Protein AF-0000000080635258 (afdb_homodimer)

Radius of gyration: 26.76 Å; Cα contacts (8 Å, |Δi|>4): 1901; chains: 2; bounding box: 70×74×62 Å

Organism: NCBI:txid1064539

Secondary structure (DSSP, 8-state):
------S-BPPPPSEEEEGGGS---TTB---B--B---EE-TTSBEE---TT---EEE-TTT--EEEEEE---EE---SSTTSPPSEEEEE-SS-EEEEEESS-EEEEEESS-EEEE---STTPPEEEEE-PPSEEEEEEEES--EEEEEEESSS--S--SSSEEPPPB--EEEGGGSTT--SSEEEEEEEEE-SS-PPSS--EEEEEESSSSSSEEEEEE-TTSEEEEEEETTTEE---EE--TTSEEEEEEEEETTEEEEEETTEEEEE---PPPS---EEEEEEES--EEEEEEEEESS---HHHHHHHHH-/------S-BPPPPSEEEEGGGS---TTB---B--B---EE-TTSBEE---TT---EEE-TTT--EEEEEE---EE---SSTTSPPSEEEEE-SS-EEEEEESS-EEEEEES--EEEE---STTPPEEEEE-PPSEEEEEEEES--EEEEEEESSS--S--SSSEEPPPB--EEEGGGSTT--SSEEEEEEEEE-SS-PPSSS-EEEEEESSSSSSEEEEEE-TTSEEEEEEETTTEE---EE--TTSEEEEEEEEETTEEEEEETTEEEEE---PPPS---EEEEEEES--EEEEEEEEESS---HHHHHHHHH-

Foldseek 3Di:
DPPDDDPDDDDDFLDKDFFQVVDDDPLWDFKWKAAWFWAQALQLDIDIDHTRDWDFHADNPVSRTAGTKWAAKKFFQFDQQFFGAKDKGWDAQAKKKKKWAAQKWWAKDDQDGDIFGHPHDPPDMTMDMDGGHGDMIIIHIGHDTGQMGIIGDRDDDTRHSDGIMHTTARTKGFPVVRPLDDQQWKKKKWKKAAATDAAEPKWKWWWFAAPDPAAIWIWITHHVQFTWIDGHDFGDTDPGHHDDHRDMWMWMWIDHAQWIWIEILLDIDIGRTGDTGPDTGIIGDIDMHGIMHTGIMGMHSHGDDNNVRSVVNND/DPPDDDPDDDDDFLDKAFFQVVDGDPLWDFKFKAAWFWAQALQLDIDIDHTRDWDFHADNPVSRTAGTKWAAKKFFQFDQQFFGAKDKGWDAQAKKKKKWAAQKWWAKDDQDGDIFGHPRDPPDMTMDMDGGHGGMIIIHIGHDTGQMGIIGDRDDDTRHSDGIMHTTARTKGFPVVRPLDDQQWKKKKWKKAAATDAAEPKWKWWWFAAPDPAAIWIFITHHVQFTWIDGHDQGDTDPGGHDDHRDMWMWMWIDHAQWIWIEILLDIDIGRTGDTGPDTGIIGDIDMHGIMHTGIMGMHSHGDDNNVRSVVNND

pLDDT: mean 89.33, std 10.72, range [23.16, 98.81]

Structure (mmCIF, N/CA/C/O backbone):
data_AF-0000000080635258-model_v1
#
loop_
_entity.id
_entity.type
_entity.pdbx_description
1 polymer 'MBG domain-containing protein'
#
loop_
_atom_site.group_PDB
_atom_site.id
_atom_site.type_symbol
_atom_site.label_atom_id
_atom_site.label_alt_id
_atom_site.label_comp_id
_atom_site.label_asym_id
_atom_site.label_entity_id
_atom_site.label_seq_id
_atom_site.pdbx_PDB_ins_code
_atom_site.Cartn_x
_atom_site.Cartn_y
_atom_site.Cartn_z
_atom_site.occupancy
_atom_site.B_iso_or_equiv
_atom_site.auth_seq_id
_atom_site.auth_comp_id
_atom_site.auth_asym_id
_atom_site.auth_atom_id
_atom_site.pdbx_PDB_model_num
ATOM 1 N N . MET A 1 1 ? -7.184 8.109 32.5 1 23.23 1 MET A N 1
ATOM 2 C CA . MET A 1 1 ? -6.711 8.469 31.188 1 23.23 1 MET A CA 1
ATOM 3 C C . MET A 1 1 ? -7.84 8.398 30.156 1 23.23 1 MET A C 1
ATOM 5 O O . MET A 1 1 ? -8.477 7.355 30 1 23.23 1 MET A O 1
ATOM 9 N N . ARG A 1 2 ? -8.641 9.469 29.984 1 31.05 2 ARG A N 1
ATOM 10 C CA . ARG A 1 2 ? -9.953 9.516 29.359 1 31.05 2 ARG A CA 1
ATOM 11 C C . ARG A 1 2 ? -9.93 8.867 27.969 1 31.05 2 ARG A C 1
ATOM 13 O O . ARG A 1 2 ? -9.07 9.188 27.141 1 31.05 2 ARG A O 1
ATOM 20 N N . ILE A 1 3 ? -10.164 7.703 27.719 1 36.5 3 ILE A N 1
ATOM 21 C CA . ILE A 1 3 ? -10.492 6.914 26.531 1 36.5 3 ILE A CA 1
ATOM 22 C C . ILE A 1 3 ? -11.266 7.777 25.531 1 36.5 3 ILE A C 1
ATOM 24 O O . ILE A 1 3 ? -12.43 8.102 25.75 1 36.5 3 ILE A O 1
ATOM 28 N N . GLY A 1 4 ? -10.789 8.961 25.094 1 43.06 4 GLY A N 1
ATOM 29 C CA . GLY A 1 4 ? -11.5 10.055 24.469 1 43.06 4 GLY A CA 1
ATOM 30 C C . GLY A 1 4 ? -12.391 9.609 23.328 1 43.06 4 GLY A C 1
ATOM 31 O O . GLY A 1 4 ? -12.125 8.594 22.688 1 43.06 4 GLY A O 1
ATOM 32 N N . SER A 1 5 ? -13.711 9.758 23.438 1 54.03 5 SER A N 1
ATOM 33 C CA . SER A 1 5 ? -14.82 9.562 22.516 1 54.03 5 SER A CA 1
ATOM 34 C C . SER A 1 5 ? -14.438 9.953 21.094 1 54.03 5 SER A C 1
ATOM 36 O O . SER A 1 5 ? -13.758 10.961 20.891 1 54.03 5 SER A O 1
ATOM 38 N N . SER A 1 6 ? -14.305 9.016 20.266 1 63.78 6 SER A N 1
ATOM 39 C CA . SER A 1 6 ? -14.086 9.266 18.844 1 63.78 6 SER A CA 1
ATOM 40 C C . SER A 1 6 ? -14.945 10.43 18.344 1 63.78 6 SER A C 1
ATOM 42 O O . SER A 1 6 ? -16.109 10.547 18.703 1 63.78 6 SER A O 1
ATOM 44 N N . ILE A 1 7 ? -14.438 11.383 17.734 1 69.44 7 ILE A N 1
ATOM 45 C CA . ILE A 1 7 ? -15.078 12.562 17.172 1 69.44 7 ILE A CA 1
ATOM 46 C C . ILE A 1 7 ? -15.969 12.164 15.992 1 69.44 7 ILE A C 1
ATOM 48 O O . ILE A 1 7 ? -17.125 12.562 15.914 1 69.44 7 ILE A O 1
ATOM 52 N N . LEU A 1 8 ? -15.469 11.289 15.18 1 80.94 8 LEU A N 1
ATOM 53 C CA . LEU A 1 8 ? -16.125 10.797 13.977 1 80.94 8 LEU A CA 1
ATOM 54 C C . LEU A 1 8 ? -15.719 9.359 13.68 1 80.94 8 LEU A C 1
ATOM 56 O O . LEU A 1 8 ? -14.609 8.945 14.016 1 80.94 8 LEU A O 1
ATOM 60 N N . ARG A 1 9 ? -16.75 8.672 13.234 1 81.5 9 ARG A N 1
ATOM 61 C CA . ARG A 1 9 ? -16.453 7.281 12.914 1 81.5 9 ARG A CA 1
ATOM 62 C C . ARG A 1 9 ? -16.859 6.938 11.484 1 81.5 9 ARG A C 1
ATOM 64 O O . ARG A 1 9 ? -17.922 7.359 11.031 1 81.5 9 ARG A O 1
ATOM 71 N N . SER A 1 10 ? -15.969 6.27 10.844 1 83.44 10 SER A N 1
ATOM 72 C CA . SER A 1 10 ? -16.328 5.645 9.57 1 83.44 10 SER A CA 1
ATOM 73 C C . SER A 1 10 ? -17.188 4.402 9.789 1 83.44 10 SER A C 1
ATOM 75 O O . SER A 1 10 ? -17.25 3.875 10.898 1 83.44 10 SER A O 1
ATOM 77 N N . PRO A 1 11 ? -17.922 4.109 8.719 1 85.06 11 PRO A N 1
ATOM 78 C CA . PRO A 1 11 ? -18.656 2.852 8.875 1 85.06 11 PRO A CA 1
ATOM 79 C C . PRO A 1 11 ? -17.734 1.689 9.273 1 85.06 11 PRO A C 1
ATOM 81 O O . PRO A 1 11 ? -16.656 1.53 8.703 1 85.06 11 PRO A O 1
ATOM 84 N N . ARG A 1 12 ? -18.219 1.009 10.227 1 87.25 12 ARG A N 1
ATOM 85 C CA . ARG A 1 12 ? -17.438 -0.123 10.703 1 87.25 12 ARG A CA 1
ATOM 86 C C . ARG A 1 12 ? -17.875 -1.42 10.039 1 87.25 12 ARG A C 1
ATOM 88 O O . ARG A 1 12 ? -19.062 -1.729 9.992 1 87.25 12 ARG A O 1
ATOM 95 N N . PRO A 1 13 ? -16.906 -2.119 9.516 1 92.75 13 PRO A N 1
ATOM 96 C CA . PRO A 1 13 ? -17.297 -3.42 8.969 1 92.75 13 PRO A CA 1
ATOM 97 C C . PRO A 1 13 ? -17.734 -4.414 10.047 1 92.75 13 PRO A C 1
ATOM 99 O O . PRO A 1 13 ? -17.172 -4.414 11.141 1 92.75 13 PRO A O 1
ATOM 102 N N . ASP A 1 14 ? -18.719 -5.207 9.75 1 94.69 14 ASP A N 1
ATOM 103 C CA . ASP A 1 14 ? -19.172 -6.273 10.641 1 94.69 14 ASP A CA 1
ATOM 104 C C . ASP A 1 14 ? -18.234 -7.484 10.562 1 94.69 14 ASP A C 1
ATOM 106 O O . ASP A 1 14 ? -18.141 -8.266 11.516 1 94.69 14 ASP A O 1
ATOM 110 N N . THR A 1 15 ? -17.672 -7.707 9.445 1 93.75 15 THR A N 1
ATOM 111 C CA . THR A 1 15 ? -16.594 -8.672 9.227 1 93.75 15 THR A CA 1
ATOM 112 C C . THR A 1 15 ? -15.398 -8 8.562 1 93.75 15 THR A C 1
ATOM 114 O O . THR A 1 15 ? -15.539 -7.332 7.535 1 93.75 15 THR A O 1
ATOM 117 N N . ASN A 1 16 ? -14.289 -8.117 9.195 1 92.19 16 ASN A N 1
ATOM 118 C CA . ASN A 1 16 ? -13.055 -7.531 8.688 1 92.19 16 ASN A CA 1
ATOM 119 C C . ASN A 1 16 ? -11.945 -8.57 8.586 1 92.19 16 ASN A C 1
ATOM 121 O O . ASN A 1 16 ? -11.258 -8.852 9.57 1 92.19 16 ASN A O 1
ATOM 125 N N . LEU A 1 17 ? -11.789 -9.117 7.391 1 91.5 17 LEU A N 1
ATOM 126 C CA . LEU A 1 17 ? -10.688 -10.031 7.141 1 91.5 17 LEU A CA 1
ATOM 127 C C . LEU A 1 17 ? -9.461 -9.281 6.633 1 91.5 17 LEU A C 1
ATOM 129 O O . LEU A 1 17 ? -9.516 -8.633 5.586 1 91.5 17 LEU A O 1
ATOM 133 N N . GLN A 1 18 ? -8.398 -9.367 7.402 1 89.88 18 GLN A N 1
ATOM 134 C CA . GLN A 1 18 ? -7.141 -8.695 7.078 1 89.88 18 GLN A CA 1
ATOM 135 C C . GLN A 1 18 ? -6.02 -9.703 6.863 1 89.88 18 GLN A C 1
ATOM 137 O O . GLN A 1 18 ? -5.512 -10.289 7.82 1 89.88 18 GLN A O 1
ATOM 142 N N . PHE A 1 19 ? -5.574 -9.742 5.664 1 90.88 19 PHE A N 1
ATOM 143 C CA . PHE A 1 19 ? -4.605 -10.789 5.359 1 90.88 19 PHE A CA 1
ATOM 144 C C . PHE A 1 19 ? -3.189 -10.219 5.34 1 90.88 19 PHE A C 1
ATOM 146 O O . PHE A 1 19 ? -2.219 -10.969 5.215 1 90.88 19 PHE A O 1
ATOM 153 N N . LEU A 1 20 ? -3.037 -8.961 5.551 1 88.5 20 LEU A N 1
ATOM 154 C CA . LEU A 1 20 ? -1.713 -8.352 5.645 1 88.5 20 LEU A CA 1
ATOM 155 C C . LEU A 1 20 ? -1.059 -8.68 6.98 1 88.5 20 LEU A C 1
ATOM 157 O O . LEU A 1 20 ? 0.151 -8.5 7.145 1 88.5 20 LEU A O 1
ATOM 161 N N . SER A 1 21 ? -1.825 -9.18 7.898 1 81.25 21 SER A N 1
ATOM 162 C CA . SER A 1 21 ? -1.328 -9.5 9.234 1 81.25 21 SER A CA 1
ATOM 163 C C . SER A 1 21 ? -0.479 -10.766 9.219 1 81.25 21 SER A C 1
ATOM 165 O O . SER A 1 21 ? 0.28 -11.023 10.156 1 81.25 21 SER A O 1
ATOM 167 N N . GLY A 1 22 ? -0.719 -11.586 8.242 1 85.06 22 GLY A N 1
ATOM 168 C CA . GLY A 1 22 ? 0.008 -12.844 8.148 1 85.06 22 GLY A CA 1
ATOM 169 C C . GLY A 1 22 ? -0.68 -13.984 8.867 1 85.06 22 GLY A C 1
ATOM 170 O O . GLY A 1 22 ? -0.064 -15.016 9.133 1 85.06 22 GLY A O 1
ATOM 171 N N . LEU A 1 23 ? -1.938 -13.742 9.195 1 83.25 23 LEU A N 1
ATOM 172 C CA . LEU A 1 23 ? -2.701 -14.773 9.891 1 83.25 23 LEU A CA 1
ATOM 173 C C . LEU A 1 23 ? -4.023 -15.047 9.188 1 83.25 23 LEU A C 1
ATOM 175 O O . LEU A 1 23 ? -4.66 -14.117 8.672 1 83.25 23 LEU A O 1
ATOM 179 N N . LEU A 1 24 ? -4.324 -16.312 9.211 1 86.94 24 LEU A N 1
ATOM 180 C CA . LEU A 1 24 ? -5.645 -16.688 8.711 1 86.94 24 LEU A CA 1
ATOM 181 C C . LEU A 1 24 ? -6.715 -16.453 9.773 1 86.94 24 LEU A C 1
ATOM 183 O O . LEU A 1 24 ? -6.523 -16.781 10.945 1 86.94 24 LEU A O 1
ATOM 187 N N . ASP A 1 25 ? -7.797 -15.883 9.375 1 86.62 25 ASP A N 1
ATOM 188 C CA . ASP A 1 25 ? -8.922 -15.711 10.281 1 86.62 25 ASP A CA 1
ATOM 189 C C . ASP A 1 25 ? -9.414 -17.047 10.828 1 86.62 25 ASP A C 1
ATOM 191 O O . ASP A 1 25 ? -9.57 -18.016 10.07 1 86.62 25 ASP A O 1
ATOM 195 N N . PRO A 1 26 ? -9.586 -17.156 12.117 1 86.94 26 PRO A N 1
ATOM 196 C CA . PRO A 1 26 ? -9.992 -18.453 12.688 1 86.94 26 PRO A CA 1
ATOM 197 C C . PRO A 1 26 ? -11.336 -18.938 12.148 1 86.94 26 PRO A C 1
ATOM 199 O O . PRO A 1 26 ? -11.656 -20.125 12.25 1 86.94 26 PRO A O 1
ATOM 202 N N . ARG A 1 27 ? -12.102 -18.156 11.578 1 88.38 27 ARG A N 1
ATOM 203 C CA . ARG A 1 27 ? -13.391 -18.547 11.031 1 88.38 27 ARG A CA 1
ATOM 204 C C . ARG A 1 27 ? -13.234 -19.234 9.68 1 88.38 27 ARG A C 1
ATOM 206 O O . ARG A 1 27 ? -14.18 -19.812 9.156 1 88.38 27 ARG A O 1
ATOM 213 N N . VAL A 1 28 ? -12.008 -19.031 9.102 1 81.88 28 VAL A N 1
ATOM 214 C CA . VAL A 1 28 ? -11.742 -19.703 7.828 1 81.88 28 VAL A CA 1
ATOM 215 C C . VAL A 1 28 ? -11.703 -21.203 8.031 1 81.88 28 VAL A C 1
ATOM 217 O O . VAL A 1 28 ? -11 -21.703 8.922 1 81.88 28 VAL A O 1
ATOM 220 N N . SER A 1 29 ? -12.555 -21.984 7.312 1 74.06 29 SER A N 1
ATOM 221 C CA . SER A 1 29 ? -12.727 -23.406 7.527 1 74.06 29 SER A CA 1
ATOM 222 C C . SER A 1 29 ? -11.5 -24.188 7.078 1 74.06 29 SER A C 1
ATOM 224 O O . SER A 1 29 ? -11.031 -25.094 7.785 1 74.06 29 SER A O 1
ATOM 226 N N . SER A 1 30 ? -11.117 -23.984 5.816 1 73.69 30 SER A N 1
ATOM 227 C CA . SER A 1 30 ? -10 -24.781 5.328 1 73.69 30 SER A CA 1
ATOM 228 C C . SER A 1 30 ? -9.211 -24.047 4.254 1 73.69 30 SER A C 1
ATOM 230 O O . SER A 1 30 ? -9.688 -23.047 3.711 1 73.69 30 SER A O 1
ATOM 232 N N . TRP A 1 31 ? -7.996 -24.219 4.238 1 77.81 31 TRP A N 1
ATOM 233 C CA . TRP A 1 31 ? -7.133 -23.875 3.111 1 77.81 31 TRP A CA 1
ATOM 234 C C . TRP A 1 31 ? -6.422 -25.109 2.578 1 77.81 31 TRP A C 1
ATOM 236 O O . TRP A 1 31 ? -5.734 -25.812 3.324 1 77.81 31 TRP A O 1
ATOM 246 N N . THR A 1 32 ? -6.758 -25.391 1.314 1 85.88 32 THR A N 1
ATOM 247 C CA . THR A 1 32 ? -6.133 -26.609 0.808 1 85.88 32 THR A CA 1
ATOM 248 C C . THR A 1 32 ? -5.348 -26.328 -0.471 1 85.88 32 THR A C 1
ATOM 250 O O . THR A 1 32 ? -5.762 -25.5 -1.286 1 85.88 32 THR A O 1
ATOM 253 N N . ARG A 1 33 ? -4.258 -26.844 -0.519 1 88.31 33 ARG A N 1
ATOM 254 C CA . ARG A 1 33 ? -3.387 -26.891 -1.689 1 88.31 33 ARG A CA 1
ATOM 255 C C . ARG A 1 33 ? -2.475 -28.109 -1.655 1 88.31 33 ARG A C 1
ATOM 257 O O . ARG A 1 33 ? -1.817 -28.375 -0.646 1 88.31 33 ARG A O 1
ATOM 264 N N . SER A 1 34 ? -2.471 -28.859 -2.695 1 90.94 34 SER A N 1
ATOM 265 C CA . SER A 1 34 ? -1.521 -29.953 -2.766 1 90.94 34 SER A CA 1
ATOM 266 C C . SER A 1 34 ? -0.153 -29.484 -3.244 1 90.94 34 SER A C 1
ATOM 268 O O . SER A 1 34 ? -0.048 -28.453 -3.912 1 90.94 34 SER A O 1
ATOM 270 N N . GLY A 1 35 ? 0.842 -30.188 -2.807 1 91.94 35 GLY A N 1
ATOM 271 C CA . GLY A 1 35 ? 2.188 -29.938 -3.293 1 91.94 35 GLY A CA 1
ATOM 272 C C . GLY A 1 35 ? 2.898 -28.828 -2.533 1 91.94 35 GLY A C 1
ATOM 273 O O . GLY A 1 35 ? 2.428 -28.391 -1.481 1 91.94 35 GLY A O 1
ATOM 274 N N . VAL A 1 36 ? 4.109 -28.531 -3.049 1 91.38 36 VAL A N 1
ATOM 275 C CA . VAL A 1 36 ? 4.965 -27.516 -2.438 1 91.38 36 VAL A CA 1
ATOM 276 C C . VAL A 1 36 ? 5.09 -26.312 -3.371 1 91.38 36 VAL A C 1
ATOM 278 O O . VAL A 1 36 ? 5.23 -26.469 -4.586 1 91.38 36 VAL A O 1
ATOM 281 N N . CYS A 1 37 ? 4.918 -25.125 -2.783 1 91.06 37 CYS A N 1
ATOM 282 C CA . CYS A 1 37 ? 5.168 -23.891 -3.508 1 91.06 37 CYS A CA 1
ATOM 283 C C . CYS A 1 37 ? 5.852 -22.859 -2.609 1 91.06 37 CYS A C 1
ATOM 285 O O . CYS A 1 37 ? 6.137 -23.141 -1.444 1 91.06 37 CYS A O 1
ATOM 287 N N . SER A 1 38 ? 6.156 -21.719 -3.195 1 94.5 38 SER A N 1
ATOM 288 C CA . SER A 1 38 ? 7.004 -20.797 -2.434 1 94.5 38 SER A CA 1
ATOM 289 C C . SER A 1 38 ? 6.312 -19.469 -2.203 1 94.5 38 SER A C 1
ATOM 291 O O . SER A 1 38 ? 5.273 -19.188 -2.801 1 94.5 38 SER A O 1
ATOM 293 N N . TYR A 1 39 ? 6.762 -18.75 -1.27 1 94.5 39 TYR A N 1
ATOM 294 C CA . TYR A 1 39 ? 6.41 -17.359 -1.023 1 94.5 39 TYR A CA 1
ATOM 295 C C . TYR A 1 39 ? 7.52 -16.641 -0.267 1 94.5 39 TYR A C 1
ATOM 297 O O . TYR A 1 39 ? 8.414 -17.281 0.288 1 94.5 39 TYR A O 1
ATOM 305 N N . TRP A 1 40 ? 7.527 -15.352 -0.335 1 93.81 40 TRP A N 1
ATOM 306 C CA . TRP A 1 40 ? 8.453 -14.539 0.45 1 93.81 40 TRP A CA 1
ATOM 307 C C . TRP A 1 40 ? 7.855 -14.195 1.81 1 93.81 40 TRP A C 1
ATOM 309 O O . TRP A 1 40 ? 6.75 -13.656 1.89 1 93.81 40 TRP A O 1
ATOM 319 N N . ASP A 1 41 ? 8.625 -14.523 2.828 1 92.5 41 ASP A N 1
ATOM 320 C CA . ASP A 1 41 ? 8.078 -14.242 4.156 1 92.5 41 ASP A CA 1
ATOM 321 C C . ASP A 1 41 ? 8.461 -12.844 4.625 1 92.5 41 ASP A C 1
ATOM 323 O O . ASP A 1 41 ? 9.023 -12.055 3.857 1 92.5 41 ASP A O 1
ATOM 327 N N . ALA A 1 42 ? 8.117 -12.492 5.859 1 87.62 42 ALA A N 1
ATOM 328 C CA . ALA A 1 42 ? 8.25 -11.133 6.383 1 87.62 42 ALA A CA 1
ATOM 329 C C . ALA A 1 42 ? 9.719 -10.75 6.527 1 87.62 42 ALA A C 1
ATOM 331 O O . ALA A 1 42 ? 10.055 -9.562 6.633 1 87.62 42 ALA A O 1
ATOM 332 N N . ALA A 1 43 ? 10.594 -11.727 6.504 1 86.88 43 ALA A N 1
ATOM 333 C CA . ALA A 1 43 ? 12.023 -11.477 6.645 1 86.88 43 ALA A CA 1
ATOM 334 C C . ALA A 1 43 ? 12.703 -11.383 5.277 1 86.88 43 ALA A C 1
ATOM 336 O O . ALA A 1 43 ? 13.93 -11.25 5.191 1 86.88 43 ALA A O 1
ATOM 337 N N . GLY A 1 44 ? 11.891 -11.523 4.25 1 88.38 44 GLY A N 1
ATOM 338 C CA . GLY A 1 44 ? 12.477 -11.508 2.918 1 88.38 44 GLY A CA 1
ATOM 339 C C . GLY A 1 44 ? 13.164 -12.812 2.557 1 88.38 44 GLY A C 1
ATOM 340 O O . GLY A 1 44 ? 14.172 -12.812 1.844 1 88.38 44 GLY A O 1
ATOM 341 N N . ALA A 1 45 ? 12.742 -13.781 3.18 1 91.56 45 ALA A N 1
ATOM 342 C CA . ALA A 1 45 ? 13.266 -15.109 2.865 1 91.56 45 ALA A CA 1
ATOM 343 C C . ALA A 1 45 ? 12.266 -15.906 2.029 1 91.56 45 ALA A C 1
ATOM 345 O O . ALA A 1 45 ? 11.07 -15.93 2.332 1 91.56 45 ALA A O 1
ATOM 346 N N . LEU A 1 46 ? 12.805 -16.516 0.997 1 93.31 46 LEU A N 1
ATOM 347 C CA . LEU A 1 46 ? 11.969 -17.391 0.174 1 93.31 46 LEU A CA 1
ATOM 348 C C . LEU A 1 46 ? 11.711 -18.719 0.874 1 93.31 46 LEU A C 1
ATOM 350 O O . LEU A 1 46 ? 12.641 -19.484 1.111 1 93.31 46 LEU A O 1
ATOM 354 N N . GLN A 1 47 ? 10.445 -18.953 1.168 1 92.88 47 GLN A N 1
ATOM 355 C CA . GLN A 1 47 ? 10.031 -20.172 1.858 1 92.88 47 GLN A CA 1
ATOM 356 C C . GLN A 1 47 ? 9.336 -21.141 0.903 1 92.88 47 GLN A C 1
ATOM 358 O O . GLN A 1 47 ? 8.766 -20.719 -0.108 1 92.88 47 GLN A O 1
ATOM 363 N N . ALA A 1 48 ? 9.398 -22.375 1.233 1 92.56 48 ALA A N 1
ATOM 364 C CA . ALA A 1 48 ? 8.711 -23.422 0.481 1 92.56 48 ALA A CA 1
ATOM 365 C C . ALA A 1 48 ? 7.902 -24.312 1.408 1 92.56 48 ALA A C 1
ATOM 367 O O . ALA A 1 48 ? 8.289 -25.469 1.669 1 92.56 48 ALA A O 1
ATOM 368 N N . PRO A 1 49 ? 6.77 -23.859 1.818 1 91.19 49 PRO A N 1
ATOM 369 C CA . PRO A 1 49 ? 5.957 -24.672 2.732 1 91.19 49 PRO A CA 1
ATOM 370 C C . PRO A 1 49 ? 5.293 -25.859 2.043 1 91.19 49 PRO A C 1
ATOM 372 O O . PRO A 1 49 ? 5.055 -25.828 0.833 1 91.19 49 PRO A O 1
ATOM 375 N N . GLY A 1 50 ? 5.031 -26.891 2.854 1 90.44 50 GLY A N 1
ATOM 376 C CA . GLY A 1 50 ? 4.348 -28.062 2.346 1 90.44 50 GLY A CA 1
ATOM 377 C C . GLY A 1 50 ? 2.881 -27.812 2.039 1 90.44 50 GLY A C 1
ATOM 378 O O . GLY A 1 50 ? 2.424 -26.672 2.059 1 90.44 50 GLY A O 1
ATOM 379 N N . ALA A 1 51 ? 2.221 -28.891 1.746 1 90.19 51 ALA A N 1
ATOM 380 C CA . ALA A 1 51 ? 0.808 -28.844 1.381 1 90.19 51 ALA A CA 1
ATOM 381 C C . ALA A 1 51 ? -0.027 -28.219 2.496 1 90.19 51 ALA A C 1
ATOM 383 O O . ALA A 1 51 ? 0.33 -28.312 3.674 1 90.19 51 ALA A O 1
ATOM 384 N N . ASN A 1 52 ? -1.038 -27.516 2.127 1 89.56 52 ASN A N 1
ATOM 385 C CA . ASN A 1 52 ? -2.104 -27.016 2.996 1 89.56 52 ASN A CA 1
ATOM 386 C C . ASN A 1 52 ? -1.596 -25.938 3.951 1 89.56 52 ASN A C 1
ATOM 388 O O . ASN A 1 52 ? -2.088 -25.828 5.074 1 89.56 52 ASN A O 1
ATOM 392 N N . VAL A 1 53 ? -0.606 -25.234 3.557 1 88.69 53 VAL A N 1
ATOM 393 C CA . VAL A 1 53 ? -0.126 -24.094 4.32 1 88.69 53 VAL A CA 1
ATOM 394 C C . VAL A 1 53 ? -0.458 -22.797 3.578 1 88.69 53 VAL A C 1
ATOM 396 O O . VAL A 1 53 ? -0.079 -22.625 2.416 1 88.69 53 VAL A O 1
ATOM 399 N N . ALA A 1 54 ? -1.187 -21.938 4.273 1 90.38 54 ALA A N 1
ATOM 400 C CA . ALA A 1 54 ? -1.494 -20.625 3.693 1 90.38 54 ALA A CA 1
ATOM 401 C C . ALA A 1 54 ? -0.23 -19.781 3.527 1 90.38 54 ALA A C 1
ATOM 403 O O . ALA A 1 54 ? 0.642 -19.781 4.398 1 90.38 54 ALA A O 1
ATOM 404 N N . ARG A 1 55 ? -0.156 -19.094 2.484 1 91.94 55 ARG A N 1
ATOM 405 C CA . ARG A 1 55 ? 1.021 -18.281 2.191 1 91.94 55 ARG A CA 1
ATOM 406 C C . ARG A 1 55 ? 0.686 -16.797 2.242 1 91.94 55 ARG A C 1
ATOM 408 O O . ARG A 1 55 ? -0.105 -16.297 1.435 1 91.94 55 ARG A O 1
ATOM 415 N N . PHE A 1 56 ? 1.242 -16.141 3.203 1 94.75 56 PHE A N 1
ATOM 416 C CA . PHE A 1 56 ? 1.161 -14.688 3.305 1 94.75 56 PHE A CA 1
ATOM 417 C C . PHE A 1 56 ? 2.426 -14.039 2.758 1 94.75 56 PHE A C 1
ATOM 419 O O . PHE A 1 56 ? 3.438 -13.953 3.455 1 94.75 56 PHE A O 1
ATOM 426 N N . ASP A 1 57 ? 2.295 -13.523 1.592 1 95 57 ASP A N 1
ATOM 427 C CA . ASP A 1 57 ? 3.449 -13.133 0.789 1 95 57 ASP A CA 1
ATOM 428 C C . ASP A 1 57 ? 3.9 -11.719 1.13 1 95 57 ASP A C 1
ATOM 430 O O . ASP A 1 57 ? 3.119 -10.922 1.658 1 95 57 ASP A O 1
ATOM 434 N N . HIS A 1 58 ? 5.141 -11.453 0.922 1 92.62 58 HIS A N 1
ATOM 435 C CA . HIS A 1 58 ? 5.758 -10.141 1.097 1 92.62 58 HIS A CA 1
ATOM 436 C C . HIS A 1 58 ? 6.59 -9.758 -0.121 1 92.62 58 HIS A C 1
ATOM 438 O O . HIS A 1 58 ? 7.125 -10.625 -0.813 1 92.62 58 HIS A O 1
ATOM 444 N N . ALA A 1 59 ? 6.613 -8.461 -0.36 1 88.69 59 ALA A N 1
ATOM 445 C CA . ALA A 1 59 ? 7.598 -7.992 -1.333 1 88.69 59 ALA A CA 1
ATOM 446 C C . ALA A 1 59 ? 9.016 -8.242 -0.84 1 88.69 59 ALA A C 1
ATOM 448 O O . ALA A 1 59 ? 9.391 -7.805 0.254 1 88.69 59 ALA A O 1
ATOM 449 N N . PRO A 1 60 ? 9.758 -8.906 -1.556 1 87.06 60 PRO A N 1
ATOM 450 C CA . PRO A 1 60 ? 11.023 -9.391 -1.008 1 87.06 60 PRO A CA 1
ATOM 451 C C . PRO A 1 60 ? 11.977 -8.258 -0.636 1 87.06 60 PRO A C 1
ATOM 453 O O . PRO A 1 60 ? 12.75 -8.383 0.321 1 87.06 60 PRO A O 1
ATOM 456 N N . LEU A 1 61 ? 11.969 -7.16 -1.34 1 80.81 61 LEU A N 1
ATOM 457 C CA . LEU A 1 61 ? 12.945 -6.102 -1.082 1 80.81 61 LEU A CA 1
ATOM 458 C C . LEU A 1 61 ? 12.383 -5.07 -0.107 1 80.81 61 LEU A C 1
ATOM 460 O O . LEU A 1 61 ? 13.086 -4.613 0.796 1 80.81 61 LEU A O 1
ATOM 464 N N . THR A 1 62 ? 11.094 -4.738 -0.309 1 78.5 62 THR A N 1
ATOM 465 C CA . THR A 1 62 ? 10.508 -3.729 0.566 1 78.5 62 THR A CA 1
ATOM 466 C C . THR A 1 62 ? 9.898 -4.375 1.806 1 78.5 62 THR A C 1
ATOM 468 O O . THR A 1 62 ? 9.586 -3.688 2.783 1 78.5 62 THR A O 1
ATOM 471 N N . LEU A 1 63 ? 9.664 -5.672 1.741 1 84.75 63 LEU A N 1
ATOM 472 C CA . LEU A 1 63 ? 9.102 -6.488 2.814 1 84.75 63 LEU A CA 1
ATOM 473 C C . LEU A 1 63 ? 7.664 -6.078 3.113 1 84.75 63 LEU A C 1
ATOM 475 O O . LEU A 1 63 ? 7.113 -6.441 4.156 1 84.75 63 LEU A O 1
ATOM 479 N N . ASN A 1 64 ? 7.125 -5.297 2.24 1 84.88 64 ASN A N 1
ATOM 480 C CA . ASN A 1 64 ? 5.711 -4.973 2.387 1 84.88 64 ASN A CA 1
ATOM 481 C C . ASN A 1 64 ? 4.836 -6.219 2.301 1 84.88 64 ASN A C 1
ATOM 483 O O . ASN A 1 64 ? 5.039 -7.062 1.428 1 84.88 64 ASN A O 1
ATOM 487 N N . PRO A 1 65 ? 3.949 -6.312 3.26 1 90.75 65 PRO A N 1
ATOM 488 C CA . PRO A 1 65 ? 3.01 -7.426 3.113 1 90.75 65 PRO A CA 1
ATOM 489 C C . PRO A 1 65 ? 2.115 -7.285 1.883 1 90.75 65 PRO A C 1
ATOM 491 O O . PRO A 1 65 ? 1.658 -6.184 1.571 1 90.75 65 PRO A O 1
ATOM 494 N N . LEU A 1 66 ? 1.929 -8.367 1.183 1 92.81 66 LEU A N 1
ATOM 495 C CA . LEU A 1 66 ? 1.121 -8.352 -0.032 1 92.81 66 LEU A CA 1
ATOM 496 C C . LEU A 1 66 ? -0.23 -9.016 0.204 1 92.81 66 LEU A C 1
ATOM 498 O O . LEU A 1 66 ? -1.19 -8.758 -0.525 1 92.81 66 LEU A O 1
ATOM 502 N N . GLY A 1 67 ? -0.295 -9.898 1.227 1 94 67 GLY A N 1
ATOM 503 C CA . GLY A 1 67 ? -1.535 -10.586 1.562 1 94 67 GLY A CA 1
ATOM 504 C C . GLY A 1 67 ? -1.481 -12.078 1.315 1 94 67 GLY A C 1
ATOM 505 O O . GLY A 1 67 ? -0.397 -12.664 1.237 1 94 67 GLY A O 1
ATOM 506 N N . LEU A 1 68 ? -2.641 -12.695 1.314 1 92.88 68 LEU A N 1
ATOM 507 C CA . LEU A 1 68 ? -2.785 -14.125 1.083 1 92.88 68 LEU A CA 1
ATOM 508 C C . LEU A 1 68 ? -2.656 -14.453 -0.401 1 92.88 68 LEU A C 1
ATOM 510 O O . LEU A 1 68 ? -3.367 -13.883 -1.23 1 92.88 68 LEU A O 1
ATOM 514 N N . LEU A 1 69 ? -1.782 -15.359 -0.721 1 92.94 69 LEU A N 1
ATOM 515 C CA . LEU A 1 69 ? -1.485 -15.695 -2.109 1 92.94 69 LEU A CA 1
ATOM 516 C C . LEU A 1 69 ? -2.377 -16.828 -2.596 1 92.94 69 LEU A C 1
ATOM 518 O O . LEU A 1 69 ? -2.488 -17.859 -1.933 1 92.94 69 LEU A O 1
ATOM 522 N N . PHE A 1 70 ? -3.051 -16.562 -3.727 1 91.31 70 PHE A N 1
ATOM 523 C CA . PHE A 1 70 ? -3.785 -17.578 -4.473 1 91.31 70 PHE A CA 1
ATOM 524 C C . PHE A 1 70 ? -3.143 -17.828 -5.832 1 91.31 70 PHE A C 1
ATOM 526 O O . PHE A 1 70 ? -2.826 -16.875 -6.555 1 91.31 70 PHE A O 1
ATOM 533 N N . GLU A 1 71 ? -2.963 -19.094 -6.141 1 91 71 GLU A N 1
ATOM 534 C CA . GLU A 1 71 ? -2.428 -19.438 -7.453 1 91 71 GLU A CA 1
ATOM 535 C C . GLU A 1 71 ? -3.113 -20.688 -8.016 1 91 71 GLU A C 1
ATOM 537 O O . GLU A 1 71 ? -3.627 -21.516 -7.262 1 91 71 GLU A O 1
ATOM 542 N N . GLU A 1 72 ? -3.16 -20.766 -9.242 1 88.81 72 GLU A N 1
ATOM 543 C CA . GLU A 1 72 ? -3.711 -21.938 -9.93 1 88.81 72 GLU A CA 1
ATOM 544 C C . GLU A 1 72 ? -2.736 -23.109 -9.898 1 88.81 72 GLU A C 1
ATOM 546 O O . GLU A 1 72 ? -1.58 -22.953 -9.492 1 88.81 72 GLU A O 1
ATOM 551 N N . ALA A 1 73 ? -3.297 -24.281 -10.273 1 91.75 73 ALA A N 1
ATOM 552 C CA . ALA A 1 73 ? -2.439 -25.453 -10.375 1 91.75 73 ALA A CA 1
ATOM 553 C C . ALA A 1 73 ? -1.433 -25.312 -11.516 1 91.75 73 ALA A C 1
ATOM 555 O O . ALA A 1 73 ? -1.772 -24.812 -12.586 1 91.75 73 ALA A O 1
ATOM 556 N N . ARG A 1 74 ? -0.239 -25.688 -11.219 1 93.38 74 ARG A N 1
ATOM 557 C CA . ARG A 1 74 ? 0.834 -25.625 -12.203 1 93.38 74 ARG A CA 1
ATOM 558 C C . ARG A 1 74 ? 1.816 -26.766 -12.031 1 93.38 74 ARG A C 1
ATOM 560 O O . ARG A 1 74 ? 1.982 -27.297 -10.922 1 93.38 74 ARG A O 1
ATOM 567 N N . ALA A 1 75 ? 2.402 -27.156 -13.109 1 96.62 75 ALA A N 1
ATOM 568 C CA . ALA A 1 75 ? 3.514 -28.109 -13.094 1 96.62 75 ALA A CA 1
ATOM 569 C C . ALA A 1 75 ? 4.824 -27.422 -13.461 1 96.62 75 ALA A C 1
ATOM 571 O O . ALA A 1 75 ? 4.84 -26.469 -14.25 1 96.62 75 ALA A O 1
ATOM 572 N N . ASN A 1 76 ? 5.871 -27.875 -12.852 1 97.88 76 ASN A N 1
ATOM 573 C CA . ASN A 1 76 ? 7.219 -27.469 -13.234 1 97.88 76 ASN A CA 1
ATOM 574 C C . ASN A 1 76 ? 7.93 -28.547 -14.039 1 97.88 76 ASN A C 1
ATOM 576 O O . ASN A 1 76 ? 8.195 -29.641 -13.531 1 97.88 76 ASN A O 1
ATOM 580 N N . LEU A 1 77 ? 8.305 -28.234 -15.242 1 98.38 77 LEU A N 1
ATOM 581 C CA . LEU A 1 77 ? 8.852 -29.234 -16.141 1 98.38 77 LEU A CA 1
ATOM 582 C C . LEU A 1 77 ? 10.352 -29.422 -15.906 1 98.38 77 LEU A C 1
ATOM 584 O O . LEU A 1 77 ? 10.945 -30.375 -16.422 1 98.38 77 LEU A O 1
ATOM 588 N N . ILE A 1 78 ? 10.914 -28.562 -15.133 1 98.19 78 ILE A N 1
ATOM 589 C CA . ILE A 1 78 ? 12.352 -28.625 -14.922 1 98.19 78 ILE A CA 1
ATOM 590 C C . ILE A 1 78 ? 12.672 -29.641 -13.82 1 98.19 78 ILE A C 1
ATOM 592 O O . ILE A 1 78 ? 12.125 -29.547 -12.719 1 98.19 78 ILE A O 1
ATOM 596 N N . ALA A 1 79 ? 13.531 -30.516 -14.117 1 96.94 79 ALA A N 1
ATOM 597 C CA . ALA A 1 79 ? 14.047 -31.438 -13.109 1 96.94 79 ALA A CA 1
ATOM 598 C C . ALA A 1 79 ? 15.094 -30.75 -12.227 1 96.94 79 ALA A C 1
ATOM 600 O O . ALA A 1 79 ? 15.922 -29.984 -12.719 1 96.94 79 ALA A O 1
ATOM 601 N N . SER A 1 80 ? 15.094 -31.031 -10.914 1 96.5 80 SER A N 1
ATOM 602 C CA . SER A 1 80 ? 16 -30.453 -9.938 1 96.5 80 SER A CA 1
ATOM 603 C C . SER A 1 80 ? 16.031 -28.922 -10.047 1 96.5 80 SER A C 1
ATOM 605 O O . SER A 1 80 ? 17.094 -28.328 -10.203 1 96.5 80 SER A O 1
ATOM 607 N N . PRO A 1 81 ? 14.883 -28.312 -9.891 1 96.5 81 PRO A N 1
ATOM 608 C CA . PRO A 1 81 ? 14.742 -26.906 -10.242 1 96.5 81 PRO A CA 1
ATOM 609 C C . PRO A 1 81 ? 15.547 -25.984 -9.32 1 96.5 81 PRO A C 1
ATOM 611 O O . PRO A 1 81 ? 15.766 -24.812 -9.648 1 96.5 81 PRO A O 1
ATOM 614 N N . ASP A 1 82 ? 16.047 -26.484 -8.172 1 94.69 82 ASP A N 1
ATOM 615 C CA . ASP A 1 82 ? 16.875 -25.672 -7.289 1 94.69 82 ASP A CA 1
ATOM 616 C C . ASP A 1 82 ? 18.203 -25.328 -7.953 1 94.69 82 ASP A C 1
ATOM 618 O O . ASP A 1 82 ? 18.719 -24.219 -7.797 1 94.69 82 ASP A O 1
ATOM 622 N N . THR A 1 83 ? 18.75 -26.328 -8.578 1 96 83 THR A N 1
ATOM 623 C CA . THR A 1 83 ? 20 -26.203 -9.336 1 96 83 THR A CA 1
ATOM 624 C C . THR A 1 83 ? 19.906 -26.969 -10.648 1 96 83 THR A C 1
ATOM 626 O O . THR A 1 83 ? 20.531 -28.031 -10.797 1 96 83 THR A O 1
ATOM 629 N N . PRO A 1 84 ? 19.203 -26.375 -11.578 1 97.44 84 PRO A N 1
ATOM 630 C CA . PRO A 1 84 ? 18.938 -27.141 -12.797 1 97.44 84 PRO A CA 1
ATOM 631 C C . PRO A 1 84 ? 20.203 -27.359 -13.633 1 97.44 84 PRO A C 1
ATOM 633 O O . PRO A 1 84 ? 21.062 -26.5 -13.688 1 97.44 84 PRO A O 1
ATOM 636 N N . ALA A 1 85 ? 20.234 -28.516 -14.242 1 97.94 85 ALA A N 1
ATOM 637 C CA . ALA A 1 85 ? 21.219 -28.812 -15.273 1 97.94 85 ALA A CA 1
ATOM 638 C C . ALA A 1 85 ? 20.594 -28.719 -16.672 1 97.94 85 ALA A C 1
ATOM 640 O O . ALA A 1 85 ? 19.375 -28.594 -16.797 1 97.94 85 ALA A O 1
ATOM 641 N N . THR A 1 86 ? 21.547 -28.688 -17.641 1 98.5 86 THR A N 1
ATOM 642 C CA . THR A 1 86 ? 21.047 -28.766 -19.016 1 98.5 86 THR A CA 1
ATOM 643 C C . THR A 1 86 ? 20.156 -29.984 -19.203 1 98.5 86 THR A C 1
ATOM 645 O O . THR A 1 86 ? 20.5 -31.078 -18.766 1 98.5 86 THR A O 1
ATOM 648 N N . GLN A 1 87 ? 19 -29.75 -19.75 1 98.62 87 GLN A N 1
ATOM 649 C CA . GLN A 1 87 ? 18.016 -30.828 -19.875 1 98.62 87 GLN A CA 1
ATOM 650 C C . GLN A 1 87 ? 17.047 -30.547 -21.016 1 98.62 87 GLN A C 1
ATOM 652 O O . GLN A 1 87 ? 16.922 -29.422 -21.484 1 98.62 87 GLN A O 1
ATOM 657 N N . SER A 1 88 ? 16.359 -31.594 -21.422 1 98.62 88 SER A N 1
ATOM 658 C CA . SER A 1 88 ? 15.305 -31.484 -22.422 1 98.62 88 SER A CA 1
ATOM 659 C C . SER A 1 88 ? 13.953 -31.891 -21.844 1 98.62 88 SER A C 1
ATOM 661 O O . SER A 1 88 ? 13.867 -32.844 -21.062 1 98.62 88 SER A O 1
ATOM 663 N N . VAL A 1 89 ? 12.969 -31.141 -22.234 1 98.31 89 VAL A N 1
ATOM 664 C CA . VAL A 1 89 ? 11.617 -31.406 -21.734 1 98.31 89 VAL A CA 1
ATOM 665 C C . VAL A 1 89 ? 10.641 -31.453 -22.906 1 98.31 89 VAL A C 1
ATOM 667 O O . VAL A 1 89 ? 10.898 -30.859 -23.969 1 98.31 89 VAL A O 1
ATOM 670 N N . SER A 1 90 ? 9.523 -32.156 -22.719 1 98.25 90 SER A N 1
ATOM 671 C CA . SER A 1 90 ? 8.445 -32.188 -23.703 1 98.25 90 SER A CA 1
ATOM 672 C C . SER A 1 90 ? 7.457 -31.047 -23.469 1 98.25 90 SER A C 1
ATOM 674 O O . SER A 1 90 ? 6.98 -30.844 -22.359 1 98.25 90 SER A O 1
ATOM 676 N N . VAL A 1 91 ? 7.184 -30.281 -24.531 1 98.38 91 VAL A N 1
ATOM 677 C CA . VAL A 1 91 ? 6.242 -29.172 -24.422 1 98.38 91 VAL A CA 1
ATOM 678 C C . VAL A 1 91 ? 5.195 -29.266 -25.531 1 98.38 91 VAL A C 1
ATOM 680 O O . VAL A 1 91 ? 5.375 -30.016 -26.5 1 98.38 91 VAL A O 1
ATOM 683 N N . THR A 1 92 ? 4.051 -28.641 -25.344 1 98.25 92 THR A N 1
ATOM 684 C CA . THR A 1 92 ? 2.975 -28.531 -26.312 1 98.25 92 THR A CA 1
ATOM 685 C C . THR A 1 92 ? 2.916 -27.109 -26.891 1 98.25 92 THR A C 1
ATOM 687 O O . THR A 1 92 ? 3.637 -26.219 -26.438 1 98.25 92 THR A O 1
ATOM 690 N N . ALA A 1 93 ? 2.068 -26.953 -27.938 1 97.88 93 ALA A N 1
ATOM 691 C CA . ALA A 1 93 ? 1.939 -25.656 -28.594 1 97.88 93 ALA A CA 1
ATOM 692 C C . ALA A 1 93 ? 1.05 -24.703 -27.797 1 97.88 93 ALA A C 1
ATOM 694 O O . ALA A 1 93 ? -0.069 -24.391 -28.203 1 97.88 93 ALA A O 1
ATOM 695 N N . GLN A 1 94 ? 1.574 -24.219 -26.703 1 96.56 94 GLN A N 1
ATOM 696 C CA . GLN A 1 94 ? 0.931 -23.219 -25.844 1 96.56 94 GLN A CA 1
ATOM 697 C C . GLN A 1 94 ? 1.965 -22.344 -25.141 1 96.56 94 GLN A C 1
ATOM 699 O O . GLN A 1 94 ? 3.16 -22.641 -25.172 1 96.56 94 GLN A O 1
ATOM 704 N N . ALA A 1 95 ? 1.513 -21.344 -24.547 1 95.81 95 ALA A N 1
ATOM 705 C CA . ALA A 1 95 ? 2.438 -20.438 -23.875 1 95.81 95 ALA A CA 1
ATOM 706 C C . ALA A 1 95 ? 3.098 -21.125 -22.672 1 95.81 95 ALA A C 1
ATOM 708 O O . ALA A 1 95 ? 2.438 -21.844 -21.922 1 95.81 95 ALA A O 1
ATOM 709 N N . TYR A 1 96 ? 4.391 -20.953 -22.594 1 97.69 96 TYR A N 1
ATOM 710 C CA . TYR A 1 96 ? 5.18 -21.344 -21.422 1 97.69 96 TYR A CA 1
ATOM 711 C C . TYR A 1 96 ? 5.926 -20.156 -20.844 1 97.69 96 TYR A C 1
ATOM 713 O O . TYR A 1 96 ? 6.285 -19.219 -21.562 1 97.69 96 TYR A O 1
ATOM 721 N N . THR A 1 97 ? 6.082 -20.188 -19.547 1 96.88 97 THR A N 1
ATOM 722 C CA . THR A 1 97 ? 6.895 -19.172 -18.906 1 96.88 97 THR A CA 1
ATOM 723 C C . THR A 1 97 ? 8.062 -19.797 -18.156 1 96.88 97 THR A C 1
ATOM 725 O O . THR A 1 97 ? 7.867 -20.656 -17.297 1 96.88 97 THR A O 1
ATOM 728 N N . LEU A 1 98 ? 9.227 -19.344 -18.594 1 98.56 98 LEU A N 1
ATOM 729 C CA . LEU A 1 98 ? 10.461 -19.641 -17.875 1 98.56 98 LEU A CA 1
ATOM 730 C C . LEU A 1 98 ? 10.773 -18.578 -16.844 1 98.56 98 LEU A C 1
ATOM 732 O O . LEU A 1 98 ? 10.633 -17.375 -17.109 1 98.56 98 LEU A O 1
ATOM 736 N N . SER A 1 99 ? 11.133 -19.016 -15.648 1 97.31 99 SER A N 1
ATOM 737 C CA . SER A 1 99 ? 11.57 -18.062 -14.633 1 97.31 99 SER A CA 1
ATOM 738 C C . SER A 1 99 ? 12.664 -18.641 -13.75 1 97.31 99 SER A C 1
ATOM 740 O O . SER A 1 99 ? 12.68 -19.844 -13.484 1 97.31 99 SER A O 1
ATOM 742 N N . PHE A 1 100 ? 13.602 -17.828 -13.336 1 97 100 PHE A N 1
ATOM 743 C CA . PHE A 1 100 ? 14.688 -18.297 -12.484 1 97 100 PHE A CA 1
ATOM 744 C C . PHE A 1 100 ? 15.414 -17.125 -11.828 1 97 100 PHE A C 1
ATOM 746 O O . PHE A 1 100 ? 15.172 -15.969 -12.18 1 97 100 PHE A O 1
ATOM 753 N N . TYR A 1 101 ? 16.203 -17.469 -10.82 1 94.44 101 TYR A N 1
ATOM 754 C CA . TYR A 1 101 ? 17.078 -16.516 -10.148 1 94.44 101 TYR A CA 1
ATOM 755 C C . TYR A 1 101 ? 18.547 -16.766 -10.523 1 94.44 101 TYR A C 1
ATOM 757 O O . TYR A 1 101 ? 18.906 -17.875 -10.891 1 94.44 101 TYR A O 1
ATOM 765 N N . GLY A 1 102 ? 19.375 -15.664 -10.422 1 92.19 102 GLY A N 1
ATOM 766 C CA . GLY A 1 102 ? 20.797 -15.797 -10.656 1 92.19 102 GLY A CA 1
ATOM 767 C C . GLY A 1 102 ? 21.281 -15.008 -11.859 1 92.19 102 GLY A C 1
ATOM 768 O O . GLY A 1 102 ? 20.484 -14.383 -12.555 1 92.19 102 GLY A O 1
ATOM 769 N N . SER A 1 103 ? 22.594 -15.07 -12.062 1 93.25 103 SER A N 1
ATOM 770 C CA . SER A 1 103 ? 23.219 -14.289 -13.133 1 93.25 103 SER A CA 1
ATOM 771 C C . SER A 1 103 ? 23.422 -15.133 -14.383 1 93.25 103 SER A C 1
ATOM 773 O O . SER A 1 103 ? 23.797 -14.617 -15.438 1 93.25 103 SER A O 1
ATOM 775 N N . GLY A 1 104 ? 23.125 -16.422 -14.242 1 96.81 104 GLY A N 1
ATOM 776 C CA . GLY A 1 104 ? 23.375 -17.328 -15.344 1 96.81 104 GLY A CA 1
ATOM 777 C C . GLY A 1 104 ? 22.406 -17.125 -16.5 1 96.81 104 GLY A C 1
ATOM 778 O O . GLY A 1 104 ? 21.625 -16.172 -16.516 1 96.81 104 GLY A O 1
ATOM 779 N N . THR A 1 105 ? 22.578 -18.016 -17.547 1 98.19 105 THR A N 1
ATOM 780 C CA . THR A 1 105 ? 21.797 -17.922 -18.766 1 98.19 105 THR A CA 1
ATOM 781 C C . THR A 1 105 ? 21.141 -19.25 -19.094 1 98.19 105 THR A C 1
ATOM 783 O O . THR A 1 105 ? 21.781 -20.312 -18.953 1 98.19 105 THR A O 1
ATOM 786 N N . VAL A 1 106 ? 19.891 -19.234 -19.484 1 98.69 106 VAL A N 1
ATOM 787 C CA . VAL A 1 106 ? 19.219 -20.391 -20.062 1 98.69 106 VAL A CA 1
ATOM 788 C C . VAL A 1 106 ? 19.016 -20.188 -21.562 1 98.69 106 VAL A C 1
ATOM 790 O O . VAL A 1 106 ? 18.312 -19.266 -21.984 1 98.69 106 VAL A O 1
ATOM 793 N N . THR A 1 107 ? 19.641 -20.969 -22.328 1 98.81 107 THR A N 1
ATOM 794 C CA . THR A 1 107 ? 19.453 -20.922 -23.781 1 98.81 107 THR A CA 1
ATOM 795 C C . THR A 1 107 ? 18.469 -22 -24.234 1 98.81 107 THR A C 1
ATOM 797 O O . THR A 1 107 ? 18.656 -23.188 -23.953 1 98.81 107 THR A O 1
ATOM 800 N N . LEU A 1 108 ? 17.391 -21.594 -24.859 1 98.75 108 LEU A N 1
ATOM 801 C CA . LEU A 1 108 ? 16.375 -22.5 -25.391 1 98.75 108 LEU A CA 1
ATOM 802 C C . LEU A 1 108 ? 16.734 -22.938 -26.812 1 98.75 108 LEU A C 1
ATOM 804 O O . LEU A 1 108 ? 17.172 -22.125 -27.625 1 98.75 108 LEU A O 1
ATOM 808 N N . SER A 1 109 ? 16.562 -24.188 -27.125 1 98.62 109 SER A N 1
ATOM 809 C CA . SER A 1 109 ? 16.703 -24.719 -28.484 1 98.62 109 SER A CA 1
ATOM 810 C C . SER A 1 109 ? 15.711 -25.844 -28.719 1 98.62 109 SER A C 1
ATOM 812 O O . SER A 1 109 ? 15.031 -26.312 -27.797 1 98.62 109 SER A O 1
ATOM 814 N N . GLY A 1 110 ? 15.539 -26.281 -30 1 97.81 110 GLY A N 1
ATOM 815 C CA . GLY A 1 110 ? 14.516 -27.234 -30.375 1 97.81 110 GLY A CA 1
ATOM 816 C C . GLY A 1 110 ? 13.227 -26.578 -30.844 1 97.81 110 GLY A C 1
ATOM 817 O O . GLY A 1 110 ? 13.227 -25.844 -31.844 1 97.81 110 GLY A O 1
ATOM 818 N N . THR A 1 111 ? 12.156 -26.703 -30.031 1 98.06 111 THR A N 1
ATOM 819 C CA . THR A 1 111 ? 10.828 -26.266 -30.469 1 98.06 111 THR A CA 1
ATOM 820 C C . THR A 1 111 ? 10.672 -24.766 -30.281 1 98.06 111 THR A C 1
ATOM 822 O O . THR A 1 111 ? 9.711 -24.172 -30.781 1 98.06 111 THR A O 1
ATOM 825 N N . ALA A 1 112 ? 11.625 -24.125 -29.547 1 97.88 112 ALA A N 1
ATOM 826 C CA . ALA A 1 112 ? 11.719 -22.672 -29.406 1 97.88 112 ALA A CA 1
ATOM 827 C C . ALA A 1 112 ? 13.172 -22.234 -29.234 1 97.88 112 ALA A C 1
ATOM 829 O O . ALA A 1 112 ? 14 -23 -28.734 1 97.88 112 ALA A O 1
ATOM 830 N N . THR A 1 113 ? 13.461 -21.016 -29.719 1 98.12 113 THR A N 1
ATOM 831 C CA . THR A 1 113 ? 14.812 -20.484 -29.594 1 98.12 113 THR A CA 1
ATOM 832 C C . THR A 1 113 ? 14.812 -19.156 -28.859 1 98.12 113 THR A C 1
ATOM 834 O O . THR A 1 113 ? 14.039 -18.25 -29.203 1 98.12 113 THR A O 1
ATOM 837 N N . ALA A 1 114 ? 15.656 -19.109 -27.844 1 98.44 114 ALA A N 1
ATOM 838 C CA . ALA A 1 114 ? 15.867 -17.875 -27.094 1 98.44 114 ALA A CA 1
ATOM 839 C C . ALA A 1 114 ? 17.078 -17.984 -26.172 1 98.44 114 ALA A C 1
ATOM 841 O O . ALA A 1 114 ? 17.516 -19.094 -25.844 1 98.44 114 ALA A O 1
ATOM 842 N N . THR A 1 115 ? 17.672 -16.922 -25.891 1 98.56 115 THR A N 1
ATOM 843 C CA . THR A 1 115 ? 18.688 -16.797 -24.844 1 98.56 115 THR A CA 1
ATOM 844 C C . THR A 1 115 ? 18.203 -15.891 -23.734 1 98.56 115 THR A C 1
ATOM 846 O O . THR A 1 115 ? 18.031 -14.688 -23.938 1 98.56 115 THR A O 1
ATOM 849 N N . VAL A 1 116 ? 17.969 -16.469 -22.562 1 98.31 116 VAL A N 1
ATOM 850 C CA . VAL A 1 116 ? 17.391 -15.734 -21.438 1 98.31 116 VAL A CA 1
ATOM 851 C C . VAL A 1 116 ? 18.453 -15.531 -20.359 1 98.31 116 VAL A C 1
ATOM 853 O O . VAL A 1 116 ? 18.812 -16.469 -19.641 1 98.31 116 VAL A O 1
ATOM 856 N N . ALA A 1 117 ? 18.922 -14.281 -20.172 1 97.12 117 ALA A N 1
ATOM 857 C CA . ALA A 1 117 ? 19.938 -13.961 -19.188 1 97.12 117 ALA A CA 1
ATOM 858 C C . ALA A 1 117 ? 19.297 -13.625 -17.828 1 97.12 117 ALA A C 1
ATOM 860 O O . ALA A 1 117 ? 18.281 -12.938 -17.781 1 97.12 117 ALA A O 1
ATOM 861 N N . GLY A 1 118 ? 19.938 -14.148 -16.844 1 93.94 118 GLY A N 1
ATOM 862 C CA . GLY A 1 118 ? 19.484 -13.82 -15.492 1 93.94 118 GLY A CA 1
ATOM 863 C C . GLY A 1 118 ? 19.766 -12.375 -15.109 1 93.94 118 GLY A C 1
ATOM 864 O O . GLY A 1 118 ? 20.547 -11.695 -15.773 1 93.94 118 GLY A O 1
ATOM 865 N N . THR A 1 119 ? 19.125 -11.945 -14.055 1 84.75 119 THR A N 1
ATOM 866 C CA . THR A 1 119 ? 19.266 -10.562 -13.609 1 84.75 119 THR A CA 1
ATOM 867 C C . THR A 1 119 ? 20.547 -10.375 -12.812 1 84.75 119 THR A C 1
ATOM 869 O O . THR A 1 119 ? 21.125 -9.289 -12.805 1 84.75 119 THR A O 1
ATOM 872 N N . GLY A 1 120 ? 20.922 -11.422 -12.094 1 78.31 120 GLY A N 1
ATOM 873 C CA . GLY A 1 120 ? 22.094 -11.383 -11.242 1 78.31 120 GLY A CA 1
ATOM 874 C C . GLY A 1 120 ? 21.844 -10.688 -9.914 1 78.31 120 GLY A C 1
ATOM 875 O O . GLY A 1 120 ? 22.734 -10.617 -9.062 1 78.31 120 GLY A O 1
ATOM 876 N N . VAL A 1 121 ? 20.734 -10.234 -9.766 1 76.88 121 VAL A N 1
ATOM 877 C CA . VAL A 1 121 ? 20.422 -9.469 -8.562 1 76.88 121 VAL A CA 1
ATOM 878 C C . VAL A 1 121 ? 19.312 -10.164 -7.781 1 76.88 121 VAL A C 1
ATOM 880 O O . VAL A 1 121 ? 18.172 -10.242 -8.242 1 76.88 121 VAL A O 1
ATOM 883 N N . VAL A 1 122 ? 19.734 -10.719 -6.68 1 76.06 122 VAL A N 1
ATOM 884 C CA . VAL A 1 122 ? 18.703 -11.242 -5.785 1 76.06 122 VAL A CA 1
ATOM 885 C C . VAL A 1 122 ? 18 -10.086 -5.07 1 76.06 122 VAL A C 1
ATOM 887 O O . VAL A 1 122 ? 18.656 -9.133 -4.629 1 76.06 122 VAL A O 1
ATOM 890 N N . PRO A 1 123 ? 16.719 -10.047 -5.039 1 82.81 123 PRO A N 1
ATOM 891 C CA . PRO A 1 123 ? 15.742 -11.125 -5.234 1 82.81 123 PRO A CA 1
ATOM 892 C C . PRO A 1 123 ? 15 -11.023 -6.562 1 82.81 123 PRO A C 1
ATOM 894 O O . PRO A 1 123 ? 13.875 -11.516 -6.691 1 82.81 123 PRO A O 1
ATOM 897 N N . ASN A 1 124 ? 15.703 -10.406 -7.512 1 85.31 124 ASN A N 1
ATOM 898 C CA . ASN A 1 124 ? 15.016 -10.25 -8.789 1 85.31 124 ASN A CA 1
ATOM 899 C C . ASN A 1 124 ? 14.953 -11.562 -9.562 1 85.31 124 ASN A C 1
ATOM 901 O O . ASN A 1 124 ? 15.977 -12.227 -9.734 1 85.31 124 ASN A O 1
ATOM 905 N N . ARG A 1 125 ? 13.797 -11.867 -9.969 1 90.94 125 ARG A N 1
ATOM 906 C CA . ARG A 1 125 ? 13.531 -13.062 -10.766 1 90.94 125 ARG A CA 1
ATOM 907 C C . ARG A 1 125 ? 13.461 -12.727 -12.25 1 90.94 125 ARG A C 1
ATOM 909 O O . ARG A 1 125 ? 12.828 -11.742 -12.641 1 90.94 125 ARG A O 1
ATOM 916 N N . ARG A 1 126 ? 14.234 -13.484 -13.07 1 94.38 126 ARG A N 1
ATOM 917 C CA . ARG A 1 126 ? 14.078 -13.367 -14.516 1 94.38 126 ARG A CA 1
ATOM 918 C C . ARG A 1 126 ? 12.867 -14.156 -15 1 94.38 126 ARG A C 1
ATOM 920 O O . ARG A 1 126 ? 12.68 -15.312 -14.609 1 94.38 126 ARG A O 1
ATOM 927 N N . THR A 1 127 ? 12 -13.539 -15.82 1 95.44 127 THR A N 1
ATOM 928 C CA . THR A 1 127 ? 10.875 -14.234 -16.438 1 95.44 127 THR A CA 1
ATOM 929 C C . THR A 1 127 ? 10.898 -14.078 -17.953 1 95.44 127 THR A C 1
ATOM 931 O O . THR A 1 127 ? 11.281 -13.023 -18.469 1 95.44 127 THR A O 1
ATOM 934 N N . TYR A 1 128 ? 10.539 -15.133 -18.672 1 97.38 128 TYR A N 1
ATOM 935 C CA . TYR A 1 128 ? 10.461 -15.125 -20.125 1 97.38 128 TYR A CA 1
ATOM 936 C C . TYR A 1 128 ? 9.32 -16 -20.609 1 97.38 128 TYR A C 1
ATOM 938 O O . TYR A 1 128 ? 9.305 -17.219 -20.359 1 97.38 128 TYR A O 1
ATOM 946 N N . THR A 1 129 ? 8.352 -15.43 -21.312 1 96.44 129 THR A N 1
ATOM 947 C CA . THR A 1 129 ? 7.215 -16.156 -21.875 1 96.44 129 THR A CA 1
ATOM 948 C C . THR A 1 129 ? 7.391 -16.375 -23.375 1 96.44 129 THR A C 1
ATOM 950 O O . THR A 1 129 ? 7.812 -15.469 -24.094 1 96.44 129 THR A O 1
ATOM 953 N N . PHE A 1 130 ? 7.141 -17.531 -23.781 1 97.75 130 PHE A N 1
ATOM 954 C CA . PHE A 1 130 ? 7.266 -17.891 -25.188 1 97.75 130 PHE A CA 1
ATOM 955 C C . PHE A 1 130 ? 6.258 -18.969 -25.562 1 97.75 130 PHE A C 1
ATOM 957 O O . PHE A 1 130 ? 5.66 -19.594 -24.688 1 97.75 130 PHE A O 1
ATOM 964 N N . THR A 1 131 ? 6.02 -19.188 -26.844 1 97.94 131 THR A N 1
ATOM 965 C CA . THR A 1 131 ? 5.164 -20.25 -27.359 1 97.94 131 THR A CA 1
ATOM 966 C C . THR A 1 131 ? 5.945 -21.172 -28.297 1 97.94 131 THR A C 1
ATOM 968 O O . THR A 1 131 ? 6.211 -20.812 -29.438 1 97.94 131 THR A O 1
ATOM 971 N N . PRO A 1 132 ? 6.246 -22.297 -27.75 1 98.31 132 PRO A N 1
ATOM 972 C CA . PRO A 1 132 ? 6.949 -23.25 -28.609 1 98.31 132 PRO A CA 1
ATOM 973 C C . PRO A 1 132 ? 6.004 -24.031 -29.516 1 98.31 132 PRO A C 1
ATOM 975 O O . PRO A 1 132 ? 4.785 -23.984 -29.328 1 98.31 132 PRO A O 1
ATOM 978 N N . THR A 1 133 ? 6.602 -24.703 -30.562 1 98 133 THR A N 1
ATOM 979 C CA . THR A 1 133 ? 5.875 -25.797 -31.203 1 98 133 THR A CA 1
ATOM 980 C C . THR A 1 133 ? 5.898 -27.047 -30.328 1 98 133 THR A C 1
ATOM 982 O O . THR A 1 133 ? 6.68 -27.141 -29.375 1 98 133 THR A O 1
ATOM 985 N N . ALA A 1 134 ? 4.945 -27.938 -30.594 1 98.06 134 ALA A N 1
ATOM 986 C CA . ALA A 1 134 ? 4.922 -29.172 -29.828 1 98.06 134 ALA A CA 1
ATOM 987 C C . ALA A 1 134 ? 6.168 -30 -30.094 1 98.06 134 ALA A C 1
ATOM 989 O O . ALA A 1 134 ? 6.609 -30.125 -31.234 1 98.06 134 ALA A O 1
ATOM 990 N N . GLY A 1 135 ? 6.816 -30.484 -29.094 1 98.25 135 GLY A N 1
ATOM 991 C CA . GLY A 1 135 ? 8 -31.312 -29.266 1 98.25 135 GLY A CA 1
ATOM 992 C C . GLY A 1 135 ? 9 -31.156 -28.141 1 98.25 135 GLY A C 1
ATOM 993 O O . GLY A 1 135 ? 8.617 -30.938 -26.984 1 98.25 135 GLY A O 1
ATOM 994 N N . THR A 1 136 ? 10.219 -31.422 -28.406 1 98.56 136 THR A N 1
ATOM 995 C CA . THR A 1 136 ? 11.281 -31.438 -27.406 1 98.56 136 THR A CA 1
ATOM 996 C C . THR A 1 136 ? 11.93 -30.047 -27.312 1 98.56 136 THR A C 1
ATOM 998 O O . THR A 1 136 ? 12.406 -29.516 -28.297 1 98.56 136 THR A O 1
ATOM 1001 N N . LEU A 1 137 ? 11.898 -29.453 -26.109 1 98.69 137 LEU A N 1
ATOM 1002 C CA . LEU A 1 137 ? 12.57 -28.203 -25.781 1 98.69 137 LEU A CA 1
ATOM 1003 C C . LEU A 1 137 ? 13.82 -28.469 -24.953 1 98.69 137 LEU A C 1
ATOM 1005 O O . LEU A 1 137 ? 13.766 -29.172 -23.938 1 98.69 137 LEU A O 1
ATOM 1009 N N . THR A 1 138 ? 14.891 -27.953 -25.438 1 98.81 138 THR A N 1
ATOM 1010 C CA . THR A 1 138 ? 16.125 -28.094 -24.688 1 98.81 138 THR A CA 1
ATOM 1011 C C . THR A 1 138 ? 16.5 -26.797 -23.969 1 98.81 138 THR A C 1
ATOM 1013 O O . THR A 1 138 ? 16.484 -25.719 -24.578 1 98.81 138 THR A O 1
ATOM 1016 N N . LEU A 1 139 ? 16.75 -26.922 -22.688 1 98.81 139 LEU A N 1
ATOM 1017 C CA . LEU A 1 139 ? 17.25 -25.828 -21.844 1 98.81 139 LEU A CA 1
ATOM 1018 C C . LEU A 1 139 ? 18.75 -26.016 -21.578 1 98.81 139 LEU A C 1
ATOM 1020 O O . LEU A 1 139 ? 19.141 -26.891 -20.812 1 98.81 139 LEU A O 1
ATOM 1024 N N . THR A 1 140 ? 19.547 -25.188 -22.188 1 98.81 140 THR A N 1
ATOM 1025 C CA . THR A 1 140 ? 20.984 -25.203 -21.906 1 98.81 140 THR A CA 1
ATOM 1026 C C . THR A 1 140 ? 21.328 -24.172 -20.828 1 98.81 140 THR A C 1
ATOM 1028 O O . THR A 1 140 ? 21.078 -22.984 -20.984 1 98.81 140 THR A O 1
ATOM 1031 N N . ILE A 1 141 ? 21.906 -24.688 -19.734 1 98.5 141 ILE A N 1
ATOM 1032 C CA . ILE A 1 141 ? 22.172 -23.844 -18.578 1 98.5 141 ILE A CA 1
ATOM 1033 C C . ILE A 1 141 ? 23.641 -23.438 -18.562 1 98.5 141 ILE A C 1
ATOM 1035 O O . ILE A 1 141 ? 24.531 -24.266 -18.766 1 98.5 141 ILE A O 1
ATOM 1039 N N . SER A 1 142 ? 23.875 -22.141 -18.422 1 98.19 142 SER A N 1
ATOM 1040 C CA . SER A 1 142 ? 25.219 -21.594 -18.203 1 98.19 142 SER A CA 1
ATOM 1041 C C . SER A 1 142 ? 25.234 -20.641 -17.031 1 98.19 142 SER A C 1
ATOM 1043 O O . SER A 1 142 ? 24.344 -19.797 -16.891 1 98.19 142 SER A O 1
ATOM 1045 N N . GLY A 1 143 ? 26.266 -20.812 -16.125 1 96.62 143 GLY A N 1
ATOM 1046 C CA . GLY A 1 143 ? 26.391 -19.938 -14.977 1 96.62 143 GLY A CA 1
ATOM 1047 C C . GLY A 1 143 ? 25.422 -20.281 -13.859 1 96.62 143 GLY A C 1
ATOM 1048 O O . GLY A 1 143 ? 25.062 -21.453 -13.695 1 96.62 143 GLY A O 1
ATOM 1049 N N . THR A 1 144 ? 25.078 -19.297 -13.039 1 95.25 144 THR A N 1
ATOM 1050 C CA . THR A 1 144 ? 24.25 -19.516 -11.852 1 95.25 144 THR A CA 1
ATOM 1051 C C . THR A 1 144 ? 22.766 -19.359 -12.18 1 95.25 144 THR A C 1
ATOM 1053 O O . THR A 1 144 ? 22.281 -18.25 -12.359 1 95.25 144 THR A O 1
ATOM 1056 N N . VAL A 1 145 ? 22.109 -20.484 -12.312 1 96.44 145 VAL A N 1
ATOM 1057 C CA . VAL A 1 145 ? 20.672 -20.562 -12.469 1 96.44 145 VAL A CA 1
ATOM 1058 C C . VAL A 1 145 ? 20.062 -21.344 -11.305 1 96.44 145 VAL A C 1
ATOM 1060 O O . VAL A 1 145 ? 20.438 -22.484 -11.055 1 96.44 145 VAL A O 1
ATOM 1063 N N . ARG A 1 146 ? 19.172 -20.656 -10.609 1 95.62 146 ARG A N 1
ATOM 1064 C CA . ARG A 1 146 ? 18.625 -21.266 -9.398 1 95.62 146 ARG A CA 1
ATOM 1065 C C . ARG A 1 146 ? 17.109 -21.109 -9.336 1 95.62 146 ARG A C 1
ATOM 1067 O O . ARG A 1 146 ? 16.562 -20.109 -9.828 1 95.62 146 ARG A O 1
ATOM 1074 N N . TYR A 1 147 ? 16.453 -22.125 -8.711 1 95.31 147 TYR A N 1
ATOM 1075 C CA . TYR A 1 147 ? 15.023 -22.078 -8.406 1 95.31 147 TYR A CA 1
ATOM 1076 C C . TYR A 1 147 ? 14.211 -21.75 -9.656 1 95.31 147 TYR A C 1
ATOM 1078 O O . TYR A 1 147 ? 13.461 -20.766 -9.672 1 95.31 147 TYR A O 1
ATOM 1086 N N . ALA A 1 148 ? 14.312 -22.578 -10.617 1 97.38 148 ALA A N 1
ATOM 1087 C CA . ALA A 1 148 ? 13.758 -22.312 -11.945 1 97.38 148 ALA A CA 1
ATOM 1088 C C . ALA A 1 148 ? 12.406 -23 -12.109 1 97.38 148 ALA A C 1
ATOM 1090 O O . ALA A 1 148 ? 12.188 -24.094 -11.609 1 97.38 148 ALA A O 1
ATOM 1091 N N . ASN A 1 149 ? 11.523 -22.281 -12.727 1 97.62 149 ASN A N 1
ATOM 1092 C CA . ASN A 1 149 ? 10.273 -22.859 -13.211 1 97.62 149 ASN A CA 1
ATOM 1093 C C . ASN A 1 149 ? 10.18 -22.797 -14.734 1 97.62 149 ASN A C 1
ATOM 1095 O O . ASN A 1 149 ? 10.578 -21.812 -15.352 1 97.62 149 ASN A O 1
ATOM 1099 N N . LEU A 1 150 ? 9.766 -23.875 -15.305 1 98.62 150 LEU A N 1
ATOM 1100 C CA . LEU A 1 150 ? 9.148 -23.875 -16.625 1 98.62 150 LEU A CA 1
ATOM 1101 C C . LEU A 1 150 ? 7.719 -24.391 -16.562 1 98.62 150 LEU A C 1
ATOM 1103 O O . LEU A 1 150 ? 7.492 -25.578 -16.344 1 98.62 150 LEU A O 1
ATOM 1107 N N . GLU A 1 151 ? 6.805 -23.516 -16.766 1 96.94 151 GLU A N 1
ATOM 1108 C CA . GLU A 1 151 ? 5.402 -23.844 -16.531 1 96.94 151 GLU A CA 1
ATOM 1109 C C . GLU A 1 151 ? 4.539 -23.469 -17.734 1 96.94 151 GLU A C 1
ATOM 1111 O O . GLU A 1 151 ? 4.797 -22.469 -18.406 1 96.94 151 GLU A O 1
ATOM 1116 N N . ALA A 1 152 ? 3.543 -24.312 -17.984 1 96.12 152 ALA A N 1
ATOM 1117 C CA . ALA A 1 152 ? 2.541 -23.953 -18.984 1 96.12 152 ALA A CA 1
ATOM 1118 C C . ALA A 1 152 ? 1.682 -22.781 -18.5 1 96.12 152 ALA A C 1
ATOM 1120 O O . ALA A 1 152 ? 1.034 -22.875 -17.453 1 96.12 152 ALA A O 1
ATOM 1121 N N . GLY A 1 153 ? 1.786 -21.719 -19.141 1 91.38 153 GLY A N 1
ATOM 1122 C CA . GLY A 1 153 ? 1.067 -20.516 -18.797 1 91.38 153 GLY A CA 1
ATOM 1123 C C . GLY A 1 153 ? 1.779 -19.25 -19.234 1 91.38 153 GLY A C 1
ATOM 1124 O O . GLY A 1 153 ? 2.992 -19.25 -19.453 1 91.38 153 GLY A O 1
ATOM 1125 N N . ALA A 1 154 ? 1.113 -18.141 -19.266 1 90.5 154 ALA A N 1
ATOM 1126 C CA . ALA A 1 154 ? 1.63 -16.906 -19.828 1 90.5 154 ALA A CA 1
ATOM 1127 C C . ALA A 1 154 ? 2.266 -16.031 -18.75 1 90.5 154 ALA A C 1
ATOM 1129 O O . ALA A 1 154 ? 2.586 -14.859 -19 1 90.5 154 ALA A O 1
ATOM 1130 N N . TYR A 1 155 ? 2.359 -16.578 -17.562 1 90 155 TYR A N 1
ATOM 1131 C CA . TYR A 1 155 ? 3.02 -15.867 -16.469 1 90 155 TYR A CA 1
ATOM 1132 C C . TYR A 1 155 ? 3.682 -16.844 -15.508 1 90 155 TYR A C 1
ATOM 1134 O O . TYR A 1 155 ? 3.33 -18.031 -15.469 1 90 155 TYR A O 1
ATOM 1142 N N . ALA A 1 156 ? 4.605 -16.328 -14.758 1 93.12 156 ALA A N 1
ATOM 1143 C CA . ALA A 1 156 ? 5.277 -17.156 -13.758 1 93.12 156 ALA A CA 1
ATOM 1144 C C . ALA A 1 156 ? 4.488 -17.188 -12.453 1 93.12 156 ALA A C 1
ATOM 1146 O O . ALA A 1 156 ? 4.035 -16.141 -11.969 1 93.12 156 ALA A O 1
ATOM 1147 N N . THR A 1 157 ? 4.258 -18.328 -11.891 1 93.06 157 THR A N 1
ATOM 1148 C CA . THR A 1 157 ? 3.766 -18.453 -10.523 1 93.06 157 THR A CA 1
ATOM 1149 C C . THR A 1 157 ? 4.922 -18.594 -9.539 1 93.06 157 THR A C 1
ATOM 1151 O O . THR A 1 157 ? 6.09 -18.484 -9.93 1 93.06 157 THR A O 1
ATOM 1154 N N . SER A 1 158 ? 4.574 -18.797 -8.32 1 93.38 158 SER A N 1
ATOM 1155 C CA . SER A 1 158 ? 5.621 -18.984 -7.324 1 93.38 158 SER A CA 1
ATOM 1156 C C . SER A 1 158 ? 6.5 -20.172 -7.664 1 93.38 158 SER A C 1
ATOM 1158 O O . SER A 1 158 ? 6.082 -21.078 -8.406 1 93.38 158 SER A O 1
ATOM 1160 N N . TYR A 1 159 ? 7.719 -20.156 -7.18 1 95.5 159 TYR A N 1
ATOM 1161 C CA . TYR A 1 159 ? 8.641 -21.266 -7.414 1 95.5 159 TYR A CA 1
ATOM 1162 C C . TYR A 1 159 ? 8.039 -22.578 -6.938 1 95.5 159 TYR A C 1
ATOM 1164 O O . TYR A 1 159 ? 7.5 -22.656 -5.832 1 95.5 159 TYR A O 1
ATOM 1172 N N . ILE A 1 160 ? 8.141 -23.531 -7.824 1 95.88 160 ILE A N 1
ATOM 1173 C CA . ILE A 1 160 ? 7.637 -24.875 -7.559 1 95.88 160 ILE A CA 1
ATOM 1174 C C . ILE A 1 160 ? 8.805 -25.844 -7.43 1 95.88 160 ILE A C 1
ATOM 1176 O O . ILE A 1 160 ? 9.352 -26.312 -8.438 1 95.88 160 ILE A O 1
ATOM 1180 N N . PRO A 1 161 ? 9.148 -26.234 -6.191 1 94.06 161 PRO A N 1
ATOM 1181 C CA . PRO A 1 161 ? 10.305 -27.109 -6.012 1 94.06 161 PRO A CA 1
ATOM 1182 C C . PRO A 1 161 ? 10.07 -28.531 -6.527 1 94.06 161 PRO A C 1
ATOM 1184 O O . PRO A 1 161 ? 11.016 -29.219 -6.914 1 94.06 161 PRO A O 1
ATOM 1187 N N . GLY A 1 162 ? 8.836 -28.969 -6.473 1 90.25 162 GLY A N 1
ATOM 1188 C CA . GLY A 1 162 ? 8.5 -30.297 -6.949 1 90.25 162 GLY A CA 1
ATOM 1189 C C . GLY A 1 162 ? 8 -30.312 -8.383 1 90.25 162 GLY A C 1
ATOM 1190 O O . GLY A 1 162 ? 8.25 -29.375 -9.141 1 90.25 162 GLY A O 1
ATOM 1191 N N . ALA A 1 163 ? 7.352 -31.375 -8.664 1 91.94 163 ALA A N 1
ATOM 1192 C CA . ALA A 1 163 ? 6.883 -31.547 -10.039 1 91.94 163 ALA A CA 1
ATOM 1193 C C . ALA A 1 163 ? 5.645 -30.703 -10.305 1 91.94 163 ALA A C 1
ATOM 1195 O O . ALA A 1 163 ? 5.387 -30.312 -11.445 1 91.94 163 ALA A O 1
ATOM 1196 N N . SER A 1 164 ? 4.887 -30.531 -9.289 1 94 164 SER A N 1
ATOM 1197 C CA . SER A 1 164 ? 3.668 -29.766 -9.477 1 94 164 SER A CA 1
ATOM 1198 C C . SER A 1 164 ? 3.125 -29.25 -8.148 1 94 164 SER A C 1
ATOM 1200 O O . SER A 1 164 ? 3.58 -29.672 -7.082 1 94 164 SER A O 1
ATOM 1202 N N . ARG A 1 165 ? 2.289 -28.359 -8.273 1 92 165 ARG A N 1
ATOM 1203 C CA . ARG A 1 165 ? 1.469 -27.891 -7.16 1 92 165 ARG A CA 1
ATOM 1204 C C . ARG A 1 165 ? 0.006 -27.766 -7.57 1 92 165 ARG A C 1
ATOM 1206 O O . ARG A 1 165 ? -0.295 -27.453 -8.727 1 92 165 ARG A O 1
ATOM 1213 N N . GLY A 1 166 ? -0.863 -27.984 -6.625 1 91.56 166 GLY A N 1
ATOM 1214 C CA . GLY A 1 166 ? -2.287 -27.812 -6.863 1 91.56 166 GLY A CA 1
ATOM 1215 C C . GLY A 1 166 ? -2.732 -26.359 -6.746 1 91.56 166 GLY A C 1
ATOM 1216 O O . GLY A 1 166 ? -1.945 -25.5 -6.367 1 91.56 166 GLY A O 1
ATOM 1217 N N . ALA A 1 167 ? -3.967 -26.109 -7.168 1 90.31 167 ALA A N 1
ATOM 1218 C CA . ALA A 1 167 ? -4.562 -24.797 -6.988 1 90.31 167 ALA A CA 1
ATOM 1219 C C . ALA A 1 167 ? -4.867 -24.516 -5.516 1 90.31 167 ALA A C 1
ATOM 1221 O O . ALA A 1 167 ? -5.168 -25.453 -4.758 1 90.31 167 ALA A O 1
ATOM 1222 N N . ASP A 1 168 ? -4.684 -23.297 -5.125 1 88.56 168 ASP A N 1
ATOM 1223 C CA . ASP A 1 168 ? -5.164 -22.891 -3.807 1 88.56 168 ASP A CA 1
ATOM 1224 C C . ASP A 1 168 ? -6.691 -22.875 -3.76 1 88.56 168 ASP A C 1
ATOM 1226 O O . ASP A 1 168 ? -7.336 -22.172 -4.543 1 88.56 168 ASP A O 1
ATOM 1230 N N . THR A 1 169 ? -7.246 -23.703 -2.859 1 80.12 169 THR A N 1
ATOM 1231 C CA . THR A 1 169 ? -8.695 -23.828 -2.791 1 80.12 169 THR A CA 1
ATOM 1232 C C . THR A 1 169 ? -9.164 -23.891 -1.339 1 80.12 169 THR A C 1
ATOM 1234 O O . THR A 1 169 ? -8.352 -23.859 -0.416 1 80.12 169 THR A O 1
ATOM 1237 N N . GLY A 1 170 ? -10.57 -23.812 -1.313 1 66.62 170 GLY A N 1
ATOM 1238 C CA . GLY A 1 170 ? -11.219 -24.25 -0.086 1 66.62 170 GLY A CA 1
ATOM 1239 C C . GLY A 1 170 ? -11.281 -23.156 0.971 1 66.62 170 GLY A C 1
ATOM 1240 O O . GLY A 1 170 ? -11.32 -23.453 2.168 1 66.62 170 GLY A O 1
ATOM 1241 N N . ILE A 1 171 ? -11.234 -21.859 0.548 1 78.88 171 ILE A N 1
ATOM 1242 C CA . ILE A 1 171 ? -11.328 -20.891 1.625 1 78.88 171 ILE A CA 1
ATOM 1243 C C . ILE A 1 171 ? -12.75 -20.328 1.699 1 78.88 171 ILE A C 1
ATOM 1245 O O . ILE A 1 171 ? -13.172 -19.562 0.832 1 78.88 171 ILE A O 1
ATOM 1249 N N . THR A 1 172 ? -13.422 -20.844 2.67 1 87.81 172 THR A N 1
ATOM 1250 C CA . THR A 1 172 ? -14.789 -20.375 2.895 1 87.81 172 THR A CA 1
ATOM 1251 C C . THR A 1 172 ? -15 -20.016 4.363 1 87.81 172 THR A C 1
ATOM 1253 O O . THR A 1 172 ? -14.305 -20.531 5.238 1 87.81 172 THR A O 1
ATOM 1256 N N . LEU A 1 173 ? -15.867 -19.141 4.52 1 91.5 173 LEU A N 1
ATOM 1257 C CA . LEU A 1 173 ? -16.438 -18.859 5.832 1 91.5 173 LEU A CA 1
ATOM 1258 C C . LEU A 1 173 ? -17.938 -19.156 5.848 1 91.5 173 LEU A C 1
ATOM 1260 O O . LEU A 1 173 ? -18.672 -18.719 4.949 1 91.5 173 LEU A O 1
ATOM 1264 N N . ALA A 1 174 ? -18.328 -19.891 6.84 1 93 174 ALA A N 1
ATOM 1265 C CA . ALA A 1 174 ? -19.766 -20.172 6.957 1 93 174 ALA A CA 1
ATOM 1266 C C . ALA A 1 174 ? -20.547 -18.891 7.234 1 93 174 ALA A C 1
ATOM 1268 O O . ALA A 1 174 ? -20.109 -18.031 8.008 1 93 174 ALA A O 1
ATOM 1269 N N . ALA A 1 175 ? -21.672 -18.828 6.625 1 94.12 175 ALA A N 1
ATOM 1270 C CA . ALA A 1 175 ? -22.531 -17.672 6.809 1 94.12 175 ALA A CA 1
ATOM 1271 C C . ALA A 1 175 ? -22.828 -17.438 8.289 1 94.12 175 ALA A C 1
ATOM 1273 O O . ALA A 1 175 ? -22.938 -16.281 8.727 1 94.12 175 ALA A O 1
ATOM 1274 N N . SER A 1 176 ? -22.906 -18.453 9.078 1 92.56 176 SER A N 1
ATOM 1275 C CA . SER A 1 176 ? -23.25 -18.359 10.5 1 92.56 176 SER A CA 1
ATOM 1276 C C . SER A 1 176 ? -22.156 -17.641 11.273 1 92.56 176 SER A C 1
ATOM 1278 O O . SER A 1 176 ? -22.391 -17.172 12.398 1 92.56 176 SER A O 1
ATOM 1280 N N . THR A 1 177 ? -20.984 -17.547 10.703 1 93.88 177 THR A N 1
ATOM 1281 C CA . THR A 1 177 ? -19.875 -16.906 11.406 1 93.88 177 THR A CA 1
ATOM 1282 C C . THR A 1 177 ? -19.781 -15.422 11.023 1 93.88 177 THR A C 1
ATOM 1284 O O . THR A 1 177 ? -18.922 -14.703 11.531 1 93.88 177 THR A O 1
ATOM 1287 N N . LEU A 1 178 ? -20.672 -14.977 10.109 1 95.25 178 LEU A N 1
ATOM 1288 C CA . LEU A 1 178 ? -20.625 -13.609 9.594 1 95.25 178 LEU A CA 1
ATOM 1289 C C . LEU A 1 178 ? -21.75 -12.773 10.172 1 95.25 178 LEU A C 1
ATOM 1291 O O . LEU A 1 178 ? -22.906 -12.891 9.734 1 95.25 178 LEU A O 1
ATOM 1295 N N . PRO A 1 179 ? -21.422 -11.914 11.109 1 95.44 179 PRO A N 1
ATOM 1296 C CA . PRO A 1 179 ? -22.469 -11.117 11.734 1 95.44 179 PRO A CA 1
ATOM 1297 C C . PRO A 1 179 ? -23.203 -10.227 10.742 1 95.44 179 PRO A C 1
ATOM 1299 O O . PRO A 1 179 ? -22.578 -9.547 9.93 1 95.44 179 PRO A O 1
ATOM 1302 N N . GLY A 1 180 ? -24.516 -10.32 10.727 1 95.88 180 GLY A N 1
ATOM 1303 C CA . GLY A 1 180 ? -25.344 -9.391 9.977 1 95.88 180 GLY A CA 1
ATOM 1304 C C . GLY A 1 180 ? -25.484 -9.758 8.516 1 95.88 180 GLY A C 1
ATOM 1305 O O . GLY A 1 180 ? -26.141 -9.047 7.75 1 95.88 180 GLY A O 1
ATOM 1306 N N . LEU A 1 181 ? -24.859 -10.82 8.062 1 96.5 181 LEU A N 1
ATOM 1307 C CA . LEU A 1 181 ? -25 -11.219 6.66 1 96.5 181 LEU A CA 1
ATOM 1308 C C . LEU A 1 181 ? -26.469 -11.453 6.312 1 96.5 181 LEU A C 1
ATOM 1310 O O . LEU A 1 181 ? -27.172 -12.156 7.039 1 96.5 181 LEU A O 1
ATOM 1314 N N . SER A 1 182 ? -26.875 -10.805 5.238 1 95.38 182 SER A N 1
ATOM 1315 C CA . SER A 1 182 ? -28.266 -10.906 4.781 1 95.38 182 SER A CA 1
ATOM 1316 C C . SER A 1 182 ? -28.359 -10.75 3.268 1 95.38 182 SER A C 1
ATOM 1318 O O . SER A 1 182 ? -27.562 -10.039 2.66 1 95.38 182 SER A O 1
ATOM 1320 N N . VAL A 1 183 ? -29.359 -11.375 2.715 1 93.94 183 VAL A N 1
ATOM 1321 C CA . VAL A 1 183 ? -29.625 -11.211 1.29 1 93.94 183 VAL A CA 1
ATOM 1322 C C . VAL A 1 183 ? -30.344 -9.891 1.047 1 93.94 183 VAL A C 1
ATOM 1324 O O . VAL A 1 183 ? -30.359 -9.375 -0.074 1 93.94 183 VAL A O 1
ATOM 1327 N N . SER A 1 184 ? -30.969 -9.297 2.045 1 94.12 184 SER A N 1
ATOM 1328 C CA . SER A 1 184 ? -31.812 -8.125 1.894 1 94.12 184 SER A CA 1
ATOM 1329 C C . SER A 1 184 ? -30.969 -6.855 1.73 1 94.12 184 SER A C 1
ATOM 1331 O O . SER A 1 184 ? -31.406 -5.898 1.088 1 94.12 184 SER A O 1
ATOM 1333 N N . GLN A 1 185 ? -29.828 -6.895 2.406 1 95.88 185 GLN A N 1
ATOM 1334 C CA . GLN A 1 185 ? -28.938 -5.75 2.248 1 95.88 185 GLN A CA 1
ATOM 1335 C C . GLN A 1 185 ? -27.516 -6.098 2.695 1 95.88 185 GLN A C 1
ATOM 1337 O O . GLN A 1 185 ? -27.312 -7.043 3.459 1 95.88 185 GLN A O 1
ATOM 1342 N N . GLY A 1 186 ? -26.562 -5.348 2.256 1 96.62 186 GLY A N 1
ATOM 1343 C CA . GLY A 1 186 ? -25.172 -5.496 2.67 1 96.62 186 GLY A CA 1
ATOM 1344 C C . GLY A 1 186 ? -24.188 -4.824 1.728 1 96.62 186 GLY A C 1
ATOM 1345 O O . GLY A 1 186 ? -24.594 -4.199 0.745 1 96.62 186 GLY A O 1
ATOM 1346 N N . THR A 1 187 ? -22.984 -4.809 2.111 1 97.25 187 THR A N 1
ATOM 1347 C CA . THR A 1 187 ? -21.859 -4.336 1.296 1 97.25 187 THR A CA 1
ATOM 1348 C C . THR A 1 187 ? -20.672 -5.281 1.412 1 97.25 187 THR A C 1
ATOM 1350 O O . THR A 1 187 ? -20.344 -5.746 2.506 1 97.25 187 THR A O 1
ATOM 1353 N N . LEU A 1 188 ? -20.125 -5.645 0.312 1 97.06 188 LEU A N 1
ATOM 1354 C CA . LEU A 1 188 ? -18.875 -6.402 0.253 1 97.06 188 LEU A CA 1
ATOM 1355 C C . LEU A 1 188 ? -17.766 -5.578 -0.393 1 97.06 188 LEU A C 1
ATOM 1357 O O . LEU A 1 188 ? -17.969 -4.984 -1.455 1 97.06 188 LEU A O 1
ATOM 1361 N N . PHE A 1 189 ? -16.688 -5.473 0.318 1 96.75 189 PHE A N 1
ATOM 1362 C CA . PHE A 1 189 ? -15.492 -4.801 -0.177 1 96.75 189 PHE A CA 1
ATOM 1363 C C . PHE A 1 189 ? -14.328 -5.781 -0.276 1 96.75 189 PHE A C 1
ATOM 1365 O O . PHE A 1 189 ? -14.102 -6.578 0.636 1 96.75 189 PHE A O 1
ATOM 1372 N N . VAL A 1 190 ? -13.555 -5.707 -1.393 1 95.81 190 VAL A N 1
ATOM 1373 C CA . VAL A 1 190 ? -12.398 -6.57 -1.602 1 95.81 190 VAL A CA 1
ATOM 1374 C C . VAL A 1 190 ? -11.234 -5.75 -2.152 1 95.81 190 VAL A C 1
ATOM 1376 O O . VAL A 1 190 ? -11.43 -4.875 -2.996 1 95.81 190 VAL A O 1
ATOM 1379 N N . GLU A 1 191 ? -10.078 -5.996 -1.618 1 94.5 191 GLU A N 1
ATOM 1380 C CA . GLU A 1 191 ? -8.828 -5.488 -2.176 1 94.5 191 GLU A CA 1
ATOM 1381 C C . GLU A 1 191 ? -7.902 -6.629 -2.59 1 94.5 191 GLU A C 1
ATOM 1383 O O . GLU A 1 191 ? -7.551 -7.477 -1.77 1 94.5 191 GLU A O 1
ATOM 1388 N N . TRP A 1 192 ? -7.551 -6.664 -3.824 1 92.62 192 TRP A N 1
ATOM 1389 C CA . TRP A 1 192 ? -6.68 -7.727 -4.312 1 92.62 192 TRP A CA 1
ATOM 1390 C C . TRP A 1 192 ? -5.809 -7.23 -5.461 1 92.62 192 TRP A C 1
ATOM 1392 O O . TRP A 1 192 ? -6.012 -6.125 -5.969 1 92.62 192 TRP A O 1
ATOM 1402 N N . LEU A 1 193 ? -4.746 -7.875 -5.777 1 91.81 193 LEU A N 1
ATOM 1403 C CA . LEU A 1 193 ? -3.77 -7.535 -6.809 1 91.81 193 LEU A CA 1
ATOM 1404 C C . LEU A 1 193 ? -3.365 -8.773 -7.602 1 91.81 193 LEU A C 1
ATOM 1406 O O . LEU A 1 193 ? -3.041 -9.812 -7.023 1 91.81 193 LEU A O 1
ATOM 1410 N N . PHE A 1 194 ? -3.441 -8.617 -8.914 1 89.06 194 PHE A N 1
ATOM 1411 C CA . PHE A 1 194 ? -3.002 -9.656 -9.836 1 89.06 194 PHE A CA 1
ATOM 1412 C C . PHE A 1 194 ? -1.634 -9.312 -10.422 1 89.06 194 PHE A C 1
ATOM 1414 O O . PHE A 1 194 ? -1.516 -8.422 -11.266 1 89.06 194 PHE A O 1
ATOM 1421 N N . PRO A 1 195 ? -0.542 -9.906 -9.969 1 79.88 195 PRO A N 1
ATOM 1422 C CA . PRO A 1 195 ? 0.8 -9.492 -10.375 1 79.88 195 PRO A CA 1
ATOM 1423 C C . PRO A 1 195 ? 1.059 -9.711 -11.867 1 79.88 195 PRO A C 1
ATOM 1425 O O . PRO A 1 195 ? 1.813 -8.953 -12.484 1 79.88 195 PRO A O 1
ATOM 1428 N N . GLY A 1 196 ? 0.754 -10.742 -12.484 1 72.38 196 GLY A N 1
ATOM 1429 C CA . GLY A 1 196 ? 1.131 -11.094 -13.844 1 72.38 196 GLY A CA 1
ATOM 1430 C C . GLY A 1 196 ? 0.085 -10.711 -14.875 1 72.38 196 GLY A C 1
ATOM 1431 O O . GLY A 1 196 ? 0.238 -9.703 -15.578 1 72.38 196 GLY A O 1
ATOM 1432 N N . ILE A 1 197 ? -0.726 -11.492 -15.102 1 69.31 197 ILE A N 1
ATOM 1433 C CA . ILE A 1 197 ? -1.764 -11.266 -16.094 1 69.31 197 ILE A CA 1
ATOM 1434 C C . ILE A 1 197 ? -3.141 -11.422 -15.461 1 69.31 197 ILE A C 1
ATOM 1436 O O . ILE A 1 197 ? -3.285 -12.109 -14.445 1 69.31 197 ILE A O 1
ATOM 1440 N N . LEU A 1 198 ? -3.93 -10.719 -16.016 1 72.56 198 LEU A N 1
ATOM 1441 C CA . LEU A 1 198 ? -5.32 -10.922 -15.633 1 72.56 198 LEU A CA 1
ATOM 1442 C C . LEU A 1 198 ? -5.871 -12.211 -16.234 1 72.56 198 LEU A C 1
ATOM 1444 O O . LEU A 1 198 ? -5.418 -12.641 -17.297 1 72.56 198 LEU A O 1
ATOM 1448 N N . PRO A 1 199 ? -6.723 -12.914 -15.438 1 64.44 199 PRO A N 1
ATOM 1449 C CA . PRO A 1 199 ? -7.293 -14.148 -15.992 1 64.44 199 PRO A CA 1
ATOM 1450 C C . PRO A 1 199 ? -7.988 -13.922 -17.328 1 64.44 199 PRO A C 1
ATOM 1452 O O . PRO A 1 199 ? -8.594 -12.867 -17.547 1 64.44 199 PRO A O 1
ATOM 1455 N N . SER A 1 200 ? -7.578 -14.75 -18.266 1 62.03 200 SER A N 1
ATOM 1456 C CA . SER A 1 200 ? -8.25 -14.711 -19.562 1 62.03 200 SER A CA 1
ATOM 1457 C C . SER A 1 200 ? -9.273 -15.836 -19.688 1 62.03 200 SER A C 1
ATOM 1459 O O . SER A 1 200 ? -8.953 -17 -19.453 1 62.03 200 SER A O 1
ATOM 1461 N N . GLY A 1 201 ? -10.461 -15.445 -20.047 1 59.94 201 GLY A N 1
ATOM 1462 C CA . GLY A 1 201 ? -11.492 -16.438 -20.266 1 59.94 201 GLY A CA 1
ATOM 1463 C C . GLY A 1 201 ? -12.039 -17.031 -18.984 1 59.94 201 GLY A C 1
ATOM 1464 O O . GLY A 1 201 ? -13.039 -17.766 -19.016 1 59.94 201 GLY A O 1
ATOM 1465 N N . GLN A 1 202 ? -11.227 -16.828 -17.906 1 63.78 202 GLN A N 1
ATOM 1466 C CA . GLN A 1 202 ? -11.656 -17.312 -16.609 1 63.78 202 GLN A CA 1
ATOM 1467 C C . GLN A 1 202 ? -11.734 -16.172 -15.594 1 63.78 202 GLN A C 1
ATOM 1469 O O . GLN A 1 202 ? -11.328 -15.047 -15.891 1 63.78 202 GLN A O 1
ATOM 1474 N N . VAL A 1 203 ? -12.508 -16.531 -14.484 1 72.12 203 VAL A N 1
ATOM 1475 C CA . VAL A 1 203 ? -12.781 -15.43 -13.57 1 72.12 203 VAL A CA 1
ATOM 1476 C C . VAL A 1 203 ? -12.352 -15.812 -12.156 1 72.12 203 VAL A C 1
ATOM 1478 O O . VAL A 1 203 ? -12.492 -16.969 -11.75 1 72.12 203 VAL A O 1
ATOM 1481 N N . SER A 1 204 ? -11.562 -14.969 -11.625 1 78.62 204 SER A N 1
ATOM 1482 C CA . SER A 1 204 ? -11.422 -15.008 -10.172 1 78.62 204 SER A CA 1
ATOM 1483 C C . SER A 1 204 ? -12.578 -14.305 -9.484 1 78.62 204 SER A C 1
ATOM 1485 O O . SER A 1 204 ? -13.055 -13.273 -9.961 1 78.62 204 SER A O 1
ATOM 1487 N N . PHE A 1 205 ? -13.102 -14.961 -8.438 1 85.31 205 PHE A N 1
ATOM 1488 C CA . PHE A 1 205 ? -14.234 -14.289 -7.824 1 85.31 205 PHE A CA 1
ATOM 1489 C C . PHE A 1 205 ? -14.227 -14.477 -6.312 1 85.31 205 PHE A C 1
ATOM 1491 O O . PHE A 1 205 ? -13.641 -15.445 -5.809 1 85.31 205 PHE A O 1
ATOM 1498 N N . ILE A 1 206 ? -14.758 -13.539 -5.656 1 89.94 206 ILE A N 1
ATOM 1499 C CA . ILE A 1 206 ? -14.992 -13.492 -4.215 1 89.94 206 ILE A CA 1
ATOM 1500 C C . ILE A 1 206 ? -16.422 -13.023 -3.938 1 89.94 206 ILE A C 1
ATOM 1502 O O . ILE A 1 206 ? -16.906 -12.086 -4.574 1 89.94 206 ILE A O 1
ATOM 1506 N N . GLY A 1 207 ? -17.047 -13.789 -3.072 1 94.44 207 GLY A N 1
ATOM 1507 C CA . GLY A 1 207 ? -18.375 -13.312 -2.717 1 94.44 207 GLY A CA 1
ATOM 1508 C C . GLY A 1 207 ? -19.188 -14.344 -1.977 1 94.44 207 GLY A C 1
ATOM 1509 O O . GLY A 1 207 ? -18.641 -15.266 -1.371 1 94.44 207 GLY A O 1
ATOM 1510 N N . PHE A 1 208 ? -20.516 -14.07 -1.948 1 95.06 208 PHE A N 1
ATOM 1511 C CA . PHE A 1 208 ? -21.453 -14.891 -1.187 1 95.06 208 PHE A CA 1
ATOM 1512 C C . PHE A 1 208 ? -22.234 -15.812 -2.109 1 95.06 208 PHE A C 1
ATOM 1514 O O . PHE A 1 208 ? -22.641 -15.414 -3.205 1 95.06 208 PHE A O 1
ATOM 1521 N N . ASP A 1 209 ? -22.391 -17.062 -1.629 1 92.88 209 ASP A N 1
ATOM 1522 C CA . ASP A 1 209 ? -23.281 -17.969 -2.348 1 92.88 209 ASP A CA 1
ATOM 1523 C C . ASP A 1 209 ? -23.828 -19.047 -1.421 1 92.88 209 ASP A C 1
ATOM 1525 O O . ASP A 1 209 ? -23.547 -19.047 -0.219 1 92.88 209 ASP A O 1
ATOM 1529 N N . ASP A 1 210 ? -24.719 -19.875 -1.914 1 92.62 210 ASP A N 1
ATOM 1530 C CA . ASP A 1 210 ? -25.266 -20.969 -1.126 1 92.62 210 ASP A CA 1
ATOM 1531 C C . ASP A 1 210 ? -24.734 -22.312 -1.599 1 92.62 210 ASP A C 1
ATOM 1533 O O . ASP A 1 210 ? -25.359 -23.359 -1.383 1 92.62 210 ASP A O 1
ATOM 1537 N N . GLY A 1 211 ? -23.578 -22.25 -2.281 1 87.81 211 GLY A N 1
ATOM 1538 C CA . GLY A 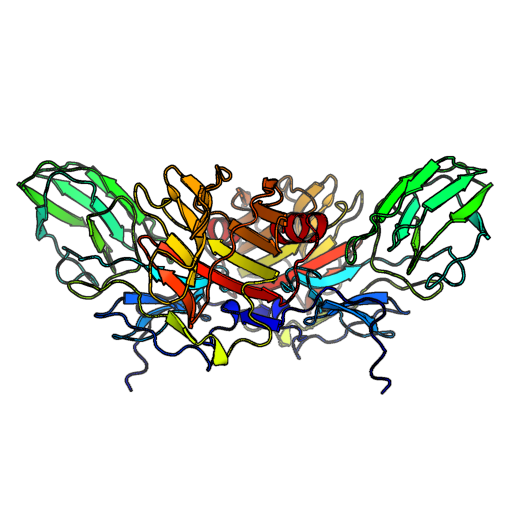1 211 ? -23 -23.469 -2.812 1 87.81 211 GLY A CA 1
ATOM 1539 C C . GLY A 1 211 ? -23.5 -23.797 -4.207 1 87.81 211 GLY A C 1
ATOM 1540 O O . GLY A 1 211 ? -22.984 -24.734 -4.844 1 87.81 211 GLY A O 1
ATOM 1541 N N . THR A 1 212 ? -24.469 -22.984 -4.648 1 87.12 212 THR A N 1
ATOM 1542 C CA . THR A 1 212 ? -25 -23.188 -5.996 1 87.12 212 THR A CA 1
ATOM 1543 C C . THR A 1 212 ? -24.688 -22 -6.887 1 87.12 212 THR A C 1
ATOM 1545 O O . THR A 1 212 ? -24.203 -20.969 -6.406 1 87.12 212 THR A O 1
ATOM 1548 N N . GLY A 1 213 ? -24.953 -22.125 -8.156 1 86.25 213 GLY A N 1
ATOM 1549 C CA . GLY A 1 213 ? -24.734 -21.047 -9.094 1 86.25 213 GLY A CA 1
ATOM 1550 C C . GLY A 1 213 ? -25.953 -20.141 -9.242 1 86.25 213 GLY A C 1
ATOM 1551 O O . GLY A 1 213 ? -25.938 -19.188 -10.023 1 86.25 213 GLY A O 1
ATOM 1552 N N . THR A 1 214 ? -26.969 -20.375 -8.453 1 88.88 214 THR A N 1
ATOM 1553 C CA . THR A 1 214 ? -28.234 -19.672 -8.695 1 88.88 214 THR A CA 1
ATOM 1554 C C . THR A 1 214 ? -28.547 -18.719 -7.547 1 88.88 214 THR A C 1
ATOM 1556 O O . THR A 1 214 ? -29.5 -17.953 -7.613 1 88.88 214 THR A O 1
ATOM 1559 N N . ASN A 1 215 ? -27.781 -18.734 -6.52 1 92.88 215 ASN A N 1
ATOM 1560 C CA . ASN A 1 215 ? -27.906 -17.812 -5.391 1 92.88 215 ASN A CA 1
ATOM 1561 C C . ASN A 1 215 ? -26.547 -17.234 -4.988 1 92.88 215 ASN A C 1
ATOM 1563 O O . ASN A 1 215 ? -25.844 -17.812 -4.145 1 92.88 215 ASN A O 1
ATOM 1567 N N . ARG A 1 216 ? -26.219 -16.109 -5.617 1 92.75 216 ARG A N 1
ATOM 1568 C CA . ARG A 1 216 ? -24.859 -15.641 -5.355 1 92.75 216 ARG A CA 1
ATOM 1569 C C . ARG A 1 216 ? -24.734 -14.148 -5.645 1 92.75 216 ARG A C 1
ATOM 1571 O O . ARG A 1 216 ? -25.516 -13.594 -6.414 1 92.75 216 ARG A O 1
ATOM 1578 N N . ILE A 1 217 ? -23.891 -13.453 -5 1 93.19 217 ILE A N 1
ATOM 1579 C CA . ILE A 1 217 ? -23.297 -12.156 -5.301 1 93.19 217 ILE A CA 1
ATOM 1580 C C . ILE A 1 217 ? -21.781 -12.266 -5.312 1 93.19 217 ILE A C 1
ATOM 1582 O O . ILE A 1 217 ? -21.156 -12.547 -4.285 1 93.19 217 ILE A O 1
ATOM 1586 N N . LEU A 1 218 ? -21.203 -12.094 -6.504 1 92.25 218 LEU A N 1
ATOM 1587 C CA . LEU A 1 218 ? -19.766 -12.305 -6.656 1 92.25 218 LEU A CA 1
ATOM 1588 C C . LEU A 1 218 ? -19.094 -11.086 -7.27 1 92.25 218 LEU A C 1
ATOM 1590 O O . LEU A 1 218 ? -19.625 -10.484 -8.211 1 92.25 218 LEU A O 1
ATOM 1594 N N . LEU A 1 219 ? -18.016 -10.688 -6.652 1 93.62 219 LEU A N 1
ATOM 1595 C CA . LEU A 1 219 ? -17.062 -9.805 -7.312 1 93.62 219 LEU A CA 1
ATOM 1596 C C . LEU A 1 219 ? -16.062 -10.602 -8.125 1 93.62 219 LEU A C 1
ATOM 1598 O O . LEU A 1 219 ? -15.508 -11.594 -7.645 1 93.62 219 LEU A O 1
ATOM 1602 N N . ARG A 1 220 ? -15.859 -10.109 -9.32 1 90.75 220 ARG A N 1
ATOM 1603 C CA . ARG A 1 220 ? -15.047 -10.898 -10.25 1 90.75 220 ARG A CA 1
ATOM 1604 C C . ARG A 1 220 ? -13.977 -10.047 -10.906 1 90.75 220 ARG A C 1
ATOM 1606 O O . ARG A 1 220 ? -14.141 -8.828 -11.039 1 90.75 220 ARG A O 1
ATOM 1613 N N . VAL A 1 221 ? -12.797 -10.695 -11.195 1 89.06 221 VAL A N 1
ATOM 1614 C CA . VAL A 1 221 ? -11.805 -10.148 -12.117 1 89.06 221 VAL A CA 1
ATOM 1615 C C . VAL A 1 221 ? -11.484 -11.18 -13.203 1 89.06 221 VAL A C 1
ATOM 1617 O O . VAL A 1 221 ? -11.219 -12.344 -12.906 1 89.06 221 VAL A O 1
ATOM 1620 N N . GLY A 1 222 ? -11.242 -10.742 -14.469 1 77 222 GLY A N 1
ATOM 1621 C CA . GLY A 1 222 ? -10.672 -11.703 -15.398 1 77 222 GLY A CA 1
ATOM 1622 C C . GLY A 1 222 ? -11.195 -11.539 -16.812 1 77 222 GLY A C 1
ATOM 1623 O O . GLY A 1 222 ? -10.406 -11.484 -17.766 1 77 222 GLY A O 1
ATOM 1624 N N . GLN A 1 223 ? -12.539 -11.531 -17.047 1 65.19 223 GLN A N 1
ATOM 1625 C CA . GLN A 1 223 ? -12.977 -11.586 -18.438 1 65.19 223 GLN A CA 1
ATOM 1626 C C . GLN A 1 223 ? -12.617 -10.297 -19.172 1 65.19 223 GLN A C 1
ATOM 1628 O O . GLN A 1 223 ? -13.203 -9.242 -18.906 1 65.19 223 GLN A O 1
ATOM 1633 N N . GLY A 1 224 ? -11.469 -10.469 -20 1 66.88 224 GLY A N 1
ATOM 1634 C CA . GLY A 1 224 ? -11.102 -9.32 -20.828 1 66.88 224 GLY A CA 1
ATOM 1635 C C . GLY A 1 224 ? -10.414 -8.227 -20.047 1 66.88 224 GLY A C 1
ATOM 1636 O O . GLY A 1 224 ? -10.445 -7.059 -20.438 1 66.88 224 GLY A O 1
ATOM 1637 N N . GLY A 1 225 ? -9.977 -8.516 -18.797 1 81.69 225 GLY A N 1
ATOM 1638 C CA . GLY A 1 225 ? -9.305 -7.473 -18.031 1 81.69 225 GLY A CA 1
ATOM 1639 C C . GLY A 1 225 ? -10.266 -6.539 -17.328 1 81.69 225 GLY A C 1
ATOM 1640 O O . GLY A 1 225 ? -9.992 -5.344 -17.188 1 81.69 225 GLY A O 1
ATOM 1641 N N . VAL A 1 226 ? -11.438 -7.082 -17.031 1 89.88 226 VAL A N 1
ATOM 1642 C CA . VAL A 1 226 ? -12.492 -6.27 -16.422 1 89.88 226 VAL A CA 1
ATOM 1643 C C . VAL A 1 226 ? -12.812 -6.793 -15.023 1 89.88 226 VAL A C 1
ATOM 1645 O O . VAL A 1 226 ? -12.844 -8 -14.805 1 89.88 226 VAL A O 1
ATOM 1648 N N . ALA A 1 227 ? -12.969 -5.887 -14.094 1 92.69 227 ALA A N 1
ATOM 1649 C CA . ALA A 1 227 ? -13.555 -6.199 -12.797 1 92.69 227 ALA A CA 1
ATOM 1650 C C . ALA A 1 227 ? -15.062 -5.949 -12.797 1 92.69 227 ALA A C 1
ATOM 1652 O O . ALA A 1 227 ? -15.516 -4.84 -13.078 1 92.69 227 ALA A O 1
ATOM 1653 N N . ASP A 1 228 ? -15.758 -7.004 -12.547 1 92.25 228 ASP A N 1
ATOM 1654 C CA . ASP A 1 228 ? -17.203 -6.887 -12.602 1 92.25 228 ASP A CA 1
ATOM 1655 C C . ASP A 1 228 ? -17.859 -7.617 -11.43 1 92.25 228 ASP A C 1
ATOM 1657 O O . ASP A 1 228 ? -17.188 -8.062 -10.508 1 92.25 228 ASP A O 1
ATOM 1661 N N . MET A 1 229 ? -19.203 -7.598 -11.422 1 91.94 229 MET A N 1
ATOM 1662 C CA . MET A 1 229 ? -19.984 -8.273 -10.391 1 91.94 229 MET A CA 1
ATOM 1663 C C . MET A 1 229 ? -21.156 -9.031 -11.008 1 91.94 229 MET A C 1
ATOM 1665 O O . MET A 1 229 ? -21.688 -8.633 -12.039 1 91.94 229 MET A O 1
ATOM 1669 N N . VAL A 1 230 ? -21.453 -10.125 -10.414 1 90.69 230 VAL A N 1
ATOM 1670 C CA . VAL A 1 230 ? -22.609 -10.906 -10.844 1 90.69 230 VAL A CA 1
ATOM 1671 C C . VAL A 1 230 ? -23.484 -11.219 -9.641 1 90.69 230 VAL A C 1
ATOM 1673 O O . VAL A 1 230 ? -22.984 -11.5 -8.547 1 90.69 230 VAL A O 1
ATOM 1676 N N . SER A 1 231 ? -24.688 -11.055 -9.836 1 90.75 231 SER A N 1
ATOM 1677 C CA . SER A 1 231 ? -25.672 -11.531 -8.867 1 90.75 231 SER A CA 1
ATOM 1678 C C . SER A 1 231 ? -26.656 -12.492 -9.508 1 90.75 231 SER A C 1
ATOM 1680 O O . SER A 1 231 ? -27.109 -12.273 -10.633 1 90.75 231 SER A O 1
ATOM 1682 N N . SER A 1 232 ? -26.875 -13.648 -8.828 1 87.81 232 SER A N 1
ATOM 1683 C CA . SER A 1 232 ? -27.875 -14.625 -9.234 1 87.81 232 SER A CA 1
ATOM 1684 C C . SER A 1 232 ? -28.844 -14.922 -8.102 1 87.81 232 SER A C 1
ATOM 1686 O O . SER A 1 232 ? -28.453 -15.008 -6.938 1 87.81 232 SER A O 1
ATOM 1688 N N . PRO A 1 233 ? -30.203 -15.156 -8.219 1 73.62 233 PRO A N 1
ATOM 1689 C CA . PRO A 1 233 ? -30.875 -14.961 -9.508 1 73.62 233 PRO A CA 1
ATOM 1690 C C . PRO A 1 233 ? -31.016 -13.484 -9.875 1 73.62 233 PRO A C 1
ATOM 1692 O O . PRO A 1 233 ? -30.688 -12.609 -9.07 1 73.62 233 PRO A O 1
ATOM 1695 N N . GLY A 1 234 ? -31.438 -13.023 -11.109 1 63.38 234 GLY A N 1
ATOM 1696 C CA . GLY A 1 234 ? -31.891 -11.688 -11.461 1 63.38 234 GLY A CA 1
ATOM 1697 C C . GLY A 1 234 ? -31.047 -11.039 -12.547 1 63.38 234 GLY A C 1
ATOM 1698 O O . GLY A 1 234 ? -31.438 -10.031 -13.133 1 63.38 234 GLY A O 1
ATOM 1699 N N . GLY A 1 235 ? -30 -11.742 -12.789 1 63.81 235 GLY A N 1
ATOM 1700 C CA . GLY A 1 235 ? -29.391 -11.406 -14.062 1 63.81 235 GLY A CA 1
ATOM 1701 C C . GLY A 1 235 ? -28.438 -10.234 -13.984 1 63.81 235 GLY A C 1
ATOM 1702 O O . GLY A 1 235 ? -28.266 -9.484 -14.945 1 63.81 235 GLY A O 1
ATOM 1703 N N . ILE A 1 236 ? -27.984 -9.773 -12.719 1 69.19 236 ILE A N 1
ATOM 1704 C CA . ILE A 1 236 ? -27.016 -8.688 -12.797 1 69.19 236 ILE A CA 1
ATOM 1705 C C . ILE A 1 236 ? -25.656 -9.227 -13.211 1 69.19 236 ILE A C 1
ATOM 1707 O O . ILE A 1 236 ? -25.094 -10.102 -12.539 1 69.19 236 ILE A O 1
ATOM 1711 N N . ASP A 1 237 ? -25.203 -8.898 -14.398 1 73.44 237 ASP A N 1
ATOM 1712 C CA . ASP A 1 237 ? -23.828 -9 -14.875 1 73.44 237 ASP A CA 1
ATOM 1713 C C . ASP A 1 237 ? -23.328 -7.66 -15.406 1 73.44 237 ASP A C 1
ATOM 1715 O O . ASP A 1 237 ? -23.672 -7.262 -16.516 1 73.44 237 ASP A O 1
ATOM 1719 N N . THR A 1 238 ? -22.625 -7.055 -14.461 1 77.31 238 THR A N 1
ATOM 1720 C CA . THR A 1 238 ? -22.25 -5.688 -14.805 1 77.31 238 THR A CA 1
ATOM 1721 C C . THR A 1 238 ? -21.203 -5.684 -15.922 1 77.31 238 THR A C 1
ATOM 1723 O O . THR A 1 238 ? -20.5 -6.676 -16.141 1 77.31 238 THR A O 1
ATOM 1726 N N . SER A 1 239 ? -21.234 -4.59 -16.625 1 84.5 239 SER A N 1
ATOM 1727 C CA . SER A 1 239 ? -20.172 -4.398 -17.594 1 84.5 239 SER A CA 1
ATOM 1728 C C . SER A 1 239 ? -18.797 -4.32 -16.922 1 84.5 239 SER A C 1
ATOM 1730 O O . SER A 1 239 ? -17.797 -4.789 -17.469 1 84.5 239 SER A O 1
ATOM 1732 N N . GLY A 1 240 ? -18.844 -3.771 -15.68 1 91.31 240 GLY A N 1
ATOM 1733 C CA . GLY A 1 240 ? -17.609 -3.627 -14.93 1 91.31 240 GLY A CA 1
ATOM 1734 C C . GLY A 1 240 ? -16.703 -2.539 -15.477 1 91.31 240 GLY A C 1
ATOM 1735 O O . GLY A 1 240 ? -17.156 -1.677 -16.234 1 91.31 240 GLY A O 1
ATOM 1736 N N . PHE A 1 241 ? -15.531 -2.471 -15.023 1 94.44 241 PHE A N 1
ATOM 1737 C CA . PHE A 1 241 ? -14.531 -1.481 -15.414 1 94.44 241 PHE A CA 1
ATOM 1738 C C . PHE A 1 241 ? -13.195 -2.15 -15.719 1 94.44 241 PHE A C 1
ATOM 1740 O O . PHE A 1 241 ? -12.836 -3.145 -15.086 1 94.44 241 PHE A O 1
ATOM 1747 N N . ALA A 1 242 ? -12.508 -1.608 -16.688 1 92.44 242 ALA A N 1
ATOM 1748 C CA . ALA A 1 242 ? -11.18 -2.115 -17.016 1 92.44 242 ALA A CA 1
ATOM 1749 C C . ALA A 1 242 ? -10.211 -1.939 -15.852 1 92.44 242 ALA A C 1
ATOM 1751 O O . ALA A 1 242 ? -10.219 -0.906 -15.18 1 92.44 242 ALA A O 1
ATOM 1752 N N . VAL A 1 243 ? -9.469 -2.961 -15.578 1 92.62 243 VAL A N 1
ATOM 1753 C CA . VAL A 1 243 ? -8.43 -2.926 -14.555 1 92.62 243 VAL A CA 1
ATOM 1754 C C . VAL A 1 243 ? -7.102 -3.381 -15.148 1 92.62 243 VAL A C 1
ATOM 1756 O O . VAL A 1 243 ? -7.062 -3.934 -16.25 1 92.62 243 VAL A O 1
ATOM 1759 N N . THR A 1 244 ? -6.016 -3.057 -14.492 1 89.62 244 THR A N 1
ATOM 1760 C CA . THR A 1 244 ? -4.668 -3.355 -14.977 1 89.62 244 THR A CA 1
ATOM 1761 C C . THR A 1 244 ? -3.953 -4.305 -14.016 1 89.62 244 THR A C 1
ATOM 1763 O O . THR A 1 244 ? -3.986 -4.109 -12.797 1 89.62 244 THR A O 1
ATOM 1766 N N . ALA A 1 245 ? -3.33 -5.332 -14.586 1 87.06 245 ALA A N 1
ATOM 1767 C CA . ALA A 1 245 ? -2.506 -6.23 -13.781 1 87.06 245 ALA A CA 1
ATOM 1768 C C . ALA A 1 245 ? -1.347 -5.477 -13.133 1 87.06 245 ALA A C 1
ATOM 1770 O O . ALA A 1 245 ? -0.842 -4.5 -13.695 1 87.06 245 ALA A O 1
ATOM 1771 N N . GLY A 1 246 ? -1.01 -5.941 -11.961 1 87.12 246 GLY A N 1
ATOM 1772 C CA . GLY A 1 246 ? 0.125 -5.348 -11.273 1 87.12 246 GLY A CA 1
ATOM 1773 C C . GLY A 1 246 ? -0.255 -4.164 -10.406 1 87.12 246 GLY A C 1
ATOM 1774 O O . GLY A 1 246 ? 0.592 -3.6 -9.711 1 87.12 246 GLY A O 1
ATOM 1775 N N . THR A 1 247 ? -1.491 -3.781 -10.484 1 88.12 247 THR A N 1
ATOM 1776 C CA . THR A 1 247 ? -1.971 -2.697 -9.633 1 88.12 247 THR A CA 1
ATOM 1777 C C . THR A 1 247 ? -3.021 -3.203 -8.648 1 88.12 247 THR A C 1
ATOM 1779 O O . THR A 1 247 ? -3.637 -4.246 -8.875 1 88.12 247 THR A O 1
ATOM 1782 N N . ILE A 1 248 ? -3.141 -2.459 -7.609 1 90.88 248 ILE A N 1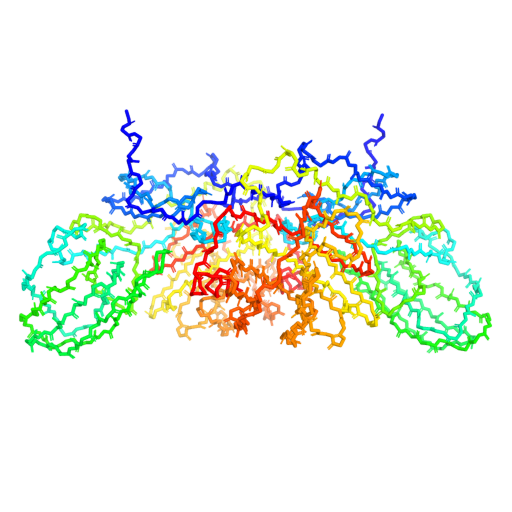
ATOM 1783 C CA . ILE A 1 248 ? -4.168 -2.801 -6.633 1 90.88 248 ILE A CA 1
ATOM 1784 C C . ILE A 1 248 ? -5.551 -2.541 -7.227 1 90.88 248 ILE A C 1
ATOM 1786 O O . ILE A 1 248 ? -5.797 -1.481 -7.809 1 90.88 248 ILE A O 1
ATOM 1790 N N . ILE A 1 249 ? -6.406 -3.541 -7.086 1 93 249 ILE A N 1
ATOM 1791 C CA . ILE A 1 249 ? -7.805 -3.443 -7.488 1 93 249 ILE A CA 1
ATOM 1792 C C . ILE A 1 249 ? -8.703 -3.473 -6.254 1 93 249 ILE A C 1
ATOM 1794 O O . ILE A 1 249 ? -8.648 -4.414 -5.461 1 93 249 ILE A O 1
ATOM 1798 N N . ARG A 1 250 ? -9.461 -2.387 -6.117 1 95.56 250 ARG A N 1
ATOM 1799 C CA . ARG A 1 250 ? -10.453 -2.314 -5.047 1 95.56 250 ARG A CA 1
ATOM 1800 C C . ARG A 1 250 ? -11.867 -2.35 -5.609 1 95.56 250 ARG A C 1
ATOM 1802 O O . ARG A 1 250 ? -12.211 -1.551 -6.484 1 95.56 250 ARG A O 1
ATOM 1809 N N . GLN A 1 251 ? -12.625 -3.326 -5.086 1 96.19 251 GLN A N 1
ATOM 1810 C CA . GLN A 1 251 ? -13.992 -3.494 -5.547 1 96.19 251 GLN A CA 1
ATOM 1811 C C . GLN A 1 251 ? -14.969 -3.518 -4.371 1 96.19 251 GLN A C 1
ATOM 1813 O O . GLN A 1 251 ? -14.648 -4.023 -3.297 1 96.19 251 GLN A O 1
ATOM 1818 N N . ALA A 1 252 ? -16.125 -2.977 -4.652 1 96.81 252 ALA A N 1
ATOM 1819 C CA . ALA A 1 252 ? -17.188 -3.061 -3.662 1 96.81 252 ALA A CA 1
ATOM 1820 C C . ALA A 1 252 ? -18.547 -3.229 -4.336 1 96.81 252 ALA A C 1
ATOM 1822 O O . ALA A 1 252 ? -18.781 -2.68 -5.414 1 96.81 252 ALA A O 1
ATOM 1823 N N . VAL A 1 253 ? -19.406 -4 -3.76 1 96.5 253 VAL A N 1
ATOM 1824 C CA . VAL A 1 253 ? -20.812 -4.082 -4.141 1 96.5 253 VAL A CA 1
ATOM 1825 C C . VAL A 1 253 ? -21.703 -3.801 -2.924 1 96.5 253 VAL A C 1
ATOM 1827 O O . VAL A 1 253 ? -21.438 -4.297 -1.827 1 96.5 253 VAL A O 1
ATOM 1830 N N . ALA A 1 254 ? -22.594 -2.934 -3.076 1 96.69 254 ALA A N 1
ATOM 1831 C CA . ALA A 1 254 ? -23.625 -2.641 -2.094 1 96.69 254 ALA A CA 1
ATOM 1832 C C . ALA A 1 254 ? -25.016 -2.988 -2.637 1 96.69 254 ALA A C 1
ATOM 1834 O O . ALA A 1 254 ? -25.328 -2.67 -3.785 1 96.69 254 ALA A O 1
ATOM 1835 N N . TRP A 1 255 ? -25.812 -3.684 -1.786 1 95.75 255 TRP A N 1
ATOM 1836 C CA . TRP A 1 255 ? -27.094 -4.133 -2.316 1 95.75 255 TRP A CA 1
ATOM 1837 C C . TRP A 1 255 ? -28.203 -3.902 -1.306 1 95.75 255 TRP A C 1
ATOM 1839 O O . TRP A 1 255 ? -27.969 -3.924 -0.095 1 95.75 255 TRP A O 1
ATOM 1849 N N . SER A 1 256 ? -29.281 -3.607 -1.718 1 94.25 256 SER A N 1
ATOM 1850 C CA . SER A 1 256 ? -30.609 -3.656 -1.113 1 94.25 256 SER A CA 1
ATOM 1851 C C . SER A 1 256 ? -31.688 -3.854 -2.17 1 94.25 256 SER A C 1
ATOM 1853 O O . SER A 1 256 ? -31.406 -3.805 -3.369 1 94.25 256 SER A O 1
ATOM 1855 N N . SER A 1 257 ? -32.875 -4.242 -1.704 1 88.12 257 SER A N 1
ATOM 1856 C CA . SER A 1 257 ? -33.938 -4.445 -2.688 1 88.12 257 SER A CA 1
ATOM 1857 C C . SER A 1 257 ? -34.062 -3.246 -3.621 1 88.12 257 SER A C 1
ATOM 1859 O O . SER A 1 257 ? -34.25 -2.115 -3.164 1 88.12 257 SER A O 1
ATOM 1861 N N . GLY A 1 258 ? -33.812 -3.48 -4.879 1 86.12 258 GLY A N 1
ATOM 1862 C CA . GLY A 1 258 ? -34 -2.486 -5.922 1 86.12 258 GLY A CA 1
ATOM 1863 C C . GLY A 1 258 ? -32.844 -1.512 -6.031 1 86.12 258 GLY A C 1
ATOM 1864 O O . GLY A 1 258 ? -32.906 -0.551 -6.805 1 86.12 258 GLY A O 1
ATOM 1865 N N . SER A 1 259 ? -31.844 -1.668 -5.27 1 90.62 259 SER A N 1
ATOM 1866 C CA . SER A 1 259 ? -30.734 -0.729 -5.277 1 90.62 259 SER A CA 1
ATOM 1867 C C . SER A 1 259 ? -29.391 -1.46 -5.199 1 90.62 259 SER A C 1
ATOM 1869 O O . SER A 1 259 ? -28.984 -1.896 -4.121 1 90.62 259 SER A O 1
ATOM 1871 N N . TRP A 1 260 ? -28.766 -1.463 -6.379 1 91.62 260 TRP A N 1
ATOM 1872 C CA . TRP A 1 260 ? -27.453 -2.107 -6.461 1 91.62 260 TRP A CA 1
ATOM 1873 C C . TRP A 1 260 ? -26.375 -1.116 -6.902 1 91.62 260 TRP A C 1
ATOM 1875 O O . TRP A 1 260 ? -26.609 -0.294 -7.793 1 91.62 260 TRP A O 1
ATOM 1885 N N . GLY A 1 261 ? -25.297 -1.118 -6.16 1 95.56 261 GLY A N 1
ATOM 1886 C CA . GLY A 1 261 ? -24.125 -0.365 -6.57 1 95.56 261 GLY A CA 1
ATOM 1887 C C . GLY A 1 261 ? -22.859 -1.21 -6.633 1 95.56 261 GLY A C 1
ATOM 1888 O O . GLY A 1 261 ? -22.641 -2.055 -5.762 1 95.56 261 GLY A O 1
ATOM 1889 N N . HIS A 1 262 ? -22.094 -1.114 -7.695 1 96 262 HIS A N 1
ATOM 1890 C CA . HIS A 1 262 ? -20.797 -1.749 -7.875 1 96 262 HIS A CA 1
ATOM 1891 C C . HIS A 1 262 ? -19.719 -0.716 -8.172 1 96 262 HIS A C 1
ATOM 1893 O O . HIS A 1 262 ? -19.844 0.058 -9.125 1 96 262 HIS A O 1
ATOM 1899 N N . ALA A 1 263 ? -18.75 -0.68 -7.324 1 97 263 ALA A N 1
ATOM 1900 C CA . ALA A 1 263 ? -17.656 0.279 -7.496 1 97 263 ALA A CA 1
ATOM 1901 C C . ALA A 1 263 ? -16.328 -0.435 -7.699 1 97 263 ALA A C 1
ATOM 1903 O O . ALA A 1 263 ? -16.047 -1.448 -7.051 1 97 263 ALA A O 1
ATOM 1904 N N . VAL A 1 264 ? -15.523 0.108 -8.68 1 96.81 264 VAL A N 1
ATOM 1905 C CA . VAL A 1 264 ? -14.172 -0.379 -8.945 1 96.81 264 VAL A CA 1
ATOM 1906 C C . VAL A 1 264 ? -13.211 0.802 -9.055 1 96.81 264 VAL A C 1
ATOM 1908 O O . VAL A 1 264 ? -13.344 1.635 -9.953 1 96.81 264 VAL A O 1
ATOM 1911 N N . ASN A 1 265 ? -12.266 0.827 -8.188 1 94.62 265 ASN A N 1
ATOM 1912 C CA . ASN A 1 265 ? -11.242 1.861 -8.211 1 94.62 265 ASN A CA 1
ATOM 1913 C C . ASN A 1 265 ? -11.844 3.25 -8.383 1 94.62 265 ASN A C 1
ATOM 1915 O O . ASN A 1 265 ? -11.391 4.027 -9.227 1 94.62 265 ASN A O 1
ATOM 1919 N N . GLY A 1 266 ? -12.891 3.471 -7.68 1 93.19 266 GLY A N 1
ATOM 1920 C CA . GLY A 1 266 ? -13.492 4.793 -7.629 1 93.19 266 GLY A CA 1
ATOM 1921 C C . GLY A 1 266 ? -14.547 5.008 -8.703 1 93.19 266 GLY A C 1
ATOM 1922 O O . GLY A 1 266 ? -15.203 6.055 -8.734 1 93.19 266 GLY A O 1
ATOM 1923 N N . GLN A 1 267 ? -14.68 4.121 -9.594 1 95.56 267 GLN A N 1
ATOM 1924 C CA . GLN A 1 267 ? -15.734 4.188 -10.602 1 95.56 267 GLN A CA 1
ATOM 1925 C C . GLN A 1 267 ? -16.969 3.404 -10.164 1 95.56 267 GLN A C 1
ATOM 1927 O O . GLN A 1 267 ? -16.844 2.355 -9.531 1 95.56 267 GLN A O 1
ATOM 1932 N N . LEU A 1 268 ? -18.172 3.953 -10.57 1 96 268 LEU A N 1
ATOM 1933 C CA . LEU A 1 268 ? -19.406 3.389 -10.039 1 96 268 LEU A CA 1
ATOM 1934 C C . LEU A 1 268 ? -20.375 3.031 -11.164 1 96 268 LEU A C 1
ATOM 1936 O O . LEU A 1 268 ? -20.531 3.797 -12.117 1 96 268 LEU A O 1
ATOM 1940 N N . GLU A 1 269 ? -20.969 1.909 -11.094 1 94.94 269 GLU A N 1
ATOM 1941 C CA . GLU A 1 269 ? -22.141 1.517 -11.875 1 94.94 269 GLU A CA 1
ATOM 1942 C C . GLU A 1 269 ? -23.281 1.066 -10.969 1 94.94 269 GLU A C 1
ATOM 1944 O O . GLU A 1 269 ? -23.062 0.394 -9.961 1 94.94 269 GLU A O 1
ATOM 1949 N N . THR A 1 270 ? -24.484 1.475 -11.281 1 93 270 THR A N 1
ATOM 1950 C CA . THR A 1 270 ? -25.641 1.172 -10.445 1 93 270 THR A CA 1
ATOM 1951 C C . THR A 1 270 ? -26.688 0.406 -11.242 1 93 270 THR A C 1
ATOM 1953 O O . THR A 1 270 ? -26.656 0.396 -12.477 1 93 270 THR A O 1
ATOM 1956 N N . SER A 1 271 ? -27.516 -0.32 -10.586 1 87.31 271 SER A N 1
ATOM 1957 C CA . SER A 1 271 ? -28.641 -1.048 -11.164 1 87.31 271 SER A CA 1
ATOM 1958 C C . SER A 1 271 ? -29.828 -1.05 -10.219 1 87.31 271 SER A C 1
ATOM 1960 O O . SER A 1 271 ? -29.672 -0.987 -9 1 87.31 271 SER A O 1
ATOM 1962 N N . SER A 1 272 ? -31.094 -1.171 -10.797 1 84.75 272 SER A N 1
ATOM 1963 C CA . SER A 1 272 ? -32.344 -1.158 -10.023 1 84.75 272 SER A CA 1
ATOM 1964 C C . SER A 1 272 ? -33 -2.525 -10.047 1 84.75 272 SER A C 1
ATOM 1966 O O . SER A 1 272 ? -34.219 -2.637 -9.75 1 84.75 272 SER A O 1
ATOM 1968 N N . VAL A 1 273 ? -32.281 -3.516 -10.242 1 77.44 273 VAL A N 1
ATOM 1969 C CA . VAL A 1 273 ? -32.844 -4.855 -10.328 1 77.44 273 VAL A CA 1
ATOM 1970 C C . VAL A 1 273 ? -33.375 -5.293 -8.961 1 77.44 273 VAL A C 1
ATOM 1972 O O . VAL A 1 273 ? -32.719 -5.051 -7.941 1 77.44 273 VAL A O 1
ATOM 1975 N N . THR A 1 274 ? -34.469 -6.02 -8.883 1 76.06 274 THR A N 1
ATOM 1976 C CA . THR A 1 274 ? -35.156 -6.266 -7.629 1 76.06 274 THR A CA 1
ATOM 1977 C C . THR A 1 274 ? -34.938 -7.699 -7.152 1 76.06 274 THR A C 1
ATOM 1979 O O . THR A 1 274 ? -35.188 -8.016 -5.988 1 76.06 274 THR A O 1
ATOM 1982 N N . THR A 1 275 ? -34.469 -8.594 -7.98 1 85.88 275 THR A N 1
ATOM 1983 C CA . THR A 1 275 ? -34.406 -9.984 -7.555 1 85.88 275 THR A CA 1
ATOM 1984 C C . THR A 1 275 ? -33.156 -10.227 -6.703 1 85.88 275 THR A C 1
ATOM 1986 O O . THR A 1 275 ? -32.031 -10.047 -7.176 1 85.88 275 THR A O 1
ATOM 1989 N N . MET A 1 276 ? -33.469 -10.609 -5.523 1 90.25 276 MET A N 1
ATOM 1990 C CA . MET A 1 276 ? -32.406 -10.914 -4.586 1 90.25 276 MET A CA 1
ATOM 1991 C C . MET A 1 276 ? -32.125 -12.414 -4.516 1 90.25 276 MET A C 1
ATOM 1993 O O . MET A 1 276 ? -33.031 -13.219 -4.785 1 90.25 276 MET A O 1
ATOM 1997 N N . PRO A 1 277 ? -30.891 -12.805 -4.215 1 92.19 277 PRO A N 1
ATOM 1998 C CA . PRO A 1 277 ? -30.688 -14.227 -3.904 1 92.19 277 PRO A CA 1
ATOM 1999 C C . PRO A 1 277 ? -31.594 -14.711 -2.768 1 92.19 277 PRO A C 1
ATOM 2001 O O . PRO A 1 277 ? -31.969 -13.922 -1.896 1 92.19 277 PRO A O 1
ATOM 2004 N N . ALA A 1 278 ? -31.891 -15.984 -2.773 1 93.06 278 ALA A N 1
ATOM 2005 C CA . ALA A 1 278 ? -32.75 -16.547 -1.743 1 93.06 278 ALA A CA 1
ATOM 2006 C C . ALA A 1 278 ? -32 -16.734 -0.429 1 93.06 278 ALA A C 1
ATOM 2008 O O . ALA A 1 278 ? -32.594 -16.578 0.65 1 93.06 278 ALA A O 1
ATOM 2009 N N . SER A 1 279 ? -30.719 -17.078 -0.569 1 93.44 279 SER A N 1
ATOM 2010 C CA . SER A 1 279 ? -29.938 -17.312 0.636 1 93.44 279 SER A CA 1
ATOM 2011 C C . SER A 1 279 ? -28.438 -17.297 0.333 1 93.44 279 SER A C 1
ATOM 2013 O O . SER A 1 279 ? -28.031 -17.438 -0.821 1 93.44 279 SER A O 1
ATOM 2015 N N . PHE A 1 280 ? -27.672 -17.094 1.431 1 94.5 280 PHE A N 1
ATOM 2016 C CA . PHE A 1 280 ? -26.234 -17.328 1.449 1 94.5 280 PHE A CA 1
ATOM 2017 C C . PHE A 1 280 ? -25.859 -18.375 2.488 1 94.5 280 PHE A C 1
ATOM 2019 O O . PHE A 1 280 ? -26.375 -18.344 3.609 1 94.5 280 PHE A O 1
ATOM 2026 N N . THR A 1 281 ? -24.969 -19.281 2.162 1 94.75 281 THR A N 1
ATOM 2027 C CA . THR A 1 281 ? -24.5 -20.219 3.168 1 94.75 281 THR A CA 1
ATOM 2028 C C . THR A 1 281 ? -23.016 -20 3.447 1 94.75 281 THR A C 1
ATOM 2030 O O . THR A 1 281 ? -22.484 -20.516 4.441 1 94.75 281 THR A O 1
ATOM 2033 N N . ARG A 1 282 ? -22.344 -19.188 2.607 1 92.81 282 ARG A N 1
ATOM 2034 C CA . ARG A 1 282 ? -20.906 -19.016 2.807 1 92.81 282 ARG A CA 1
ATOM 2035 C C . ARG A 1 282 ? -20.406 -17.75 2.131 1 92.81 282 ARG A C 1
ATOM 2037 O O . ARG A 1 282 ? -21.062 -17.203 1.246 1 92.81 282 ARG A O 1
ATOM 2044 N N . LEU A 1 283 ? -19.344 -17.234 2.613 1 93.88 283 LEU A N 1
ATOM 2045 C CA . LEU A 1 283 ? -18.422 -16.359 1.905 1 93.88 283 LEU A CA 1
ATOM 2046 C C . LEU A 1 283 ? -17.297 -17.156 1.25 1 93.88 283 LEU A C 1
ATOM 2048 O O . LEU A 1 283 ? -16.578 -17.875 1.928 1 93.88 283 LEU A O 1
ATOM 2052 N N . LEU A 1 284 ? -17.203 -17.062 0.016 1 90.75 284 LEU A N 1
ATOM 2053 C CA . LEU A 1 284 ? -16.141 -17.719 -0.749 1 90.75 284 LEU A CA 1
ATOM 2054 C C . LEU A 1 284 ? -15 -16.766 -1.039 1 90.75 284 LEU A C 1
ATOM 2056 O O . LEU A 1 284 ? -15.219 -15.664 -1.554 1 90.75 284 LEU A O 1
ATOM 2060 N N . LEU A 1 285 ? -13.742 -17.219 -0.532 1 87.25 285 LEU A N 1
ATOM 2061 C CA . LEU A 1 285 ? -12.555 -16.438 -0.822 1 87.25 285 LEU A CA 1
ATOM 2062 C C . LEU A 1 285 ? -11.758 -17.047 -1.963 1 87.25 285 LEU A C 1
ATOM 2064 O O . LEU A 1 285 ? -11.188 -18.141 -1.813 1 87.25 285 LEU A O 1
ATOM 2068 N N . GLY A 1 286 ? -11.641 -16.625 -3.098 1 74.69 286 GLY A N 1
ATOM 2069 C CA . GLY A 1 286 ? -10.672 -17.016 -4.109 1 74.69 286 GLY A CA 1
ATOM 2070 C C . GLY A 1 286 ? -11.086 -18.25 -4.887 1 74.69 286 GLY A C 1
ATOM 2071 O O . GLY A 1 286 ? -10.508 -19.328 -4.715 1 74.69 286 GLY A O 1
ATOM 2072 N N . ALA A 1 287 ? -12.273 -18.234 -5.473 1 63.34 287 ALA A N 1
ATOM 2073 C CA . ALA A 1 287 ? -12.586 -19.312 -6.414 1 63.34 287 ALA A CA 1
ATOM 2074 C C . ALA A 1 287 ? -12.25 -18.891 -7.844 1 63.34 287 ALA A C 1
ATOM 2076 O O . ALA A 1 287 ? -12.117 -17.703 -8.141 1 63.34 287 ALA A O 1
ATOM 2077 N N . GLY A 1 288 ? -11.781 -19.844 -8.531 1 61.19 288 GLY A N 1
ATOM 2078 C CA . GLY A 1 288 ? -11.508 -19.594 -9.938 1 61.19 288 GLY A CA 1
ATOM 2079 C C . GLY A 1 288 ? -10.039 -19.734 -10.297 1 61.19 288 GLY A C 1
ATOM 2080 O O . GLY A 1 288 ? -9.273 -20.359 -9.562 1 61.19 288 GLY A O 1
ATOM 2081 N N . LEU A 1 289 ? -9.766 -19.141 -11.398 1 65.62 289 LEU A N 1
ATOM 2082 C CA . LEU A 1 289 ? -8.445 -19.266 -12.016 1 65.62 289 LEU A CA 1
ATOM 2083 C C . LEU A 1 289 ? -7.668 -17.953 -11.891 1 65.62 289 LEU A C 1
ATOM 2085 O O . LEU A 1 289 ? -8.258 -16.875 -11.781 1 65.62 289 LEU A O 1
ATOM 2089 N N . GLY A 1 290 ? -6.406 -18.078 -11.547 1 77.31 290 GLY A N 1
ATOM 2090 C CA . GLY A 1 290 ? -5.5 -16.938 -11.578 1 77.31 290 GLY A CA 1
ATOM 2091 C C . GLY A 1 290 ? -4.551 -16.891 -10.398 1 77.31 290 GLY A C 1
ATOM 2092 O O . GLY A 1 290 ? -4.539 -17.812 -9.57 1 77.31 290 GLY A O 1
ATOM 2093 N N . SER A 1 291 ? -3.697 -15.992 -10.469 1 87.81 291 SER A N 1
ATOM 2094 C CA . SER A 1 291 ? -2.725 -15.727 -9.414 1 87.81 291 SER A CA 1
ATOM 2095 C C . SER A 1 291 ? -2.889 -14.312 -8.859 1 87.81 291 SER A C 1
ATOM 2097 O O . SER A 1 291 ? -2.807 -13.336 -9.602 1 87.81 291 SER A O 1
ATOM 2099 N N . TYR A 1 292 ? -3.291 -14.258 -7.59 1 91.25 292 TYR A N 1
ATOM 2100 C CA . TYR A 1 292 ? -3.482 -12.93 -7.016 1 91.25 292 TYR A CA 1
ATOM 2101 C C . TYR A 1 292 ? -3.191 -12.938 -5.52 1 91.25 292 TYR A C 1
ATOM 2103 O O . TYR A 1 292 ? -3.176 -13.992 -4.887 1 91.25 292 TYR A O 1
ATOM 2111 N N . TRP A 1 293 ? -2.852 -11.789 -5.027 1 93.75 293 TRP A N 1
ATOM 2112 C CA . TRP A 1 293 ? -2.812 -11.531 -3.594 1 93.75 293 TRP A CA 1
ATOM 2113 C C . TRP A 1 293 ? -4.129 -10.93 -3.111 1 93.75 293 TRP A C 1
ATOM 2115 O O . TRP A 1 293 ? -4.66 -10.008 -3.736 1 93.75 293 TRP A O 1
ATOM 2125 N N . LEU A 1 294 ? -4.645 -11.5 -2.096 1 92.69 294 LEU A N 1
ATOM 2126 C CA . LEU A 1 294 ? -5.812 -10.961 -1.409 1 92.69 294 LEU A CA 1
ATOM 2127 C C . LEU A 1 294 ? -5.402 -10.25 -0.122 1 92.69 294 LEU A C 1
ATOM 2129 O O . LEU A 1 294 ? -4.863 -10.875 0.792 1 92.69 294 LEU A O 1
ATOM 2133 N N . SER A 1 295 ? -5.711 -8.961 -0.041 1 92.94 295 SER A N 1
ATOM 2134 C CA . SER A 1 295 ? -5.238 -8.211 1.121 1 92.94 295 SER A CA 1
ATOM 2135 C C . SER A 1 295 ? -6.352 -8.023 2.146 1 92.94 295 SER A C 1
ATOM 2137 O O . SER A 1 295 ? -6.113 -8.125 3.354 1 92.94 295 SER A O 1
ATOM 2139 N N . LYS A 1 296 ? -7.562 -7.75 1.607 1 92.81 296 LYS A N 1
ATOM 2140 C CA . LYS A 1 296 ? -8.664 -7.449 2.521 1 92.81 296 LYS A CA 1
ATOM 2141 C C . LYS A 1 296 ? -10 -7.91 1.948 1 92.81 296 LYS A C 1
ATOM 2143 O O . LYS A 1 296 ? -10.227 -7.828 0.74 1 92.81 296 LYS A O 1
ATOM 2148 N N . VAL A 1 297 ? -10.82 -8.312 2.82 1 93.5 297 VAL A N 1
ATOM 2149 C CA . VAL A 1 297 ? -12.234 -8.555 2.553 1 93.5 297 VAL A CA 1
ATOM 2150 C C . VAL A 1 297 ? -13.078 -8.016 3.711 1 93.5 297 VAL A C 1
ATOM 2152 O O . VAL A 1 297 ? -12.852 -8.383 4.867 1 93.5 297 VAL A O 1
ATOM 2155 N N . ARG A 1 298 ? -13.992 -7.152 3.355 1 94.88 298 ARG A N 1
ATOM 2156 C CA . ARG A 1 298 ? -14.844 -6.582 4.395 1 94.88 298 ARG A CA 1
ATOM 2157 C C . ARG A 1 298 ? -16.312 -6.723 4.035 1 94.88 298 ARG A C 1
ATOM 2159 O O . ARG A 1 298 ? -16.703 -6.543 2.875 1 94.88 298 ARG A O 1
ATOM 2166 N N . HIS A 1 299 ? -17.047 -7.051 5.039 1 96.62 299 HIS A N 1
ATOM 2167 C CA . HIS A 1 299 ? -18.5 -7.129 4.922 1 96.62 299 HIS A CA 1
ATOM 2168 C C . HIS A 1 299 ? -19.188 -6.176 5.895 1 96.62 299 HIS A C 1
ATOM 2170 O O . HIS A 1 299 ? -18.797 -6.094 7.062 1 96.62 299 HIS A O 1
ATOM 2176 N N . TYR A 1 300 ? -20.078 -5.387 5.355 1 96.25 300 TYR A N 1
ATOM 2177 C CA . TYR A 1 300 ? -20.969 -4.535 6.125 1 96.25 300 TYR A CA 1
ATOM 2178 C C . TYR A 1 300 ? -22.406 -5.047 6.051 1 96.25 300 TYR A C 1
ATOM 2180 O O . TYR A 1 300 ? -22.906 -5.348 4.961 1 96.25 300 TYR A O 1
ATOM 2188 N N . ALA A 1 301 ? -23.078 -5.078 7.152 1 96.5 301 ALA A N 1
ATOM 2189 C CA . ALA A 1 301 ? -24.438 -5.609 7.199 1 96.5 301 ALA A CA 1
ATOM 2190 C C . ALA A 1 301 ? -25.422 -4.637 6.574 1 96.5 301 ALA A C 1
ATOM 2192 O O . ALA A 1 301 ? -26.578 -5 6.305 1 96.5 301 ALA A O 1
ATOM 2193 N N . ILE A 1 302 ? -25.016 -3.473 6.293 1 95.19 302 ILE A N 1
ATOM 2194 C CA . ILE A 1 302 ? -25.891 -2.459 5.715 1 95.19 302 ILE A CA 1
ATOM 2195 C C . ILE A 1 302 ? -25.438 -2.133 4.297 1 95.19 302 ILE A C 1
ATOM 2197 O O . ILE A 1 302 ? -24.281 -2.367 3.939 1 95.19 302 ILE A O 1
ATOM 2201 N N . ARG A 1 303 ? -26.406 -1.639 3.564 1 96.31 303 ARG A N 1
ATOM 2202 C CA . ARG A 1 303 ? -26.062 -1.098 2.252 1 96.31 303 ARG A CA 1
ATOM 2203 C C . ARG A 1 303 ? -25.406 0.271 2.379 1 96.31 303 ARG A C 1
ATOM 2205 O O . ARG A 1 303 ? -26.094 1.278 2.578 1 96.31 303 ARG A O 1
ATOM 2212 N N . LEU A 1 304 ? -24.156 0.311 2.188 1 93.56 304 LEU A N 1
ATOM 2213 C CA . LEU A 1 304 ? -23.469 1.603 2.215 1 93.56 304 LEU A CA 1
ATOM 2214 C C . LEU A 1 304 ? -23.875 2.455 1.018 1 93.56 304 LEU A C 1
ATOM 2216 O O . LEU A 1 304 ? -24.109 1.932 -0.075 1 93.56 304 LEU A O 1
ATOM 2220 N N . PRO A 1 305 ? -23.953 3.736 1.247 1 91.88 305 PRO A N 1
ATOM 2221 C CA . PRO A 1 305 ? -24.312 4.617 0.13 1 91.88 305 PRO A CA 1
ATOM 2222 C C . PRO A 1 305 ? -23.297 4.551 -1.015 1 91.88 305 PRO A C 1
ATOM 2224 O O . PRO A 1 305 ? -22.109 4.293 -0.785 1 91.88 305 PRO A O 1
ATOM 2227 N N . ASP A 1 306 ? -23.828 4.848 -2.186 1 92.81 306 ASP A N 1
ATOM 2228 C CA . ASP A 1 306 ? -23.016 4.793 -3.393 1 92.81 306 ASP A CA 1
ATOM 2229 C C . ASP A 1 306 ? -21.781 5.68 -3.258 1 92.81 306 ASP A C 1
ATOM 2231 O O . ASP A 1 306 ? -20.688 5.297 -3.676 1 92.81 306 ASP A O 1
ATOM 2235 N N . ALA A 1 307 ? -21.938 6.766 -2.676 1 87.69 307 ALA A N 1
ATOM 2236 C CA . ALA A 1 307 ? -20.812 7.691 -2.516 1 87.69 307 ALA A CA 1
ATOM 2237 C C . ALA A 1 307 ? -19.734 7.094 -1.627 1 87.69 307 ALA A C 1
ATOM 2239 O O . ALA A 1 307 ? -18.531 7.34 -1.84 1 87.69 307 ALA A O 1
ATOM 2240 N N . VAL A 1 308 ? -20.141 6.301 -0.677 1 89.25 308 VAL A N 1
ATOM 2241 C CA . VAL A 1 308 ? -19.203 5.691 0.265 1 89.25 308 VAL A CA 1
ATOM 2242 C C . VAL A 1 308 ? -18.422 4.574 -0.425 1 89.25 308 VAL A C 1
ATOM 2244 O O . VAL A 1 308 ? -17.203 4.508 -0.32 1 89.25 308 VAL A O 1
ATOM 2247 N N . ILE A 1 309 ? -19.109 3.719 -1.19 1 93.12 309 ILE A N 1
ATOM 2248 C CA . ILE A 1 309 ? -18.391 2.602 -1.795 1 93.12 309 ILE A CA 1
ATOM 2249 C C . ILE A 1 309 ? -17.5 3.111 -2.92 1 93.12 309 ILE A C 1
ATOM 2251 O O . ILE A 1 309 ? -16.422 2.561 -3.164 1 93.12 309 ILE A O 1
ATOM 2255 N N . ARG A 1 310 ? -17.891 4.223 -3.559 1 91.25 310 ARG A N 1
ATOM 2256 C CA . ARG A 1 310 ? -17.031 4.855 -4.547 1 91.25 310 ARG A CA 1
ATOM 2257 C C . ARG A 1 310 ? -15.75 5.367 -3.898 1 91.25 310 ARG A C 1
ATOM 2259 O O . ARG A 1 310 ? -14.648 5.141 -4.414 1 91.25 310 ARG A O 1
ATOM 2266 N N . THR A 1 311 ? -15.867 5.93 -2.773 1 86.06 311 THR A N 1
ATOM 2267 C CA . THR A 1 311 ? -14.719 6.5 -2.076 1 86.06 311 THR A CA 1
ATOM 2268 C C . THR A 1 311 ? -13.82 5.398 -1.525 1 86.06 311 THR A C 1
ATOM 2270 O O . THR A 1 311 ? -12.594 5.488 -1.619 1 86.06 311 THR A O 1
ATOM 2273 N N . MET A 1 312 ? -14.398 4.41 -1.021 1 88.75 312 MET A N 1
ATOM 2274 C CA . MET A 1 312 ? -13.625 3.344 -0.393 1 88.75 312 MET A CA 1
ATOM 2275 C C . MET A 1 312 ? -12.797 2.59 -1.429 1 88.75 312 MET A C 1
ATOM 2277 O O . MET A 1 312 ? -11.742 2.039 -1.107 1 88.75 312 MET A O 1
ATOM 2281 N N . THR A 1 313 ? -13.289 2.568 -2.697 1 93.19 313 THR A N 1
ATOM 2282 C CA . THR A 1 313 ? -12.562 1.829 -3.721 1 93.19 313 THR A CA 1
ATOM 2283 C C . THR A 1 313 ? -11.555 2.732 -4.426 1 93.19 313 THR A C 1
ATOM 2285 O O . THR A 1 313 ? -10.742 2.26 -5.223 1 93.19 313 THR A O 1
ATOM 2288 N N . ASN A 1 314 ? -11.57 4.02 -4.234 1 84.31 314 ASN A N 1
ATOM 2289 C CA . ASN A 1 314 ? -10.641 4.961 -4.848 1 84.31 314 ASN A CA 1
ATOM 2290 C C . ASN A 1 314 ? -9.32 5.02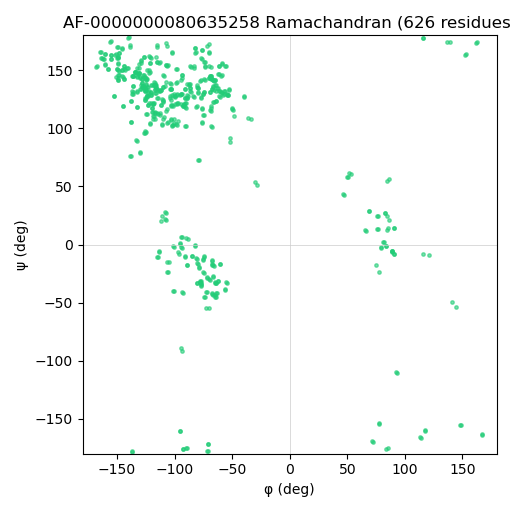3 -4.078 1 84.31 314 ASN A C 1
ATOM 2292 O O . ASN A 1 314 ? -8.32 5.535 -4.59 1 84.31 314 ASN A O 1
ATOM 2296 N N . GLY A 1 315 ? -9.102 4.336 -3.029 1 71.06 315 GLY A N 1
ATOM 2297 C CA . GLY A 1 315 ? -7.852 4.25 -2.291 1 71.06 315 GLY A CA 1
ATOM 2298 C C . GLY A 1 315 ? -7.742 5.281 -1.185 1 71.06 315 GLY A C 1
ATOM 2299 O O . GLY A 1 315 ? -8.445 6.293 -1.198 1 71.06 315 GLY A O 1
ATOM 2300 N N . MET B 1 1 ? 9.727 -30.219 13.188 1 23.16 1 MET B N 1
ATOM 2301 C CA . MET B 1 1 ? 9.078 -29.281 12.266 1 23.16 1 MET B CA 1
ATOM 2302 C C . MET B 1 1 ? 10.109 -28.438 11.539 1 23.16 1 MET B C 1
ATOM 2304 O O . MET B 1 1 ? 10.906 -27.734 12.172 1 23.16 1 MET B O 1
ATOM 2308 N N . ARG B 1 2 ? 10.734 -28.938 10.469 1 31.33 2 ARG B N 1
ATOM 2309 C CA . ARG B 1 2 ? 11.984 -28.5 9.852 1 31.33 2 ARG B CA 1
ATOM 2310 C C . ARG B 1 2 ? 11.953 -27 9.562 1 31.33 2 ARG B C 1
ATOM 2312 O O . ARG B 1 2 ? 11.016 -26.5 8.938 1 31.33 2 ARG B O 1
ATOM 2319 N N . ILE B 1 3 ? 12.297 -26.109 10.336 1 36.38 3 ILE B N 1
ATOM 2320 C CA . ILE B 1 3 ? 12.656 -24.703 10.203 1 36.38 3 ILE B CA 1
ATOM 2321 C C . ILE B 1 3 ? 13.258 -24.453 8.82 1 36.38 3 ILE B C 1
ATOM 2323 O O . ILE B 1 3 ? 14.391 -24.859 8.555 1 36.38 3 ILE B O 1
ATOM 2327 N N . GLY B 1 4 ? 12.648 -24.844 7.703 1 43.12 4 GLY B N 1
ATOM 2328 C CA . GLY B 1 4 ? 13.203 -25.016 6.367 1 43.12 4 GLY B CA 1
ATOM 2329 C C . GLY B 1 4 ? 14.039 -23.828 5.918 1 43.12 4 GLY B C 1
ATOM 2330 O O . GLY B 1 4 ? 13.812 -22.703 6.355 1 43.12 4 GLY B O 1
ATOM 2331 N N . SER B 1 5 ? 15.359 -24 5.805 1 54.03 5 SER B N 1
ATOM 2332 C CA . SER B 1 5 ? 16.406 -23.125 5.281 1 54.03 5 SER B CA 1
ATOM 2333 C C . SER B 1 5 ? 15.891 -22.281 4.117 1 54.03 5 SER B C 1
ATOM 2335 O O . SER B 1 5 ? 15.148 -22.781 3.262 1 54.03 5 SER B O 1
ATOM 2337 N N . SER B 1 6 ? 15.719 -21.047 4.328 1 63.84 6 SER B N 1
ATOM 2338 C CA . SER B 1 6 ? 15.375 -20.109 3.26 1 63.84 6 SER B CA 1
ATOM 2339 C C . SER B 1 6 ? 16.141 -20.438 1.978 1 63.84 6 SER B C 1
ATOM 2341 O O . SER B 1 6 ? 17.328 -20.734 2.02 1 63.84 6 SER B O 1
ATOM 2343 N N . ILE B 1 7 ? 15.531 -20.578 0.907 1 69.44 7 ILE B N 1
ATOM 2344 C CA . ILE B 1 7 ? 16.078 -20.859 -0.418 1 69.44 7 ILE B CA 1
ATOM 2345 C C . ILE B 1 7 ? 16.875 -19.656 -0.906 1 69.44 7 ILE B C 1
ATOM 2347 O O . ILE B 1 7 ? 18.016 -19.812 -1.361 1 69.44 7 ILE B O 1
ATOM 2351 N N . LEU B 1 8 ? 16.359 -18.5 -0.684 1 81.06 8 LEU B N 1
ATOM 2352 C CA . LEU B 1 8 ? 16.953 -17.219 -1.095 1 81.06 8 LEU B CA 1
ATOM 2353 C C . LEU B 1 8 ? 16.578 -16.109 -0.12 1 81.06 8 LEU B C 1
ATOM 2355 O O . LEU B 1 8 ? 15.5 -16.156 0.492 1 81.06 8 LEU B O 1
ATOM 2359 N N . ARG B 1 9 ? 17.594 -15.305 0.07 1 81.94 9 ARG B N 1
ATOM 2360 C CA . ARG B 1 9 ? 17.312 -14.195 0.978 1 81.94 9 ARG B CA 1
ATOM 2361 C C . ARG B 1 9 ? 17.641 -12.852 0.325 1 81.94 9 ARG B C 1
ATOM 2363 O O . ARG B 1 9 ? 18.656 -12.719 -0.359 1 81.94 9 ARG B O 1
ATOM 2370 N N . SER B 1 10 ? 16.719 -11.969 0.49 1 83.75 10 SER B N 1
ATOM 2371 C CA . SER B 1 10 ? 17 -10.578 0.156 1 83.75 10 SER B CA 1
ATOM 2372 C C . SER B 1 10 ? 17.922 -9.93 1.193 1 83.75 10 SER B C 1
ATOM 2374 O O . SER B 1 10 ? 18.078 -10.461 2.295 1 83.75 10 SER B O 1
ATOM 2376 N N . PRO B 1 11 ? 18.578 -8.883 0.691 1 85.19 11 PRO B N 1
ATOM 2377 C CA . PRO B 1 11 ? 19.359 -8.188 1.718 1 85.19 11 PRO B CA 1
ATOM 2378 C C . PRO B 1 11 ? 18.531 -7.797 2.936 1 85.19 11 PRO B C 1
ATOM 2380 O O . PRO B 1 11 ? 17.406 -7.305 2.787 1 85.19 11 PRO B O 1
ATOM 2383 N N . ARG B 1 12 ? 19.094 -8.094 4.02 1 87.06 12 ARG B N 1
ATOM 2384 C CA . ARG B 1 12 ? 18.391 -7.789 5.258 1 87.06 12 ARG B CA 1
ATOM 2385 C C . ARG B 1 12 ? 18.828 -6.441 5.82 1 87.06 12 ARG B C 1
ATOM 2387 O O . ARG B 1 12 ? 20.016 -6.168 5.938 1 87.06 12 ARG B O 1
ATOM 2394 N N . PRO B 1 13 ? 17.859 -5.637 6.117 1 92.75 13 PRO B N 1
ATOM 2395 C CA . PRO B 1 13 ? 18.25 -4.379 6.758 1 92.75 13 PRO B CA 1
ATOM 2396 C C . PRO B 1 13 ? 18.797 -4.586 8.172 1 92.75 13 PRO B C 1
ATOM 2398 O O . PRO B 1 13 ? 18.328 -5.461 8.898 1 92.75 13 PRO B O 1
ATOM 2401 N N . ASP B 1 14 ? 19.781 -3.83 8.531 1 94.69 14 ASP B N 1
ATOM 2402 C CA . ASP B 1 14 ? 20.344 -3.842 9.883 1 94.69 14 ASP B CA 1
ATOM 2403 C C . ASP B 1 14 ? 19.453 -3.055 10.852 1 94.69 14 ASP B C 1
ATOM 2405 O O . ASP B 1 14 ? 19.469 -3.311 12.055 1 94.69 14 ASP B O 1
ATOM 2409 N N . THR B 1 15 ? 18.812 -2.068 10.367 1 93.81 15 THR B N 1
ATOM 2410 C CA . THR B 1 15 ? 17.75 -1.332 11.062 1 93.81 15 THR B CA 1
ATOM 2411 C C . THR B 1 15 ? 16.484 -1.281 10.227 1 93.81 15 THR B C 1
ATOM 2413 O O . THR B 1 15 ? 16.516 -0.897 9.055 1 93.81 15 THR B O 1
ATOM 2416 N N . ASN B 1 16 ? 15.438 -1.737 10.797 1 92.25 16 ASN B N 1
ATOM 2417 C CA . ASN B 1 16 ? 14.148 -1.754 10.117 1 92.25 16 ASN B CA 1
ATOM 2418 C C . ASN B 1 16 ? 13.07 -1.065 10.953 1 92.25 16 ASN B C 1
ATOM 2420 O O . ASN B 1 16 ? 12.477 -1.682 11.836 1 92.25 16 ASN B O 1
ATOM 2424 N N . LEU B 1 17 ? 12.844 0.211 10.656 1 91.56 17 LEU B N 1
ATOM 2425 C CA . LEU B 1 17 ? 11.758 0.941 11.305 1 91.56 17 LEU B CA 1
ATOM 2426 C C . LEU B 1 17 ? 10.469 0.821 10.5 1 91.56 17 LEU B C 1
ATOM 2428 O O . LEU B 1 17 ? 10.414 1.243 9.344 1 91.56 17 LEU B O 1
ATOM 2432 N N . GLN B 1 18 ? 9.469 0.225 11.117 1 90.06 18 GLN B N 1
ATOM 2433 C CA . GLN B 1 18 ? 8.172 0.005 10.492 1 90.06 18 GLN B CA 1
ATOM 2434 C C . GLN B 1 18 ? 7.07 0.766 11.234 1 90.06 18 GLN B C 1
ATOM 2436 O O . GLN B 1 18 ? 6.66 0.37 12.328 1 90.06 18 GLN B O 1
ATOM 2441 N N . PHE B 1 19 ? 6.547 1.711 10.555 1 90.94 19 PHE B N 1
ATOM 2442 C CA . PHE B 1 19 ? 5.598 2.566 11.25 1 90.94 19 PHE B CA 1
ATOM 2443 C C . PHE B 1 19 ? 4.164 2.176 10.914 1 90.94 19 PHE B C 1
ATOM 2445 O O . PHE B 1 19 ? 3.215 2.711 11.484 1 90.94 19 PHE B O 1
ATOM 2452 N N . LEU B 1 20 ? 3.984 1.217 10.07 1 88.56 20 LEU B N 1
ATOM 2453 C CA . LEU B 1 20 ? 2.648 0.718 9.766 1 88.56 20 LEU B CA 1
ATOM 2454 C C . LEU B 1 20 ? 2.115 -0.149 10.898 1 88.56 20 LEU B C 1
ATOM 2456 O O . LEU B 1 20 ? 0.917 -0.43 10.961 1 88.56 20 LEU B O 1
ATOM 2460 N N . SER B 1 21 ? 2.965 -0.521 11.805 1 81.38 21 SER B N 1
ATOM 2461 C CA . SER B 1 21 ? 2.588 -1.381 12.914 1 81.38 21 SER B CA 1
ATOM 2462 C C . SER B 1 21 ? 1.791 -0.608 13.969 1 81.38 21 SER B C 1
ATOM 2464 O O . SER B 1 21 ? 1.12 -1.206 14.805 1 81.38 21 SER B O 1
ATOM 2466 N N . GLY B 1 22 ? 1.984 0.667 13.977 1 85.06 22 GLY B N 1
ATOM 2467 C CA . GLY B 1 22 ? 1.3 1.498 14.953 1 85.06 22 GLY B CA 1
ATOM 2468 C C . GLY B 1 22 ? 2.084 1.678 16.234 1 85.06 22 GLY B C 1
ATOM 2469 O O . GLY B 1 22 ? 1.529 2.098 17.266 1 85.06 22 GLY B O 1
ATOM 2470 N N . LEU B 1 23 ? 3.346 1.316 16.172 1 83.31 23 LEU B N 1
ATOM 2471 C CA . LEU B 1 23 ? 4.199 1.446 17.344 1 83.31 23 LEU B CA 1
ATOM 2472 C C . LEU B 1 23 ? 5.48 2.207 17 1 83.31 23 LEU B C 1
ATOM 2474 O O . LEU B 1 23 ? 6.035 2.039 15.914 1 83.31 23 LEU B O 1
ATOM 2478 N N . LEU B 1 24 ? 5.824 2.994 17.984 1 86.69 24 LEU B N 1
ATOM 2479 C CA . LEU B 1 24 ? 7.117 3.66 17.844 1 86.69 24 LEU B CA 1
ATOM 2480 C C . LEU B 1 24 ? 8.258 2.725 18.234 1 86.69 24 LEU B C 1
ATOM 2482 O O . LEU B 1 24 ? 8.164 2.014 19.234 1 86.69 24 LEU B O 1
ATOM 2486 N N . ASP B 1 25 ? 9.281 2.734 17.469 1 86.5 25 ASP B N 1
ATOM 2487 C CA . ASP B 1 25 ? 10.477 1.96 17.812 1 86.5 25 ASP B CA 1
ATOM 2488 C C . ASP B 1 25 ? 11.055 2.402 19.156 1 86.5 25 ASP B C 1
ATOM 2490 O O . ASP B 1 25 ? 11.18 3.6 19.422 1 86.5 25 ASP B O 1
ATOM 2494 N N . PRO B 1 26 ? 11.336 1.472 20.031 1 87 26 PRO B N 1
ATOM 2495 C CA . PRO B 1 26 ? 11.836 1.852 21.359 1 87 26 PRO B CA 1
ATOM 2496 C C . PRO B 1 26 ? 13.148 2.631 21.297 1 87 26 PRO B C 1
ATOM 2498 O O . PRO B 1 26 ? 13.516 3.312 22.25 1 87 26 PRO B O 1
ATOM 2501 N N . ARG B 1 27 ? 13.828 2.604 20.266 1 88.44 27 ARG B N 1
ATOM 2502 C CA . ARG B 1 27 ? 15.086 3.324 20.141 1 88.44 27 ARG B CA 1
ATOM 2503 C C . ARG B 1 27 ? 14.844 4.801 19.828 1 88.44 27 ARG B C 1
ATOM 2505 O O . ARG B 1 27 ? 15.766 5.609 19.891 1 88.44 27 ARG B O 1
ATOM 2512 N N . VAL B 1 28 ? 13.586 5.074 19.406 1 82.12 28 VAL B N 1
ATOM 2513 C CA . VAL B 1 28 ? 13.242 6.473 19.156 1 82.12 28 VAL B CA 1
ATOM 2514 C C . VAL B 1 28 ? 13.258 7.25 20.469 1 82.12 28 VAL B C 1
ATOM 2516 O O . VAL B 1 28 ? 12.648 6.832 21.453 1 82.12 28 VAL B O 1
ATOM 2519 N N . SER B 1 29 ? 14.047 8.312 20.578 1 73.44 29 SER B N 1
ATOM 2520 C CA . SER B 1 29 ? 14.281 9.039 21.812 1 73.44 29 SER B CA 1
ATOM 2521 C C . SER B 1 29 ? 13.062 9.859 22.219 1 73.44 29 SER B C 1
ATOM 2523 O O . SER B 1 29 ? 12.672 9.867 23.391 1 73.44 29 SER B O 1
ATOM 2525 N N . SER B 1 30 ? 12.609 10.703 21.297 1 73.12 30 SER B N 1
ATOM 2526 C CA . SER B 1 30 ? 11.516 11.578 21.688 1 73.12 30 SER B CA 1
ATOM 2527 C C . SER B 1 30 ? 10.617 11.914 20.5 1 73.12 30 SER B C 1
ATOM 2529 O O . SER B 1 30 ? 11 11.711 19.344 1 73.12 30 SER B O 1
ATOM 2531 N N . TRP B 1 31 ? 9.406 12.008 20.719 1 77.81 31 TRP B N 1
ATOM 2532 C CA . TRP B 1 31 ? 8.445 12.641 19.828 1 77.81 31 TRP B CA 1
ATOM 2533 C C . TRP B 1 31 ? 7.746 13.812 20.516 1 77.81 31 TRP B C 1
ATOM 2535 O O . TRP B 1 31 ? 7.164 13.648 21.594 1 77.81 31 TRP B O 1
ATOM 2545 N N . THR B 1 32 ? 7.996 14.969 19.922 1 85.69 32 THR B N 1
ATOM 2546 C CA . THR B 1 32 ? 7.383 16.109 20.594 1 85.69 32 THR B CA 1
ATOM 2547 C C . THR B 1 32 ? 6.48 16.891 19.641 1 85.69 32 THR B C 1
ATOM 2549 O O . THR B 1 32 ? 6.789 17.016 18.453 1 85.69 32 THR B O 1
ATOM 2552 N N . ARG B 1 33 ? 5.418 17.219 20.094 1 88.38 33 ARG B N 1
ATOM 2553 C CA . ARG B 1 33 ? 4.453 18.109 19.469 1 88.38 33 ARG B CA 1
ATOM 2554 C C . ARG B 1 33 ? 3.594 18.812 20.516 1 88.38 33 ARG B C 1
ATOM 2556 O O . ARG B 1 33 ? 3.031 18.156 21.391 1 88.38 33 ARG B O 1
ATOM 2563 N N . SER B 1 34 ? 3.516 20.078 20.453 1 90.88 34 SER B N 1
ATOM 2564 C CA . SER B 1 34 ? 2.607 20.781 21.344 1 90.88 34 SER B CA 1
ATOM 2565 C C . SER B 1 34 ? 1.188 20.797 20.797 1 90.88 34 SER B C 1
ATOM 2567 O O . SER B 1 34 ? 0.985 20.656 19.578 1 90.88 34 SER B O 1
ATOM 2569 N N . GLY B 1 35 ? 0.281 20.891 21.703 1 91.94 35 GLY B N 1
ATOM 2570 C CA . GLY B 1 35 ? -1.11 21.047 21.312 1 91.94 35 GLY B CA 1
ATOM 2571 C C . GLY B 1 35 ? -1.799 19.734 20.984 1 91.94 35 GLY B C 1
ATOM 2572 O O . GLY B 1 35 ? -1.26 18.672 21.266 1 91.94 35 GLY B O 1
ATOM 2573 N N . VAL B 1 36 ? -3.062 19.891 20.531 1 91.31 36 VAL B N 1
ATOM 2574 C CA . VAL B 1 36 ? -3.902 18.75 20.188 1 91.31 36 VAL B CA 1
ATOM 2575 C C . VAL B 1 36 ? -4.145 18.719 18.688 1 91.31 36 VAL B C 1
ATOM 2577 O O . VAL B 1 36 ? -4.371 19.766 18.062 1 91.31 36 VAL B O 1
ATOM 2580 N N . CYS B 1 37 ? -3.973 17.531 18.109 1 91.12 37 CYS B N 1
ATOM 2581 C CA . CYS B 1 37 ? -4.324 17.297 16.719 1 91.12 37 CYS B CA 1
ATOM 2582 C C . CYS B 1 37 ? -4.977 15.93 16.531 1 91.12 37 CYS B C 1
ATOM 2584 O O . CYS B 1 37 ? -5.176 15.203 17.5 1 91.12 37 CYS B O 1
ATOM 2586 N N . SER B 1 38 ? -5.355 15.656 15.289 1 94.56 38 SER B N 1
ATOM 2587 C CA . SER B 1 38 ? -6.176 14.461 15.125 1 94.56 38 SER B CA 1
ATOM 2588 C C . SER B 1 38 ? -5.523 13.469 14.172 1 94.56 38 SER B C 1
ATOM 2590 O O . SER B 1 38 ? -4.547 13.797 13.492 1 94.56 38 SER B O 1
ATOM 2592 N N . TYR B 1 39 ? -5.93 12.281 14.227 1 94.56 39 TYR B N 1
ATOM 2593 C CA . TYR B 1 39 ? -5.617 11.227 13.266 1 94.56 39 TYR B CA 1
ATOM 2594 C C . TYR B 1 39 ? -6.695 10.148 13.266 1 94.56 39 TYR B C 1
ATOM 2596 O O . TYR B 1 39 ? -7.52 10.086 14.18 1 94.56 39 TYR B O 1
ATOM 2604 N N . TRP B 1 40 ? -6.754 9.398 12.227 1 93.81 40 TRP B N 1
ATOM 2605 C CA . TRP B 1 40 ? -7.648 8.25 12.156 1 93.81 40 TRP B CA 1
ATOM 2606 C C . TRP B 1 40 ? -6.957 6.992 12.68 1 93.81 40 TRP B C 1
ATOM 2608 O O . TRP B 1 40 ? -5.875 6.633 12.211 1 93.81 40 TRP B O 1
ATOM 2618 N N . ASP B 1 41 ? -7.621 6.363 13.641 1 92.56 41 ASP B N 1
ATOM 2619 C CA . ASP B 1 41 ? -6.988 5.176 14.203 1 92.56 41 ASP B CA 1
ATOM 2620 C C . ASP B 1 41 ? -7.387 3.922 13.43 1 92.56 41 ASP B C 1
ATOM 2622 O O . ASP B 1 41 ? -8.047 4.008 12.391 1 92.56 41 ASP B O 1
ATOM 2626 N N . ALA B 1 42 ? -6.953 2.756 13.898 1 87.62 42 ALA B N 1
ATOM 2627 C CA . ALA B 1 42 ? -7.105 1.495 13.172 1 87.62 42 ALA B CA 1
ATOM 2628 C C . ALA B 1 42 ? -8.578 1.089 13.078 1 87.62 42 ALA B C 1
ATOM 2630 O O . ALA B 1 42 ? -8.945 0.26 12.242 1 87.62 42 ALA B O 1
ATOM 2631 N N . ALA B 1 43 ? -9.406 1.683 13.914 1 86.88 43 ALA B N 1
ATOM 2632 C CA . ALA B 1 43 ? -10.828 1.361 13.914 1 86.88 43 ALA B CA 1
ATOM 2633 C C . ALA B 1 43 ? -11.617 2.344 13.055 1 86.88 43 ALA B C 1
ATOM 2635 O O . ALA B 1 43 ? -12.844 2.277 12.992 1 86.88 43 ALA B O 1
ATOM 2636 N N . GLY B 1 44 ? -10.891 3.262 12.453 1 88.38 44 GLY B N 1
ATOM 2637 C CA . GLY B 1 44 ? -11.578 4.27 11.664 1 88.38 44 GLY B CA 1
ATOM 2638 C C . GLY B 1 44 ? -12.25 5.336 12.508 1 88.38 44 GLY B C 1
ATOM 2639 O O . GLY B 1 44 ? -13.305 5.852 12.141 1 88.38 44 GLY B O 1
ATOM 2640 N N . ALA B 1 45 ? -11.734 5.473 13.617 1 91.62 45 ALA B N 1
ATOM 2641 C CA . ALA B 1 45 ? -12.227 6.527 14.5 1 91.62 45 ALA B CA 1
ATOM 2642 C C . ALA B 1 45 ? -11.266 7.719 14.516 1 91.62 45 ALA B C 1
ATOM 2644 O O . ALA B 1 45 ? -10.055 7.543 14.625 1 91.62 45 ALA B O 1
ATOM 2645 N N . LEU B 1 46 ? -11.859 8.883 14.398 1 93.44 46 LEU B N 1
ATOM 2646 C CA . LEU B 1 46 ? -11.055 10.094 14.492 1 93.44 46 LEU B CA 1
ATOM 2647 C C . LEU B 1 46 ? -10.695 10.391 15.945 1 93.44 46 LEU B C 1
ATOM 2649 O O . LEU B 1 46 ? -11.57 10.656 16.766 1 93.44 46 LEU B O 1
ATOM 2653 N N . GLN B 1 47 ? -9.398 10.367 16.203 1 92.88 47 GLN B N 1
ATOM 2654 C CA . GLN B 1 47 ? -8.883 10.602 17.547 1 92.88 47 GLN B CA 1
ATOM 2655 C C . GLN B 1 47 ? -8.234 11.984 17.656 1 92.88 47 GLN B C 1
ATOM 2657 O O . GLN B 1 47 ? -7.766 12.531 16.656 1 92.88 47 GLN B O 1
ATOM 2662 N N . ALA B 1 48 ? -8.227 12.492 18.828 1 92.5 48 ALA B N 1
ATOM 2663 C CA . ALA B 1 48 ? -7.574 13.766 19.109 1 92.5 48 ALA B CA 1
ATOM 2664 C C . ALA B 1 48 ? -6.648 13.633 20.328 1 92.5 48 ALA B C 1
ATOM 2666 O O . ALA B 1 48 ? -6.961 14.133 21.406 1 92.5 48 ALA B O 1
ATOM 2667 N N . PRO B 1 49 ? -5.492 13.086 20.125 1 91.19 49 PRO B N 1
ATOM 2668 C CA . PRO B 1 49 ? -4.57 12.906 21.25 1 91.19 49 PRO B CA 1
ATOM 2669 C C . PRO B 1 49 ? -3.924 14.219 21.703 1 91.19 49 PRO B C 1
ATOM 2671 O O . PRO B 1 49 ? -3.779 15.141 20.891 1 91.19 49 PRO B O 1
ATOM 2674 N N . GLY B 1 50 ? -3.566 14.234 22.984 1 90.56 50 GLY B N 1
ATOM 2675 C CA . GLY B 1 50 ? -2.879 15.398 23.531 1 90.56 50 GLY B CA 1
ATOM 2676 C C . GLY B 1 50 ? -1.452 15.531 23.031 1 90.56 50 GLY B C 1
ATOM 2677 O O . GLY B 1 50 ? -1.036 14.812 22.109 1 90.56 50 GLY B O 1
ATOM 2678 N N . ALA B 1 51 ? -0.771 16.469 23.641 1 90.12 51 ALA B N 1
ATOM 2679 C CA . ALA B 1 51 ? 0.605 16.766 23.25 1 90.12 51 ALA B CA 1
ATOM 2680 C C . ALA B 1 51 ? 1.501 15.547 23.406 1 90.12 51 ALA B C 1
ATOM 2682 O O . ALA B 1 51 ? 1.247 14.68 24.234 1 90.12 51 ALA B O 1
ATOM 2683 N N . ASN B 1 52 ? 2.441 15.422 22.531 1 89.44 52 ASN B N 1
ATOM 2684 C CA . ASN B 1 52 ? 3.553 14.477 22.594 1 89.44 52 ASN B CA 1
ATOM 2685 C C . ASN B 1 52 ? 3.082 13.039 22.406 1 89.44 52 ASN B C 1
ATOM 2687 O O . ASN B 1 52 ? 3.658 12.109 22.969 1 89.44 52 ASN B O 1
ATOM 2691 N N . VAL B 1 53 ? 2.037 12.867 21.688 1 88.62 53 VAL B N 1
ATOM 2692 C CA . VAL B 1 53 ? 1.576 11.531 21.312 1 88.62 53 VAL B CA 1
ATOM 2693 C C . VAL B 1 53 ? 1.792 11.312 19.812 1 88.62 53 VAL B C 1
ATOM 2695 O O . VAL B 1 53 ? 1.312 12.094 19 1 88.62 53 VAL B O 1
ATOM 2698 N N . ALA B 1 54 ? 2.537 10.25 19.516 1 90.31 54 ALA B N 1
ATOM 2699 C CA . ALA B 1 54 ? 2.746 9.898 18.109 1 90.31 54 ALA B CA 1
ATOM 2700 C C . ALA B 1 54 ? 1.44 9.461 17.469 1 90.31 54 ALA B C 1
ATOM 2702 O O . ALA B 1 54 ? 0.64 8.75 18.078 1 90.31 54 ALA B O 1
ATOM 2703 N N . ARG B 1 55 ? 1.26 9.836 16.281 1 91.94 55 ARG B N 1
ATOM 2704 C CA . ARG B 1 55 ? 0.034 9.516 15.555 1 91.94 55 ARG B CA 1
ATOM 2705 C C . ARG B 1 55 ? 0.313 8.555 14.398 1 91.94 55 ARG B C 1
ATOM 2707 O O . ARG B 1 55 ? 1.006 8.914 13.445 1 91.94 55 ARG B O 1
ATOM 2714 N N . PHE B 1 56 ? -0.183 7.371 14.547 1 94.75 56 PHE B N 1
ATOM 2715 C CA . PHE B 1 56 ? -0.149 6.383 13.477 1 94.75 56 PHE B CA 1
ATOM 2716 C C . PHE B 1 56 ? -1.477 6.352 12.727 1 94.75 56 PHE B C 1
ATOM 2718 O O . PHE B 1 56 ? -2.434 5.715 13.172 1 94.75 56 PHE B O 1
ATOM 2725 N N . ASP B 1 57 ? -1.457 6.953 11.586 1 95 57 ASP B N 1
ATOM 2726 C CA . ASP B 1 57 ? -2.686 7.285 10.875 1 95 57 ASP B CA 1
ATOM 2727 C C . ASP B 1 57 ? -3.158 6.113 10.016 1 95 57 ASP B C 1
ATOM 2729 O O . ASP B 1 57 ? -2.369 5.234 9.664 1 95 57 ASP B O 1
ATOM 2733 N N . HIS B 1 58 ? -4.426 6.062 9.789 1 92.62 58 HIS B N 1
ATOM 2734 C CA . HIS B 1 58 ? -5.078 5.082 8.922 1 92.62 58 HIS B CA 1
ATOM 2735 C C . HIS B 1 58 ? -6.023 5.758 7.938 1 92.62 58 HIS B C 1
ATOM 2737 O O . HIS B 1 58 ? -6.57 6.828 8.227 1 92.62 58 HIS B O 1
ATOM 2743 N N . ALA B 1 59 ? -6.109 5.133 6.777 1 88.75 59 ALA B N 1
ATOM 2744 C CA . ALA B 1 59 ? -7.188 5.562 5.887 1 88.75 59 ALA B CA 1
ATOM 2745 C C . ALA B 1 59 ? -8.555 5.281 6.504 1 88.75 59 ALA B C 1
ATOM 2747 O O . ALA B 1 59 ? -8.852 4.145 6.879 1 88.75 59 ALA B O 1
ATOM 2748 N N . PRO B 1 60 ? -9.32 6.23 6.633 1 87.06 60 PRO B N 1
ATOM 2749 C CA . PRO B 1 60 ? -10.523 6.059 7.453 1 87.06 60 PRO B CA 1
ATOM 2750 C C . PRO B 1 60 ? -11.484 5.023 6.875 1 87.06 60 PRO B C 1
ATOM 2752 O O . PRO B 1 60 ? -12.164 4.32 7.629 1 87.06 60 PRO B O 1
ATOM 2755 N N . LEU B 1 61 ? -11.578 4.891 5.582 1 80.81 61 LEU B N 1
ATOM 2756 C CA . LEU B 1 61 ? -12.57 3.994 4.996 1 80.81 61 LEU B CA 1
ATOM 2757 C C . LEU B 1 61 ? -11.969 2.611 4.758 1 80.81 61 LEU B C 1
ATOM 2759 O O . LEU B 1 61 ? -12.625 1.598 5.02 1 80.81 61 LEU B O 1
ATOM 2763 N N . THR B 1 62 ? -10.719 2.605 4.27 1 78.44 62 THR B N 1
ATOM 2764 C CA . THR B 1 62 ? -10.109 1.312 3.984 1 78.44 62 THR B CA 1
ATOM 2765 C C . THR B 1 62 ? -9.375 0.775 5.211 1 78.44 62 THR B C 1
ATOM 2767 O O . THR B 1 62 ? -9.023 -0.405 5.262 1 78.44 62 THR B O 1
ATOM 2770 N N . LEU B 1 63 ? -9.086 1.646 6.16 1 84.62 63 LEU B N 1
ATOM 2771 C CA . LEU B 1 63 ? -8.414 1.345 7.418 1 84.62 63 LEU B CA 1
ATOM 2772 C C . LEU B 1 63 ? -6.973 0.907 7.172 1 84.62 63 LEU B C 1
ATOM 2774 O O . LEU B 1 63 ? -6.332 0.341 8.062 1 84.62 63 LEU B O 1
ATOM 2778 N N . ASN B 1 64 ? -6.535 1.104 5.977 1 84.88 64 ASN B N 1
ATOM 2779 C CA . ASN B 1 64 ? -5.125 0.833 5.703 1 84.88 64 ASN B CA 1
ATOM 2780 C C . ASN B 1 64 ? -4.211 1.714 6.551 1 84.88 64 ASN B C 1
ATOM 2782 O O . ASN B 1 64 ? -4.449 2.916 6.684 1 84.88 64 ASN B O 1
ATOM 2786 N N . PRO B 1 65 ? -3.254 1.066 7.148 1 90.75 65 PRO B N 1
ATOM 2787 C CA . PRO B 1 65 ? -2.285 1.913 7.848 1 90.75 65 PRO B CA 1
ATOM 2788 C C . PRO B 1 65 ? -1.498 2.818 6.902 1 90.75 65 PRO B C 1
ATOM 2790 O O . PRO B 1 65 ? -1.111 2.389 5.812 1 90.75 65 PRO B O 1
ATOM 2793 N N . LEU B 1 66 ? -1.32 4.043 7.289 1 92.88 66 LEU B N 1
ATOM 2794 C CA . LEU B 1 66 ? -0.617 5.012 6.453 1 92.88 66 LEU B CA 1
ATOM 2795 C C . LEU B 1 66 ? 0.774 5.297 7.012 1 92.88 66 LEU B C 1
ATOM 2797 O O . LEU B 1 66 ? 1.661 5.742 6.277 1 92.88 66 LEU B O 1
ATOM 2801 N N . GLY B 1 67 ? 0.953 5.066 8.336 1 94 67 GLY B N 1
ATOM 2802 C CA . GLY B 1 67 ? 2.242 5.281 8.977 1 94 67 GLY B CA 1
ATOM 2803 C C . GLY B 1 67 ? 2.225 6.406 9.992 1 94 67 GLY B C 1
ATOM 2804 O O . GLY B 1 67 ? 1.161 6.789 10.484 1 94 67 GLY B O 1
ATOM 2805 N N . LEU B 1 68 ? 3.396 6.824 10.383 1 92.81 68 LEU B N 1
ATOM 2806 C CA . LEU B 1 68 ? 3.576 7.91 11.344 1 92.81 68 LEU B CA 1
ATOM 2807 C C . LEU B 1 68 ? 3.346 9.266 10.68 1 92.81 68 LEU B C 1
ATOM 2809 O O . LEU B 1 68 ? 3.969 9.578 9.664 1 92.81 68 LEU B O 1
ATOM 2813 N N . LEU B 1 69 ? 2.48 10.055 11.25 1 92.94 69 LEU B N 1
ATOM 2814 C CA . LEU B 1 69 ? 2.086 11.336 10.672 1 92.94 69 LEU B CA 1
ATOM 2815 C C . LEU B 1 69 ? 2.977 12.461 11.18 1 92.94 69 LEU B C 1
ATOM 2817 O O . LEU B 1 69 ? 3.174 12.602 12.391 1 92.94 69 LEU B O 1
ATOM 2821 N N . PHE B 1 70 ? 3.557 13.195 10.227 1 91.25 70 PHE B N 1
ATOM 2822 C CA . PHE B 1 70 ? 4.266 14.438 10.492 1 91.25 70 PHE B CA 1
ATOM 2823 C C . PHE B 1 70 ? 3.525 15.625 9.883 1 91.25 70 PHE B C 1
ATOM 2825 O O . PHE B 1 70 ? 3.121 15.578 8.719 1 91.25 70 PHE B O 1
ATOM 2832 N N . GLU B 1 71 ? 3.361 16.641 10.688 1 91 71 GLU B N 1
ATOM 2833 C CA . GLU B 1 71 ? 2.734 17.859 10.18 1 91 71 GLU B CA 1
ATOM 2834 C C . GLU B 1 71 ? 3.418 19.109 10.734 1 91 71 GLU B C 1
ATOM 2836 O O . GLU B 1 71 ? 4.02 19.062 11.812 1 91 71 GLU B O 1
ATOM 2841 N N . GLU B 1 72 ? 3.375 20.109 10.031 1 88.88 72 GLU B N 1
ATOM 2842 C CA . GLU B 1 72 ? 3.914 21.391 10.461 1 88.88 72 GLU B CA 1
ATOM 2843 C C . GLU B 1 72 ? 2.992 22.078 11.469 1 88.88 72 GLU B C 1
ATOM 2845 O O . GLU B 1 72 ? 1.865 21.625 11.688 1 88.88 72 GLU B O 1
ATOM 2850 N N . ALA B 1 73 ? 3.564 23.125 12.102 1 91.69 73 ALA B N 1
ATOM 2851 C CA . ALA B 1 73 ? 2.752 23.922 13.031 1 91.69 73 ALA B CA 1
ATOM 2852 C C . ALA B 1 73 ? 1.65 24.672 12.289 1 91.69 73 ALA B C 1
ATOM 2854 O O . ALA B 1 73 ? 1.88 25.203 11.203 1 91.69 73 ALA B O 1
ATOM 2855 N N . ARG B 1 74 ? 0.499 24.625 12.867 1 93.31 74 ARG B N 1
ATOM 2856 C CA . ARG B 1 74 ? -0.653 25.312 12.289 1 93.31 74 ARG B CA 1
ATOM 2857 C C . ARG B 1 74 ? -1.575 25.859 13.375 1 93.31 74 ARG B C 1
ATOM 2859 O O . ARG B 1 74 ? -1.634 25.312 14.477 1 93.31 74 ARG B O 1
ATOM 2866 N N . ALA B 1 75 ? -2.225 26.922 13.047 1 96.62 75 ALA B N 1
ATOM 2867 C CA . ALA B 1 75 ? -3.295 27.453 13.883 1 96.62 75 ALA B CA 1
ATOM 2868 C C . ALA B 1 75 ? -4.656 27.266 13.219 1 96.62 75 ALA B C 1
ATOM 2870 O O . ALA B 1 75 ? -4.766 27.281 11.992 1 96.62 75 ALA B O 1
ATOM 2871 N N . ASN B 1 76 ? -5.641 27.031 14.047 1 97.88 76 ASN B N 1
ATOM 2872 C CA . ASN B 1 76 ? -7.027 27.016 13.594 1 97.88 76 ASN B CA 1
ATOM 2873 C C . ASN B 1 76 ? -7.758 28.297 13.992 1 97.88 76 ASN B C 1
ATOM 2875 O O . ASN B 1 76 ? -7.945 28.578 15.172 1 97.88 76 ASN B O 1
ATOM 2879 N N . LEU B 1 77 ? -8.234 29.016 13.016 1 98.31 77 LEU B N 1
ATOM 2880 C CA . LEU B 1 77 ? -8.82 30.328 13.281 1 98.31 77 LEU B CA 1
ATOM 2881 C C . LEU B 1 77 ? -10.281 30.203 13.688 1 98.31 77 LEU B C 1
ATOM 2883 O O . LEU B 1 77 ? -10.883 31.172 14.148 1 98.31 77 LEU B O 1
ATOM 2887 N N . ILE B 1 78 ? -10.82 29.031 13.539 1 98.19 78 ILE B N 1
ATOM 2888 C CA . ILE B 1 78 ? -12.234 28.844 13.844 1 98.19 78 ILE B CA 1
ATOM 2889 C C . ILE B 1 78 ? -12.422 28.625 15.336 1 98.19 78 ILE B C 1
ATOM 2891 O O . ILE B 1 78 ? -11.789 27.734 15.922 1 98.19 78 ILE B O 1
ATOM 2895 N N . ALA B 1 79 ? -13.266 29.391 15.906 1 96.94 79 ALA B N 1
ATOM 2896 C CA . ALA B 1 79 ? -13.664 29.156 17.297 1 96.94 79 ALA B CA 1
ATOM 2897 C C . ALA B 1 79 ? -14.664 28 17.391 1 96.94 79 ALA B C 1
ATOM 2899 O O . ALA B 1 79 ? -15.555 27.875 16.562 1 96.94 79 ALA B O 1
ATOM 2900 N N . SER B 1 80 ? -14.555 27.156 18.438 1 96.44 80 SER B N 1
ATOM 2901 C CA . SER B 1 80 ? -15.406 25.984 18.656 1 96.44 80 SER B CA 1
ATOM 2902 C C . SER B 1 80 ? -15.5 25.109 17.406 1 96.44 80 SER B C 1
ATOM 2904 O O . SER B 1 80 ? -16.594 24.828 16.922 1 96.44 80 SER B O 1
ATOM 2906 N N . PRO B 1 81 ? -14.367 24.656 16.953 1 96.44 81 PRO B N 1
ATOM 2907 C CA . PRO B 1 81 ? -14.305 24.047 15.617 1 96.44 81 PRO B CA 1
ATOM 2908 C C . PRO B 1 81 ? -15.07 22.719 15.539 1 96.44 81 PRO B C 1
ATOM 2910 O O . PRO B 1 81 ? -15.352 22.234 14.445 1 96.44 81 PRO B O 1
ATOM 2913 N N . ASP B 1 82 ? -15.438 22.109 16.688 1 94.62 82 ASP B N 1
ATOM 2914 C CA . ASP B 1 82 ? -16.234 20.891 16.672 1 94.62 82 ASP B CA 1
ATOM 2915 C C . ASP B 1 82 ? -17.625 21.141 16.094 1 94.62 82 ASP B C 1
ATOM 2917 O O . ASP B 1 82 ? -18.156 20.297 15.367 1 94.62 82 ASP B O 1
ATOM 2921 N N . THR B 1 83 ? -18.188 22.234 16.516 1 96 83 THR B N 1
ATOM 2922 C CA . THR B 1 83 ? -19.484 22.688 16.047 1 96 83 THR B CA 1
ATOM 2923 C C . THR B 1 83 ? -19.484 24.203 15.812 1 96 83 THR B C 1
ATOM 2925 O O . THR B 1 83 ? -20.062 24.953 16.594 1 96 83 THR B O 1
ATOM 2928 N N . PRO B 1 84 ? -18.875 24.578 14.711 1 97.44 84 PRO B N 1
ATOM 2929 C CA . PRO B 1 84 ? -18.672 26.016 14.523 1 97.44 84 PRO B CA 1
ATOM 2930 C C . PRO B 1 84 ? -19.984 26.75 14.281 1 97.44 84 PRO B C 1
ATOM 2932 O O . PRO B 1 84 ? -20.891 26.219 13.641 1 97.44 84 PRO B O 1
ATOM 2935 N N . ALA B 1 85 ? -20.031 27.938 14.797 1 97.88 85 ALA B N 1
ATOM 2936 C CA . ALA B 1 85 ? -21.078 28.906 14.469 1 97.88 85 ALA B CA 1
ATOM 2937 C C . ALA B 1 85 ? -20.578 29.953 13.492 1 97.88 85 ALA B C 1
ATOM 2939 O O . ALA B 1 85 ? -19.375 30.047 13.219 1 97.88 85 ALA B O 1
ATOM 2940 N N . THR B 1 86 ? -21.594 30.656 12.922 1 98.5 86 THR B N 1
ATOM 2941 C CA . THR B 1 86 ? -21.203 31.797 12.086 1 98.5 86 THR B CA 1
ATOM 2942 C C . THR B 1 86 ? -20.281 32.75 12.852 1 98.5 86 THR B C 1
ATOM 2944 O O . THR B 1 86 ? -20.547 33.062 14.016 1 98.5 86 THR B O 1
ATOM 2947 N N . GLN B 1 87 ? -19.188 33.062 12.234 1 98.56 87 GLN B N 1
ATOM 2948 C CA . GLN B 1 87 ? -18.188 33.875 12.914 1 98.56 87 GLN B CA 1
ATOM 2949 C C . GLN B 1 87 ? -17.312 34.625 11.914 1 98.56 87 GLN B C 1
ATOM 2951 O O . GLN B 1 87 ? -17.266 34.281 10.734 1 98.56 87 GLN B O 1
ATOM 2956 N N . SER B 1 88 ? -16.641 35.625 12.422 1 98.62 88 SER B N 1
ATOM 2957 C CA . SER B 1 88 ? -15.672 36.375 11.633 1 98.62 88 SER B CA 1
ATOM 2958 C C . SER B 1 88 ? -14.266 36.25 12.203 1 98.62 88 SER B C 1
ATOM 2960 O O . SER B 1 88 ? -14.078 36.219 13.422 1 98.62 88 SER B O 1
ATOM 2962 N N . VAL B 1 89 ? -13.328 36.094 11.297 1 98.31 89 VAL B N 1
ATOM 2963 C CA . VAL B 1 89 ? -11.938 35.938 11.711 1 98.31 89 VAL B CA 1
ATOM 2964 C C . VAL B 1 89 ? -11.055 36.906 10.938 1 98.31 89 VAL B C 1
ATOM 2966 O O . VAL B 1 89 ? -11.414 37.375 9.844 1 98.31 89 VAL B O 1
ATOM 2969 N N . SER B 1 90 ? -9.891 37.25 11.508 1 98.25 90 SER B N 1
ATOM 2970 C CA . SER B 1 90 ? -8.898 38.094 10.836 1 98.25 90 SER B CA 1
ATOM 2971 C C . SER B 1 90 ? -7.934 37.219 10.016 1 98.25 90 SER B C 1
ATOM 2973 O O . SER B 1 90 ? -7.375 36.25 10.516 1 98.25 90 SER B O 1
ATOM 2975 N N . VAL B 1 91 ? -7.781 37.594 8.734 1 98.38 91 VAL B N 1
ATOM 2976 C CA . VAL B 1 91 ? -6.875 36.844 7.859 1 98.38 91 VAL B CA 1
ATOM 2977 C C . VAL B 1 91 ? -5.918 37.812 7.172 1 98.38 91 VAL B C 1
ATOM 2979 O O . VAL B 1 91 ? -6.152 39.031 7.16 1 98.38 91 VAL B O 1
ATOM 2982 N N . THR B 1 92 ? -4.789 37.312 6.707 1 98.25 92 THR B N 1
ATOM 2983 C CA . THR B 1 92 ? -3.803 38.062 5.926 1 98.25 92 THR B CA 1
ATOM 2984 C C . THR B 1 92 ? -3.84 37.625 4.465 1 98.25 92 THR B C 1
ATOM 2986 O O . THR B 1 92 ? -4.555 36.688 4.105 1 98.25 92 THR B O 1
ATOM 2989 N N . ALA B 1 93 ? -3.082 38.344 3.621 1 97.88 93 ALA B N 1
ATOM 2990 C CA . ALA B 1 93 ? -3.055 38.062 2.189 1 97.88 93 ALA B CA 1
ATOM 2991 C C . ALA B 1 93 ? -2.137 36.875 1.886 1 97.88 93 ALA B C 1
ATOM 2993 O O . ALA B 1 93 ? -1.075 37.062 1.282 1 97.88 93 ALA B O 1
ATOM 2994 N N . GLN B 1 94 ? -2.586 35.719 2.24 1 96.62 94 GLN B N 1
ATOM 2995 C CA . GLN B 1 94 ? -1.913 34.438 1.95 1 96.62 94 GLN B CA 1
ATOM 2996 C C . GLN B 1 94 ? -2.92 33.312 1.783 1 96.62 94 GLN B C 1
ATOM 2998 O O . GLN B 1 94 ? -4.105 33.469 2.084 1 96.62 94 GLN B O 1
ATOM 3003 N N . ALA B 1 95 ? -2.457 32.219 1.34 1 95.81 95 ALA B N 1
ATOM 3004 C CA . ALA B 1 95 ? -3.357 31.094 1.131 1 95.81 95 ALA B CA 1
ATOM 3005 C C . ALA B 1 95 ? -3.895 30.562 2.459 1 95.81 95 ALA B C 1
ATOM 3007 O O . ALA B 1 95 ? -3.15 30.453 3.436 1 95.81 95 ALA B O 1
ATOM 3008 N N . TYR B 1 96 ? -5.172 30.344 2.479 1 97.62 96 TYR B N 1
ATOM 3009 C CA . TYR B 1 96 ? -5.855 29.656 3.57 1 97.62 96 TYR B CA 1
ATOM 3010 C C . TYR B 1 96 ? -6.59 28.422 3.062 1 97.62 96 TYR B C 1
ATOM 3012 O O . TYR B 1 96 ? -7.039 28.391 1.912 1 97.62 96 TYR B O 1
ATOM 3020 N N . THR B 1 97 ? -6.664 27.438 3.92 1 96.88 97 THR B N 1
ATOM 3021 C CA . THR B 1 97 ? -7.457 26.266 3.578 1 96.88 97 THR B CA 1
ATOM 3022 C C . THR B 1 97 ? -8.547 26.016 4.625 1 96.88 97 THR B C 1
ATOM 3024 O O . THR B 1 97 ? -8.25 25.906 5.816 1 96.88 97 THR B O 1
ATOM 3027 N N . LEU B 1 98 ? -9.742 26.016 4.09 1 98.5 98 LEU B N 1
ATOM 3028 C CA . LEU B 1 98 ? -10.906 25.609 4.863 1 98.5 98 LEU B CA 1
ATOM 3029 C C . LEU B 1 98 ? -11.172 24.125 4.707 1 98.5 98 LEU B C 1
ATOM 3031 O O . LEU B 1 98 ? -11.102 23.594 3.598 1 98.5 98 LEU B O 1
ATOM 3035 N N . SER B 1 99 ? -11.422 23.453 5.816 1 97.31 99 SER B N 1
ATOM 3036 C CA . SER B 1 99 ? -11.812 22.047 5.738 1 97.31 99 SER B CA 1
ATOM 3037 C C . SER B 1 99 ? -12.812 21.688 6.832 1 97.31 99 SER B C 1
ATOM 3039 O O . SER B 1 99 ? -12.758 22.234 7.934 1 97.31 99 SER B O 1
ATOM 3041 N N . PHE B 1 100 ? -13.734 20.812 6.535 1 97.06 100 PHE B N 1
ATOM 3042 C CA . PHE B 1 100 ? -14.734 20.406 7.52 1 97.06 100 PHE B CA 1
ATOM 3043 C C . PHE B 1 100 ? -15.445 19.141 7.07 1 97.06 100 PHE B C 1
ATOM 3045 O O . PHE B 1 100 ? -15.266 18.688 5.934 1 97.06 100 PHE B O 1
ATOM 3052 N N . TYR B 1 101 ? -16.156 18.531 8.016 1 94.44 101 TYR B N 1
ATOM 3053 C CA . TYR B 1 101 ? -17.016 17.375 7.766 1 94.44 101 TYR B CA 1
ATOM 3054 C C . TYR B 1 101 ? -18.484 17.766 7.84 1 94.44 101 TYR B C 1
ATOM 3056 O O . TYR B 1 101 ? -18.844 18.734 8.516 1 94.44 101 TYR B O 1
ATOM 3064 N N . GLY B 1 102 ? -19.328 16.953 7.113 1 92.31 102 GLY B N 1
ATOM 3065 C CA . GLY B 1 102 ? -20.766 17.172 7.184 1 92.31 102 GLY B CA 1
ATOM 3066 C C . GLY B 1 102 ? -21.375 17.594 5.859 1 92.31 102 GLY B C 1
ATOM 3067 O O . GLY B 1 102 ? -20.656 17.781 4.875 1 92.31 102 GLY B O 1
ATOM 3068 N N . SER B 1 103 ? -22.703 17.75 5.879 1 93.31 103 SER B N 1
ATOM 3069 C CA . SER B 1 103 ? -23.453 18.062 4.664 1 93.31 103 SER B CA 1
ATOM 3070 C C . SER B 1 103 ? -23.703 19.562 4.555 1 93.31 103 SER B C 1
ATOM 3072 O O . SER B 1 103 ? -24.188 20.047 3.525 1 93.31 103 SER B O 1
ATOM 3074 N N . GLY B 1 104 ? -23.359 20.266 5.617 1 96.81 104 GLY B N 1
ATOM 3075 C CA . GLY B 1 104 ? -23.656 21.688 5.656 1 96.81 104 GLY B CA 1
ATOM 3076 C C . GLY B 1 104 ? -22.797 22.5 4.707 1 96.81 104 GLY B C 1
ATOM 3077 O O . GLY B 1 104 ? -22.062 21.938 3.9 1 96.81 104 GLY B O 1
ATOM 3078 N N . THR B 1 105 ? -23.016 23.859 4.762 1 98.19 105 THR B N 1
ATOM 3079 C CA . THR B 1 105 ? -22.328 24.766 3.861 1 98.19 105 THR B CA 1
ATOM 3080 C C . THR B 1 105 ? -21.672 25.906 4.645 1 98.19 105 THR B C 1
ATOM 3082 O O . THR B 1 105 ? -22.25 26.422 5.602 1 98.19 105 THR B O 1
ATOM 3085 N N . VAL B 1 106 ? -20.453 26.234 4.277 1 98.69 106 VAL B N 1
ATOM 3086 C CA . VAL B 1 106 ? -19.781 27.438 4.77 1 98.69 106 VAL B CA 1
ATOM 3087 C C . VAL B 1 106 ? -19.719 28.484 3.654 1 98.69 106 VAL B C 1
ATOM 3089 O O . VAL B 1 106 ? -19.078 28.266 2.623 1 98.69 106 VAL B O 1
ATOM 3092 N N . THR B 1 107 ? -20.344 29.547 3.848 1 98.81 107 THR B N 1
ATOM 3093 C CA . THR B 1 107 ? -20.281 30.656 2.896 1 98.81 107 THR B CA 1
ATOM 3094 C C . THR B 1 107 ? -19.297 31.719 3.371 1 98.81 107 THR B C 1
ATOM 3096 O O . THR B 1 107 ? -19.422 32.219 4.488 1 98.81 107 THR B O 1
ATOM 3099 N N . LEU B 1 108 ? -18.297 32 2.586 1 98.75 108 LEU B N 1
ATOM 3100 C CA . LEU B 1 108 ? -17.297 33.031 2.877 1 98.75 108 LEU B CA 1
ATOM 3101 C C . LEU B 1 108 ? -17.75 34.406 2.361 1 98.75 108 LEU B C 1
ATOM 3103 O O . LEU B 1 108 ? -18.281 34.5 1.256 1 98.75 108 LEU B O 1
ATOM 3107 N N . SER B 1 109 ? -17.547 35.438 3.117 1 98.56 109 SER B N 1
ATOM 3108 C CA . SER B 1 109 ? -17.766 36.812 2.709 1 98.56 109 SER B CA 1
ATOM 3109 C C . SER B 1 109 ? -16.75 37.75 3.355 1 98.56 109 SER B C 1
ATOM 3111 O O . SER B 1 109 ? -15.992 37.344 4.234 1 98.56 109 SER B O 1
ATOM 3113 N N . GLY B 1 110 ? -16.688 39.031 2.887 1 97.81 110 GLY B N 1
ATOM 3114 C CA . GLY B 1 110 ? -15.656 39.969 3.314 1 97.81 110 GLY B CA 1
ATOM 3115 C C . GLY B 1 110 ? -14.438 39.969 2.412 1 97.81 110 GLY B C 1
ATOM 3116 O O . GLY B 1 110 ? -14.539 40.281 1.226 1 97.81 110 GLY B O 1
ATOM 3117 N N . THR B 1 111 ? -13.297 39.438 2.932 1 98.06 111 THR B N 1
ATOM 3118 C CA . THR B 1 111 ? -12.031 39.531 2.223 1 98.06 111 THR B CA 1
ATOM 3119 C C . THR B 1 111 ? -11.914 38.469 1.146 1 98.06 111 THR B C 1
ATOM 3121 O O . THR B 1 111 ? -11.008 38.531 0.31 1 98.06 111 THR B O 1
ATOM 3124 N N . ALA B 1 112 ? -12.828 37.469 1.179 1 97.88 112 ALA B N 1
ATOM 3125 C CA . ALA B 1 112 ? -12.961 36.438 0.141 1 97.88 112 ALA B CA 1
ATOM 3126 C C . ALA B 1 112 ? -14.414 35.969 0.021 1 97.88 112 ALA B C 1
ATOM 3128 O O . ALA B 1 112 ? -15.172 36.031 0.992 1 97.88 112 ALA B O 1
ATOM 3129 N N . THR B 1 113 ? -14.781 35.562 -1.203 1 98.12 113 THR B N 1
ATOM 3130 C CA . THR B 1 113 ? -16.141 35.094 -1.436 1 98.12 113 THR B CA 1
ATOM 3131 C C . THR B 1 113 ? -16.125 33.688 -2.016 1 98.12 113 THR B C 1
ATOM 3133 O O . THR B 1 113 ? -15.422 33.406 -2.992 1 98.12 113 THR B O 1
ATOM 3136 N N . ALA B 1 114 ? -16.891 32.812 -1.358 1 98.44 114 ALA B N 1
ATOM 3137 C CA . ALA B 1 114 ? -17.094 31.453 -1.834 1 98.44 114 ALA B CA 1
ATOM 3138 C C . ALA B 1 114 ? -18.234 30.766 -1.085 1 98.44 114 ALA B C 1
ATOM 3140 O O . ALA B 1 114 ? -18.594 31.188 0.016 1 98.44 114 ALA B O 1
ATOM 3141 N N . THR B 1 115 ? -18.828 29.859 -1.687 1 98.5 115 THR B N 1
ATOM 3142 C CA . THR B 1 115 ? -19.75 28.938 -1.048 1 98.5 115 THR B CA 1
ATOM 3143 C C . THR B 1 115 ? -19.219 27.5 -1.101 1 98.5 115 THR B C 1
ATOM 3145 O O . THR B 1 115 ? -19.109 26.922 -2.178 1 98.5 115 THR B O 1
ATOM 3148 N N . VAL B 1 116 ? -18.891 26.969 0.05 1 98.31 116 VAL B N 1
ATOM 3149 C CA . VAL B 1 116 ? -18.25 25.656 0.139 1 98.31 116 VAL B CA 1
ATOM 3150 C C . VAL B 1 116 ? -19.219 24.641 0.741 1 98.31 116 VAL B C 1
ATOM 3152 O O . VAL B 1 116 ? -19.484 24.672 1.945 1 98.31 116 VAL B O 1
ATOM 3155 N N . ALA B 1 117 ? -19.734 23.719 -0.079 1 97.06 117 ALA B N 1
ATOM 3156 C CA . ALA B 1 117 ? -20.672 22.688 0.372 1 97.06 117 ALA B CA 1
ATOM 3157 C C . ALA B 1 117 ? -19.938 21.469 0.902 1 97.06 117 ALA B C 1
ATOM 3159 O O . ALA B 1 117 ? -18.953 21.016 0.313 1 97.06 117 ALA B O 1
ATOM 3160 N N . GLY B 1 118 ? -20.469 20.984 1.982 1 93.94 118 GLY B N 1
ATOM 3161 C CA . GLY B 1 118 ? -19.922 19.75 2.527 1 93.94 118 GLY B CA 1
ATOM 3162 C C . GLY B 1 118 ? -20.219 18.531 1.672 1 93.94 118 GLY B C 1
ATOM 3163 O O . GLY B 1 118 ? -21.094 18.578 0.795 1 93.94 118 GLY B O 1
ATOM 3164 N N . THR B 1 119 ? -19.516 17.469 1.944 1 84.88 119 THR B N 1
ATOM 3165 C CA . THR B 1 119 ? -19.672 16.25 1.16 1 84.88 119 THR B CA 1
ATOM 3166 C C . THR B 1 119 ? -20.906 15.453 1.625 1 84.88 119 THR B C 1
ATOM 3168 O O . THR B 1 119 ? -21.516 14.742 0.837 1 84.88 119 THR B O 1
ATOM 3171 N N . GLY B 1 120 ? -21.156 15.555 2.906 1 78.44 120 GLY B N 1
ATOM 3172 C CA . GLY B 1 120 ? -22.266 14.812 3.51 1 78.44 120 GLY B CA 1
ATOM 3173 C C . GLY B 1 120 ? -21.922 13.359 3.775 1 78.44 120 GLY B C 1
ATOM 3174 O O . GLY B 1 120 ? -22.734 12.617 4.34 1 78.44 120 GLY B O 1
ATOM 3175 N N . VAL B 1 121 ? -20.828 13 3.402 1 77 121 VAL B N 1
ATOM 3176 C CA . VAL B 1 121 ? -20.453 11.594 3.529 1 77 121 VAL B CA 1
ATOM 3177 C C . VAL B 1 121 ? -19.266 11.469 4.484 1 77 121 VAL B C 1
ATOM 3179 O O . VAL B 1 121 ? -18.156 11.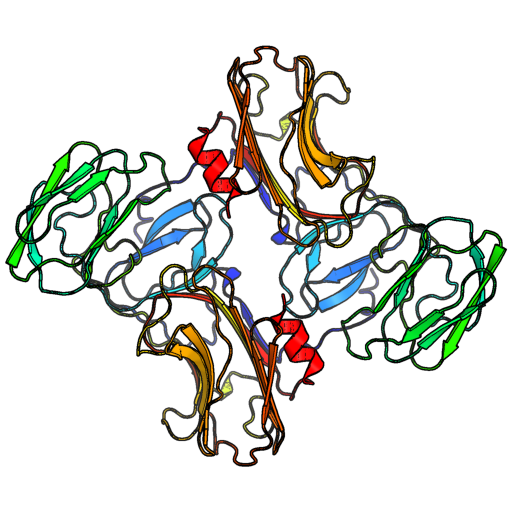922 4.176 1 77 121 VAL B O 1
ATOM 3182 N N . VAL B 1 122 ? -19.609 10.938 5.633 1 76.06 122 VAL B N 1
ATOM 3183 C CA . VAL B 1 122 ? -18.5 10.609 6.527 1 76.06 122 VAL B CA 1
ATOM 3184 C C . VAL B 1 122 ? -17.781 9.359 6.027 1 76.06 122 VAL B C 1
ATOM 3186 O O . VAL B 1 122 ? -18.422 8.391 5.617 1 76.06 122 VAL B O 1
ATOM 3189 N N . PRO B 1 123 ? -16.484 9.367 5.918 1 83.12 123 PRO B N 1
ATOM 3190 C CA . PRO B 1 123 ? -15.5 10.234 6.562 1 83.12 123 PRO B CA 1
ATOM 3191 C C . PRO B 1 123 ? -14.867 11.227 5.59 1 83.12 123 PRO B C 1
ATOM 3193 O O . PRO B 1 123 ? -13.734 11.672 5.805 1 83.12 123 PRO B O 1
ATOM 3196 N N . ASN B 1 124 ? -15.656 11.555 4.566 1 85.31 124 ASN B N 1
ATOM 3197 C CA . ASN B 1 124 ? -15.07 12.477 3.596 1 85.31 124 ASN B CA 1
ATOM 3198 C C . ASN B 1 124 ? -15.023 13.898 4.129 1 85.31 124 ASN B C 1
ATOM 3200 O O . ASN B 1 124 ? -16.031 14.422 4.621 1 85.31 124 ASN B O 1
ATOM 3204 N N . ARG B 1 125 ? -13.891 14.445 4.02 1 90.94 125 ARG B N 1
ATOM 3205 C CA . ARG B 1 125 ? -13.648 15.82 4.43 1 90.94 125 ARG B CA 1
ATOM 3206 C C . ARG B 1 125 ? -13.711 16.766 3.234 1 90.94 125 ARG B C 1
ATOM 3208 O O . ARG B 1 125 ? -13.141 16.484 2.178 1 90.94 125 ARG B O 1
ATOM 3215 N N . ARG B 1 126 ? -14.508 17.859 3.365 1 94.31 126 ARG B N 1
ATOM 3216 C CA . ARG B 1 126 ? -14.477 18.922 2.359 1 94.31 126 ARG B CA 1
ATOM 3217 C C . ARG B 1 126 ? -13.281 19.844 2.574 1 94.31 126 ARG B C 1
ATOM 3219 O O . ARG B 1 126 ? -13.016 20.281 3.699 1 94.31 126 ARG B O 1
ATOM 3226 N N . THR B 1 127 ? -12.5 20.109 1.515 1 95.44 127 THR B N 1
ATOM 3227 C CA . THR B 1 127 ? -11.406 21.078 1.589 1 95.44 127 THR B CA 1
ATOM 3228 C C . THR B 1 127 ? -11.555 22.156 0.522 1 95.44 127 THR B C 1
ATOM 3230 O O . THR B 1 127 ? -12.008 21.875 -0.59 1 95.44 127 THR B O 1
ATOM 3233 N N . TYR B 1 128 ? -11.219 23.391 0.872 1 97.31 128 TYR B N 1
ATOM 3234 C CA . TYR B 1 128 ? -11.25 24.531 -0.048 1 97.31 128 TYR B CA 1
ATOM 3235 C C . TYR B 1 128 ? -10.117 25.5 0.246 1 97.31 128 TYR B C 1
ATOM 3237 O O . TYR B 1 128 ? -10.039 26.062 1.344 1 97.31 128 TYR B O 1
ATOM 3245 N N . THR B 1 129 ? -9.227 25.734 -0.711 1 96.44 129 THR B N 1
ATOM 3246 C CA . THR B 1 129 ? -8.109 26.656 -0.573 1 96.44 129 THR B CA 1
ATOM 3247 C C . THR B 1 129 ? -8.391 27.953 -1.325 1 96.44 129 THR B C 1
ATOM 3249 O O . THR B 1 129 ? -8.898 27.938 -2.447 1 96.44 129 THR B O 1
ATOM 3252 N N . PHE B 1 130 ? -8.141 29 -0.712 1 97.69 130 PHE B N 1
ATOM 3253 C CA . PHE B 1 130 ? -8.359 30.328 -1.304 1 97.69 130 PHE B CA 1
ATOM 3254 C C . PHE B 1 130 ? -7.348 31.328 -0.775 1 97.69 130 PHE B C 1
ATOM 3256 O O . PHE B 1 130 ? -6.656 31.062 0.211 1 97.69 130 PHE B O 1
ATOM 3263 N N . THR B 1 131 ? -7.207 32.469 -1.412 1 97.94 131 THR B N 1
ATOM 3264 C CA . THR B 1 131 ? -6.355 33.562 -0.978 1 97.94 131 THR B CA 1
ATOM 3265 C C . THR B 1 131 ? -7.172 34.844 -0.783 1 97.94 131 THR B C 1
ATOM 3267 O O . THR B 1 131 ? -7.523 35.5 -1.754 1 97.94 131 THR B O 1
ATOM 3270 N N . PRO B 1 132 ? -7.395 35.125 0.453 1 98.31 132 PRO B N 1
ATOM 3271 C CA . PRO B 1 132 ? -8.125 36.375 0.721 1 98.31 132 PRO B CA 1
ATOM 3272 C C . PRO B 1 132 ? -7.227 37.594 0.677 1 98.31 132 PRO B C 1
ATOM 3274 O O . PRO B 1 132 ? -6 37.469 0.664 1 98.31 132 PRO B O 1
ATOM 3277 N N . THR B 1 133 ? -7.887 38.812 0.602 1 98.06 133 THR B N 1
ATOM 3278 C CA . THR B 1 133 ? -7.172 40 0.993 1 98.06 133 THR B CA 1
ATOM 3279 C C . THR B 1 133 ? -7.074 40.125 2.512 1 98.06 133 THR B C 1
ATOM 3281 O O . THR B 1 133 ? -7.762 39.406 3.234 1 98.06 133 THR B O 1
ATOM 3284 N N . ALA B 1 134 ? -6.117 40.938 2.951 1 98.06 134 ALA B N 1
ATOM 3285 C CA . ALA B 1 134 ? -5.984 41.094 4.395 1 98.06 134 ALA B CA 1
ATOM 3286 C C . ALA B 1 134 ? -7.219 41.781 4.98 1 98.06 134 ALA B C 1
ATOM 3288 O O . ALA B 1 134 ? -7.746 42.75 4.402 1 98.06 134 ALA B O 1
ATOM 3289 N N . GLY B 1 135 ? -7.766 41.281 6.043 1 98.25 135 GLY B N 1
ATOM 3290 C CA . GLY B 1 135 ? -8.93 41.906 6.68 1 98.25 135 GLY B CA 1
ATOM 3291 C C . GLY B 1 135 ? -9.844 40.875 7.336 1 98.25 135 GLY B C 1
ATOM 3292 O O . GLY B 1 135 ? -9.375 39.844 7.84 1 98.25 135 GLY B O 1
ATOM 3293 N N . THR B 1 136 ? -11.07 41.219 7.477 1 98.56 136 THR B N 1
ATOM 3294 C CA . THR B 1 136 ? -12.047 40.375 8.18 1 98.56 136 THR B CA 1
ATOM 3295 C C . THR B 1 136 ? -12.734 39.406 7.219 1 98.56 136 THR B C 1
ATOM 3297 O O . THR B 1 136 ? -13.305 39.844 6.211 1 98.56 136 THR B O 1
ATOM 3300 N N . LEU B 1 137 ? -12.625 38.125 7.492 1 98.69 137 LEU B N 1
ATOM 3301 C CA . LEU B 1 137 ? -13.312 37.031 6.777 1 98.69 137 LEU B CA 1
ATOM 3302 C C . LEU B 1 137 ? -14.492 36.5 7.598 1 98.69 137 LEU B C 1
ATOM 3304 O O . LEU B 1 137 ? -14.328 36.188 8.773 1 98.69 137 LEU B O 1
ATOM 3308 N N . THR B 1 138 ? -15.609 36.531 6.969 1 98.81 138 THR B N 1
ATOM 3309 C CA . THR B 1 138 ? -16.781 36 7.652 1 98.81 138 THR B CA 1
ATOM 3310 C C . THR B 1 138 ? -17.125 34.594 7.117 1 98.81 138 THR B C 1
ATOM 3312 O O . THR B 1 138 ? -17.203 34.406 5.902 1 98.81 138 THR B O 1
ATOM 3315 N N . LEU B 1 139 ? -17.281 33.656 8.023 1 98.81 139 LEU B N 1
ATOM 3316 C CA . LEU B 1 139 ? -17.766 32.312 7.742 1 98.81 139 LEU B CA 1
ATOM 3317 C C . LEU B 1 139 ? -19.219 32.156 8.164 1 98.81 139 LEU B C 1
ATOM 3319 O O . LEU B 1 139 ? -19.531 32.094 9.352 1 98.81 139 LEU B O 1
ATOM 3323 N N . THR B 1 140 ? -20.094 32.094 7.223 1 98.81 140 THR B N 1
ATOM 3324 C CA . THR B 1 140 ? -21.5 31.828 7.508 1 98.81 140 THR B CA 1
ATOM 3325 C C . THR B 1 140 ? -21.797 30.328 7.418 1 98.81 140 THR B C 1
ATOM 3327 O O . THR B 1 140 ? -21.609 29.719 6.363 1 98.81 140 THR B O 1
ATOM 3330 N N . ILE B 1 141 ? -22.266 29.766 8.531 1 98.5 141 ILE B N 1
ATOM 3331 C CA . ILE B 1 141 ? -22.469 28.328 8.633 1 98.5 141 ILE B CA 1
ATOM 3332 C C . ILE B 1 141 ? -23.953 28 8.43 1 98.5 141 ILE B C 1
ATOM 3334 O O . ILE B 1 141 ? -24.812 28.641 9.031 1 98.5 141 ILE B O 1
ATOM 3338 N N . SER B 1 142 ? -24.219 27.094 7.531 1 98.19 142 SER B N 1
ATOM 3339 C CA . SER B 1 142 ? -25.562 26.531 7.348 1 98.19 142 SER B CA 1
ATOM 3340 C C . SER B 1 142 ? -25.516 25 7.34 1 98.19 142 SER B C 1
ATOM 3342 O O . SER B 1 142 ? -24.641 24.406 6.703 1 98.19 142 SER B O 1
ATOM 3344 N N . GLY B 1 143 ? -26.469 24.359 8.109 1 96.62 143 GLY B N 1
ATOM 3345 C CA . GLY B 1 143 ? -26.531 22.906 8.156 1 96.62 143 GLY B CA 1
ATOM 3346 C C . GLY B 1 143 ? -25.469 22.297 9.055 1 96.62 143 GLY B C 1
ATOM 3347 O O . GLY B 1 143 ? -25.047 22.906 10.039 1 96.62 143 GLY B O 1
ATOM 3348 N N . THR B 1 144 ? -25.094 21.047 8.758 1 95.31 144 THR B N 1
ATOM 3349 C CA . THR B 1 144 ? -24.172 20.297 9.617 1 95.31 144 THR B CA 1
ATOM 3350 C C . THR B 1 144 ? -22.719 20.516 9.172 1 95.31 144 THR B C 1
ATOM 3352 O O . THR B 1 144 ? -22.297 19.969 8.156 1 95.31 144 THR B O 1
ATOM 3355 N N . VAL B 1 145 ? -22.047 21.344 9.898 1 96.44 145 VAL B N 1
ATOM 3356 C CA . VAL B 1 145 ? -20.625 21.562 9.742 1 96.44 145 VAL B CA 1
ATOM 3357 C C . VAL B 1 145 ? -19.891 21.172 11.023 1 96.44 145 VAL B C 1
ATOM 3359 O O . VAL B 1 145 ? -20.203 21.688 12.109 1 96.44 145 VAL B O 1
ATOM 3362 N N . ARG B 1 146 ? -18.969 20.25 10.867 1 95.62 146 ARG B N 1
ATOM 3363 C CA . ARG B 1 146 ? -18.297 19.703 12.055 1 95.62 146 ARG B CA 1
ATOM 3364 C C . ARG B 1 146 ? -16.797 19.625 11.844 1 95.62 146 ARG B C 1
ATOM 3366 O O . ARG B 1 146 ? -16.328 19.406 10.727 1 95.62 146 ARG B O 1
ATOM 3373 N N . TYR B 1 147 ? -16.062 19.797 12.992 1 95.31 147 TYR B N 1
ATOM 3374 C CA . TYR B 1 147 ? -14.617 19.594 13.031 1 95.31 147 TYR B CA 1
ATOM 3375 C C . TYR B 1 147 ? -13.922 20.375 11.93 1 95.31 147 TYR B C 1
ATOM 3377 O O . TYR B 1 147 ? -13.203 19.812 11.102 1 95.31 147 TYR B O 1
ATOM 3385 N N . ALA B 1 148 ? -14.062 21.641 11.977 1 97.38 148 ALA B N 1
ATOM 3386 C CA . ALA B 1 148 ? -13.625 22.531 10.906 1 97.38 148 ALA B CA 1
ATOM 3387 C C . ALA B 1 148 ? -12.258 23.141 11.227 1 97.38 148 ALA B C 1
ATOM 3389 O O . ALA B 1 148 ? -11.969 23.453 12.383 1 97.38 148 ALA B O 1
ATOM 3390 N N . ASN B 1 149 ? -11.469 23.219 10.219 1 97.62 149 ASN B N 1
ATOM 3391 C CA . ASN B 1 149 ? -10.234 24 10.258 1 97.62 149 ASN B CA 1
ATOM 3392 C C . ASN B 1 149 ? -10.266 25.156 9.266 1 97.62 149 ASN B C 1
ATOM 3394 O O . ASN B 1 149 ? -10.75 25 8.141 1 97.62 149 ASN B O 1
ATOM 3398 N N . LEU B 1 150 ? -9.867 26.297 9.703 1 98.56 150 LEU B N 1
ATOM 3399 C CA . LEU B 1 150 ? -9.359 27.344 8.828 1 98.56 150 LEU B CA 1
ATOM 3400 C C . LEU B 1 150 ? -7.902 27.672 9.156 1 98.56 150 LEU B C 1
ATOM 3402 O O . LEU B 1 150 ? -7.617 28.25 10.211 1 98.56 150 LEU B O 1
ATOM 3406 N N . GLU B 1 151 ? -7.047 27.328 8.281 1 96.94 151 GLU B N 1
ATOM 3407 C CA . GLU B 1 151 ? -5.617 27.406 8.57 1 96.94 151 GLU B CA 1
ATOM 3408 C C . GLU B 1 151 ? -4.863 28.141 7.465 1 96.94 151 GLU B C 1
ATOM 3410 O O . GLU B 1 151 ? -5.207 28.016 6.289 1 96.94 151 GLU B O 1
ATOM 3415 N N . ALA B 1 152 ? -3.861 28.891 7.891 1 96.06 152 ALA B N 1
ATOM 3416 C CA . ALA B 1 152 ? -2.955 29.484 6.906 1 96.06 152 ALA B CA 1
ATOM 3417 C C . ALA B 1 152 ? -2.104 28.406 6.238 1 96.06 152 ALA B C 1
ATOM 3419 O O . ALA B 1 152 ? -1.382 27.656 6.91 1 96.06 152 ALA B O 1
ATOM 3420 N N . GLY B 1 153 ? -2.279 28.234 5.016 1 91.44 153 GLY B N 1
ATOM 3421 C CA . GLY B 1 153 ? -1.582 27.219 4.238 1 91.44 153 GLY B CA 1
ATOM 3422 C C . GLY B 1 153 ? -2.375 26.75 3.035 1 91.44 153 GLY B C 1
ATOM 3423 O O . GLY B 1 153 ? -3.602 26.875 3.002 1 91.44 153 GLY B O 1
ATOM 3424 N N . ALA B 1 154 ? -1.76 26.125 2.109 1 90.56 154 ALA B N 1
ATOM 3425 C CA . ALA B 1 154 ? -2.367 25.766 0.829 1 90.56 154 ALA B CA 1
ATOM 3426 C C . ALA B 1 154 ? -2.949 24.359 0.872 1 90.56 154 ALA B C 1
ATOM 3428 O O . ALA B 1 154 ? -3.334 23.797 -0.163 1 90.56 154 ALA B O 1
ATOM 3429 N N . TYR B 1 155 ? -2.928 23.781 2.059 1 90.06 155 TYR B N 1
ATOM 3430 C CA . TYR B 1 155 ? -3.525 22.453 2.23 1 90.06 155 TYR B CA 1
ATOM 3431 C C . TYR B 1 155 ? -4.07 22.281 3.645 1 90.06 155 TYR B C 1
ATOM 3433 O O . TYR B 1 155 ? -3.674 23.016 4.562 1 90.06 155 TYR B O 1
ATOM 3441 N N . ALA B 1 156 ? -4.941 21.328 3.771 1 93.12 156 ALA B N 1
ATOM 3442 C CA . ALA B 1 156 ? -5.5 21.047 5.09 1 93.12 156 ALA B CA 1
ATOM 3443 C C . ALA B 1 156 ? -4.605 20.078 5.863 1 93.12 156 ALA B C 1
ATOM 3445 O O . ALA B 1 156 ? -4.152 19.078 5.312 1 93.12 156 ALA B O 1
ATOM 3446 N N . THR B 1 157 ? -4.293 20.359 7.074 1 93.12 157 THR B N 1
ATOM 3447 C CA . THR B 1 157 ? -3.686 19.391 7.984 1 93.12 157 THR B CA 1
ATOM 3448 C C . THR B 1 157 ? -4.754 18.672 8.797 1 93.12 157 THR B C 1
ATOM 3450 O O . THR B 1 157 ? -5.953 18.859 8.57 1 93.12 157 THR B O 1
ATOM 3453 N N . SER B 1 158 ? -4.309 17.859 9.695 1 93.44 158 SER B N 1
ATOM 3454 C CA . SER B 1 158 ? -5.27 17.172 10.547 1 93.44 158 SER B CA 1
ATOM 3455 C C . SER B 1 158 ? -6.129 18.156 11.328 1 93.44 158 SER B C 1
ATOM 3457 O O . SER B 1 158 ? -5.742 19.312 11.523 1 93.44 158 SER B O 1
ATOM 3459 N N . TYR B 1 159 ? -7.297 17.703 11.719 1 95.44 159 TYR B N 1
ATOM 3460 C CA . TYR B 1 159 ? -8.195 18.547 12.5 1 95.44 159 TYR B CA 1
ATOM 3461 C C . TYR B 1 159 ? -7.516 19.031 13.773 1 95.44 159 TYR B C 1
ATOM 3463 O O . TYR B 1 159 ? -6.879 18.25 14.484 1 95.44 159 TYR B O 1
ATOM 3471 N N . ILE B 1 160 ? -7.648 20.312 13.969 1 95.81 160 ILE B N 1
ATOM 3472 C CA . ILE B 1 160 ? -7.078 20.969 15.141 1 95.81 160 ILE B CA 1
ATOM 3473 C C . ILE B 1 160 ? -8.203 21.438 16.078 1 95.81 160 ILE B C 1
ATOM 3475 O O . ILE B 1 160 ? -8.805 22.484 15.852 1 95.81 160 ILE B O 1
ATOM 3479 N N . PRO B 1 161 ? -8.43 20.703 17.156 1 94 161 PRO B N 1
ATOM 3480 C CA . PRO B 1 161 ? -9.539 21.062 18.047 1 94 161 PRO B CA 1
ATOM 3481 C C . PRO B 1 161 ? -9.289 22.359 18.812 1 94 161 PRO B C 1
ATOM 3483 O O . PRO B 1 161 ? -10.234 23.062 19.172 1 94 161 PRO B O 1
ATOM 3486 N N . GLY B 1 162 ? -8.039 22.641 19.094 1 90.12 162 GLY B N 1
ATOM 3487 C CA . GLY B 1 162 ? -7.695 23.859 19.797 1 90.12 162 GLY B CA 1
ATOM 3488 C C . GLY B 1 162 ? -7.312 25 18.875 1 90.12 162 GLY B C 1
ATOM 3489 O O . GLY B 1 162 ? -7.652 24.984 17.703 1 90.12 162 GLY B O 1
ATOM 3490 N N . ALA B 1 163 ? -6.648 25.906 19.484 1 91.88 163 ALA B N 1
ATOM 3491 C CA . ALA B 1 163 ? -6.285 27.094 18.734 1 91.88 163 ALA B CA 1
ATOM 3492 C C . ALA B 1 163 ? -5.102 26.828 17.812 1 91.88 163 ALA B C 1
ATOM 3494 O O . ALA B 1 163 ? -4.953 27.484 16.766 1 91.88 163 ALA B O 1
ATOM 3495 N N . SER B 1 164 ? -4.27 25.969 18.25 1 94.06 164 SER B N 1
ATOM 3496 C CA . SER B 1 164 ? -3.096 25.672 17.438 1 94.06 164 SER B CA 1
ATOM 3497 C C . SER B 1 164 ? -2.463 24.344 17.828 1 94.06 164 SER B C 1
ATOM 3499 O O . SER B 1 164 ? -2.814 23.766 18.859 1 94.06 164 SER B O 1
ATOM 3501 N N . ARG B 1 165 ? -1.68 23.922 16.984 1 91.94 165 ARG B N 1
ATOM 3502 C CA . ARG B 1 165 ? -0.791 22.797 17.234 1 91.94 165 ARG B CA 1
ATOM 3503 C C . ARG B 1 165 ? 0.627 23.094 16.766 1 91.94 165 ARG B C 1
ATOM 3505 O O . ARG B 1 165 ? 0.82 23.812 15.781 1 91.94 165 ARG B O 1
ATOM 3512 N N . GLY B 1 166 ? 1.576 22.531 17.453 1 91.5 166 GLY B N 1
ATOM 3513 C CA . GLY B 1 166 ? 2.967 22.656 17.047 1 91.5 166 GLY B CA 1
ATOM 3514 C C . GLY B 1 166 ? 3.363 21.672 15.969 1 91.5 166 GLY B C 1
ATOM 3515 O O . GLY B 1 166 ? 2.574 20.812 15.594 1 91.5 166 GLY B O 1
ATOM 3516 N N . ALA B 1 167 ? 4.543 21.891 15.406 1 90.19 167 ALA B N 1
ATOM 3517 C CA . ALA B 1 167 ? 5.098 20.953 14.438 1 90.19 167 ALA B CA 1
ATOM 3518 C C . ALA B 1 167 ? 5.512 19.641 15.125 1 90.19 167 ALA B C 1
ATOM 3520 O O . ALA B 1 167 ? 5.906 19.656 16.297 1 90.19 167 ALA B O 1
ATOM 3521 N N . ASP B 1 168 ? 5.309 18.562 14.414 1 88.56 168 ASP B N 1
ATOM 3522 C CA . ASP B 1 168 ? 5.883 17.297 14.875 1 88.56 168 ASP B CA 1
ATOM 3523 C C . ASP B 1 168 ? 7.406 17.312 14.766 1 88.56 168 ASP B C 1
ATOM 3525 O O . ASP B 1 168 ? 7.949 17.484 13.672 1 88.56 168 ASP B O 1
ATOM 3529 N N . THR B 1 169 ? 8.062 17.188 15.922 1 79.62 169 THR B N 1
ATOM 3530 C CA . THR B 1 169 ? 9.523 17.266 15.938 1 79.62 169 THR B CA 1
ATOM 3531 C C . THR B 1 169 ? 10.117 16.219 16.875 1 79.62 169 THR B C 1
ATOM 3533 O O . THR B 1 169 ? 9.383 15.461 17.516 1 79.62 169 THR B O 1
ATOM 3536 N N . GLY B 1 170 ? 11.523 16.172 16.688 1 66.62 170 GLY B N 1
ATOM 3537 C CA . GLY B 1 170 ? 12.305 15.539 17.734 1 66.62 170 GLY B CA 1
ATOM 3538 C C . GLY B 1 170 ? 12.422 14.039 17.562 1 66.62 170 GLY B C 1
ATOM 3539 O O . GLY B 1 170 ? 12.664 13.312 18.547 1 66.62 170 GLY B O 1
ATOM 3540 N N . ILE B 1 171 ? 12.219 13.531 16.344 1 78.5 171 ILE B N 1
ATOM 3541 C CA . ILE B 1 171 ? 12.375 12.086 16.281 1 78.5 171 ILE B CA 1
ATOM 3542 C C . ILE B 1 171 ? 13.781 11.742 15.781 1 78.5 171 ILE B C 1
ATOM 3544 O O . ILE B 1 171 ? 14.109 11.961 14.617 1 78.5 171 ILE B O 1
ATOM 3548 N N . THR B 1 172 ? 14.531 11.297 16.734 1 87.62 172 THR B N 1
ATOM 3549 C CA . THR B 1 172 ? 15.891 10.875 16.391 1 87.62 172 THR B CA 1
ATOM 3550 C C . THR B 1 172 ? 16.203 9.523 17.016 1 87.62 172 THR B C 1
ATOM 3552 O O . THR B 1 172 ? 15.594 9.133 18.016 1 87.62 172 THR B O 1
ATOM 3555 N N . LEU B 1 173 ? 17.047 8.875 16.359 1 91.5 173 LEU B N 1
ATOM 3556 C CA . LEU B 1 173 ? 17.719 7.703 16.906 1 91.5 173 LEU B CA 1
ATOM 3557 C C . LEU B 1 173 ? 19.219 7.934 17.031 1 91.5 173 LEU B C 1
ATOM 3559 O O . LEU B 1 173 ? 19.859 8.391 16.078 1 91.5 173 LEU B O 1
ATOM 3563 N N . ALA B 1 174 ? 19.719 7.641 18.188 1 93 174 ALA B N 1
ATOM 3564 C CA . ALA B 1 174 ? 21.156 7.777 18.359 1 93 174 ALA B CA 1
ATOM 3565 C C . ALA B 1 174 ? 21.922 6.793 17.469 1 93 174 ALA B C 1
ATOM 3567 O O . ALA B 1 174 ? 21.516 5.641 17.328 1 93 174 ALA B O 1
ATOM 3568 N N . ALA B 1 175 ? 22.984 7.273 16.953 1 94.06 175 ALA B N 1
ATOM 3569 C CA . ALA B 1 175 ? 23.812 6.434 16.094 1 94.06 175 ALA B CA 1
ATOM 3570 C C . ALA B 1 175 ? 24.203 5.145 16.812 1 94.06 175 ALA B C 1
ATOM 3572 O O . ALA B 1 175 ? 24.312 4.086 16.188 1 94.06 175 ALA B O 1
ATOM 3573 N N . SER B 1 176 ? 24.391 5.172 18.078 1 92.5 176 SER B N 1
ATOM 3574 C CA . SER B 1 176 ? 24.844 4.027 18.875 1 92.5 176 SER B CA 1
ATOM 3575 C C . SER B 1 176 ? 23.781 2.92 18.875 1 92.5 176 SER B C 1
ATOM 3577 O O . SER B 1 176 ? 24.094 1.771 19.203 1 92.5 176 SER B O 1
ATOM 3579 N N . THR B 1 177 ? 22.578 3.26 18.547 1 93.81 177 THR B N 1
ATOM 3580 C CA . THR B 1 177 ? 21.5 2.27 18.578 1 93.81 177 THR B CA 1
ATOM 3581 C C . THR B 1 177 ? 21.328 1.636 17.203 1 93.81 177 THR B C 1
ATOM 3583 O O . THR B 1 177 ? 20.484 0.745 17.031 1 93.81 177 THR B O 1
ATOM 3586 N N . LEU B 1 178 ? 22.109 2.104 16.203 1 95.19 178 LEU B N 1
ATOM 3587 C CA . LEU B 1 178 ? 21.969 1.639 14.828 1 95.19 178 LEU B CA 1
ATOM 3588 C C . LEU B 1 178 ? 23.109 0.706 14.445 1 95.19 178 LEU B C 1
ATOM 3590 O O . LEU B 1 178 ? 24.234 1.159 14.188 1 95.19 178 LEU B O 1
ATOM 3594 N N . PRO B 1 179 ? 22.812 -0.564 14.383 1 95.38 179 PRO B N 1
ATOM 3595 C CA . PRO B 1 179 ? 23.891 -1.514 14.07 1 95.38 179 PRO B CA 1
ATOM 3596 C C . PRO B 1 179 ? 24.516 -1.27 12.695 1 95.38 179 PRO B C 1
ATOM 3598 O O . PRO B 1 179 ? 23.797 -1.084 11.711 1 95.38 179 PRO B O 1
ATOM 3601 N N . GLY B 1 180 ? 25.812 -1.161 12.656 1 95.75 180 GLY B N 1
ATOM 3602 C CA . GLY B 1 180 ? 26.547 -1.132 11.406 1 95.75 180 GLY B CA 1
ATOM 3603 C C . GLY B 1 180 ? 26.594 0.244 10.773 1 95.75 180 GLY B C 1
ATOM 3604 O O . GLY B 1 180 ? 27.156 0.417 9.688 1 95.75 180 GLY B O 1
ATOM 3605 N N . LEU B 1 181 ? 25.969 1.242 11.367 1 96.44 181 LEU B N 1
ATOM 3606 C CA . LEU B 1 181 ? 26.016 2.582 10.789 1 96.44 181 LEU B CA 1
ATOM 3607 C C . LEU B 1 181 ? 27.469 3.053 10.641 1 96.44 181 LEU B C 1
ATOM 3609 O O . LEU B 1 181 ? 28.25 2.949 11.578 1 96.44 181 LEU B O 1
ATOM 3613 N N . SER B 1 182 ? 27.766 3.508 9.43 1 95.44 182 SER B N 1
ATOM 3614 C CA . SER B 1 182 ? 29.109 3.979 9.117 1 95.44 182 SER B CA 1
ATOM 3615 C C . SER B 1 182 ? 29.078 5.062 8.047 1 95.44 182 SER B C 1
ATOM 3617 O O . SER B 1 182 ? 28.203 5.059 7.176 1 95.44 182 SER B O 1
ATOM 3619 N N . VAL B 1 183 ? 30.047 5.918 8.125 1 94.06 183 VAL B N 1
ATOM 3620 C CA . VAL B 1 183 ? 30.188 6.934 7.086 1 94.06 183 VAL B CA 1
ATOM 3621 C C . VAL B 1 183 ? 30.844 6.324 5.848 1 94.06 183 VAL B C 1
ATOM 3623 O O . VAL B 1 183 ? 30.75 6.879 4.75 1 94.06 183 VAL B O 1
ATOM 3626 N N . SER B 1 184 ? 31.516 5.207 5.965 1 94.31 184 SER B N 1
ATOM 3627 C CA . SER B 1 184 ? 32.312 4.621 4.887 1 94.31 184 SER B CA 1
ATOM 3628 C C . SER B 1 184 ? 31.406 3.924 3.863 1 94.31 184 SER B C 1
ATOM 3630 O O . SER B 1 184 ? 31.75 3.844 2.682 1 94.31 184 SER B O 1
ATOM 3632 N N . GLN B 1 185 ? 30.328 3.365 4.391 1 96 185 GLN B N 1
ATOM 3633 C CA . GLN B 1 185 ? 29.391 2.738 3.473 1 96 185 GLN B CA 1
ATOM 3634 C C . GLN B 1 185 ? 28.016 2.549 4.129 1 96 185 GLN B C 1
ATOM 3636 O O . GLN B 1 185 ? 27.922 2.535 5.359 1 96 185 GLN B O 1
ATOM 3641 N N . GLY B 1 186 ? 27 2.389 3.357 1 96.69 186 GLY B N 1
ATOM 3642 C CA . GLY B 1 186 ? 25.656 2.104 3.838 1 96.69 186 GLY B CA 1
ATOM 3643 C C . GLY B 1 186 ? 24.594 2.381 2.805 1 96.69 186 GLY B C 1
ATOM 3644 O O . GLY B 1 186 ? 24.891 2.773 1.676 1 96.69 186 GLY B O 1
ATOM 3645 N N . THR B 1 187 ? 23.391 2.033 3.125 1 97.31 187 THR B N 1
ATOM 3646 C CA . THR B 1 187 ? 22.203 2.334 2.338 1 97.31 187 THR B CA 1
ATOM 3647 C C . THR B 1 187 ? 21.062 2.789 3.238 1 97.31 187 THR B C 1
ATOM 3649 O O . THR B 1 187 ? 20.844 2.213 4.305 1 97.31 187 THR B O 1
ATOM 3652 N N . LEU B 1 188 ? 20.438 3.854 2.879 1 97.06 188 LEU B N 1
ATOM 3653 C CA . LEU B 1 188 ? 19.234 4.324 3.529 1 97.06 188 LEU B CA 1
ATOM 3654 C C . LEU B 1 188 ? 18.047 4.27 2.572 1 97.06 188 LEU B C 1
ATOM 3656 O O . LEU B 1 188 ? 18.141 4.734 1.434 1 97.06 188 LEU B O 1
ATOM 3660 N N . PHE B 1 189 ? 17.031 3.609 3.02 1 96.81 189 PHE B N 1
ATOM 3661 C CA . PHE B 1 189 ? 15.766 3.533 2.283 1 96.81 189 PHE B CA 1
ATOM 3662 C C . PHE B 1 189 ? 14.641 4.176 3.076 1 96.81 189 PHE B C 1
ATOM 3664 O O . PHE B 1 189 ? 14.508 3.947 4.281 1 96.81 189 PHE B O 1
ATOM 3671 N N . VAL B 1 190 ? 13.781 4.977 2.389 1 95.81 190 VAL B N 1
ATOM 3672 C CA . VAL B 1 190 ? 12.648 5.637 3.023 1 95.81 190 VAL B CA 1
ATOM 3673 C C . VAL B 1 190 ? 11.414 5.508 2.135 1 95.81 190 VAL B C 1
ATOM 3675 O O . VAL B 1 190 ? 11.508 5.629 0.912 1 95.81 190 VAL B O 1
ATOM 3678 N N . GLU B 1 191 ? 10.305 5.207 2.752 1 94.56 191 GLU B N 1
ATOM 3679 C CA . GLU B 1 191 ? 9 5.277 2.105 1 94.56 191 GLU B CA 1
ATOM 3680 C C . GLU B 1 191 ? 8.094 6.281 2.811 1 94.56 191 GLU B C 1
ATOM 3682 O O . GLU B 1 191 ? 7.836 6.16 4.012 1 94.56 191 GLU B O 1
ATOM 3687 N N . TRP B 1 192 ? 7.648 7.246 2.094 1 92.62 192 TRP B N 1
ATOM 3688 C CA . TRP B 1 192 ? 6.777 8.258 2.686 1 92.62 192 TRP B CA 1
ATOM 3689 C C . TRP B 1 192 ? 5.805 8.805 1.653 1 92.62 192 TRP B C 1
ATOM 3691 O O . TRP B 1 192 ? 5.926 8.523 0.46 1 92.62 192 TRP B O 1
ATOM 3701 N N . LEU B 1 193 ? 4.742 9.414 2.051 1 91.81 193 LEU B N 1
ATOM 3702 C CA . LEU B 1 193 ? 3.678 9.969 1.223 1 91.81 193 LEU B CA 1
ATOM 3703 C C . LEU B 1 193 ? 3.26 11.352 1.726 1 91.81 193 LEU B C 1
ATOM 3705 O O . LEU B 1 193 ? 3.021 11.531 2.922 1 91.81 193 LEU B O 1
ATOM 3709 N N . PHE B 1 194 ? 3.23 12.266 0.781 1 89 194 PHE B N 1
ATOM 3710 C CA . PHE B 1 194 ? 2.758 13.617 1.046 1 89 194 PHE B CA 1
ATOM 3711 C C . PHE B 1 194 ? 1.335 13.805 0.53 1 89 194 PHE B C 1
ATOM 3713 O O . PHE B 1 194 ? 1.115 13.898 -0.679 1 89 194 PHE B O 1
ATOM 3720 N N . PRO B 1 195 ? 0.304 13.781 1.366 1 79.88 195 PRO B N 1
ATOM 3721 C CA . PRO B 1 195 ? -1.082 13.781 0.891 1 79.88 195 PRO B CA 1
ATOM 3722 C C . PRO B 1 195 ? -1.448 15.07 0.158 1 79.88 195 PRO B C 1
ATOM 3724 O O . PRO B 1 195 ? -2.279 15.055 -0.754 1 79.88 195 PRO B O 1
ATOM 3727 N N . GLY B 1 196 ? -1.156 16.219 0.558 1 72.06 196 GLY B N 1
ATOM 3728 C CA . GLY B 1 196 ? -1.614 17.484 0.018 1 72.06 196 GLY B CA 1
ATOM 3729 C C . GLY B 1 196 ? -0.665 18.078 -1.009 1 72.06 196 GLY B C 1
ATOM 3730 O O . GLY B 1 196 ? -0.887 17.938 -2.215 1 72.06 196 GLY B O 1
ATOM 3731 N N . ILE B 1 197 ? 0.131 18.797 -0.62 1 68.81 197 ILE B N 1
ATOM 3732 C CA . ILE B 1 197 ? 1.079 19.469 -1.504 1 68.81 197 ILE B CA 1
ATOM 3733 C C . ILE B 1 197 ? 2.506 19.125 -1.09 1 68.81 197 ILE B C 1
ATOM 3735 O O . ILE B 1 197 ? 2.754 18.766 0.064 1 68.81 197 ILE B O 1
ATOM 3739 N N . LEU B 1 198 ? 3.219 19.141 -2.043 1 72.25 198 LEU B N 1
ATOM 3740 C CA . LEU B 1 198 ? 4.645 19.031 -1.755 1 72.25 198 LEU B CA 1
ATOM 3741 C C . LEU B 1 198 ? 5.188 20.328 -1.174 1 72.25 198 LEU B C 1
ATOM 3743 O O . LEU B 1 198 ? 4.672 21.406 -1.469 1 72.25 198 LEU B O 1
ATOM 3747 N N . PRO B 1 199 ? 6.105 20.172 -0.186 1 63.78 199 PRO B N 1
ATOM 3748 C CA . PRO B 1 199 ? 6.68 21.391 0.377 1 63.78 199 PRO B CA 1
ATOM 3749 C C . PRO B 1 199 ? 7.266 22.312 -0.69 1 63.78 199 PRO B C 1
ATOM 3751 O O . PRO B 1 199 ? 7.801 21.844 -1.695 1 63.78 199 PRO B O 1
ATOM 3754 N N . SER B 1 200 ? 6.812 23.547 -0.582 1 61.53 200 SER B N 1
ATOM 3755 C CA . SER B 1 200 ? 7.387 24.547 -1.473 1 61.53 200 SER B CA 1
ATOM 3756 C C . SER B 1 200 ? 8.453 25.375 -0.761 1 61.53 200 SER B C 1
ATOM 3758 O O . SER B 1 200 ? 8.211 25.906 0.321 1 61.53 200 SER B O 1
ATOM 3760 N N . GLY B 1 201 ? 9.594 25.422 -1.359 1 59.62 201 GLY B N 1
ATOM 3761 C CA . GLY B 1 201 ? 10.656 26.25 -0.812 1 59.62 201 GLY B CA 1
ATOM 3762 C C . GLY B 1 201 ? 11.344 25.625 0.39 1 59.62 201 GLY B C 1
ATOM 3763 O O . GLY B 1 201 ? 12.414 26.078 0.804 1 59.62 201 GLY B O 1
ATOM 3764 N N . GLN B 1 202 ? 10.547 24.719 1.024 1 63.25 202 GLN B N 1
ATOM 3765 C CA . GLN B 1 202 ? 11.109 24.016 2.174 1 63.25 202 GLN B CA 1
ATOM 3766 C C . GLN B 1 202 ? 11.203 22.516 1.91 1 63.25 202 GLN B C 1
ATOM 3768 O O . GLN B 1 202 ? 10.672 22.031 0.911 1 63.25 202 GLN B O 1
ATOM 3773 N N . VAL B 1 203 ? 12.094 21.922 2.795 1 71.62 203 VAL B N 1
ATOM 3774 C CA . VAL B 1 203 ? 12.406 20.531 2.469 1 71.62 203 VAL B CA 1
ATOM 3775 C C . VAL B 1 203 ? 12.109 19.641 3.672 1 71.62 203 VAL B C 1
ATOM 3777 O O . VAL B 1 203 ? 12.336 20.031 4.816 1 71.62 203 VAL B O 1
ATOM 3780 N N . SER B 1 204 ? 11.336 18.672 3.4 1 78.62 204 SER B N 1
ATOM 3781 C CA . SER B 1 204 ? 11.305 17.547 4.34 1 78.62 204 SER B CA 1
ATOM 3782 C C . SER B 1 204 ? 12.5 16.625 4.121 1 78.62 204 SER B C 1
ATOM 3784 O O . SER B 1 204 ? 12.898 16.375 2.982 1 78.62 204 SER B O 1
ATOM 3786 N N . PHE B 1 205 ? 13.125 16.25 5.262 1 85.38 205 PHE B N 1
ATOM 3787 C CA . PHE B 1 205 ? 14.281 15.391 5.035 1 85.38 205 PHE B CA 1
ATOM 3788 C C . PHE B 1 205 ? 14.391 14.328 6.117 1 85.38 205 PHE B C 1
ATOM 3790 O O . PHE B 1 205 ? 13.883 14.508 7.227 1 85.38 205 PHE B O 1
ATOM 3797 N N . ILE B 1 206 ? 14.93 13.242 5.742 1 89.88 206 ILE B N 1
ATOM 3798 C CA . ILE B 1 206 ? 15.273 12.102 6.582 1 89.88 206 ILE B CA 1
ATOM 3799 C C . ILE B 1 206 ? 16.703 11.648 6.277 1 89.88 206 ILE B C 1
ATOM 3801 O O . ILE B 1 206 ? 17.094 11.57 5.113 1 89.88 206 ILE B O 1
ATOM 3805 N N . GLY B 1 207 ? 17.422 11.469 7.359 1 94.5 207 GLY B N 1
ATOM 3806 C CA . GLY B 1 207 ? 18.75 10.945 7.105 1 94.5 207 GLY B CA 1
ATOM 3807 C C . GLY B 1 207 ? 19.672 11.047 8.305 1 94.5 207 GLY B C 1
ATOM 3808 O O . GLY B 1 207 ? 19.219 11.133 9.445 1 94.5 207 GLY B O 1
ATOM 3809 N N . PHE B 1 208 ? 20.984 10.914 8 1 95.06 208 PHE B N 1
ATOM 3810 C CA . PHE B 1 208 ? 22 10.867 9.047 1 95.06 208 PHE B CA 1
ATOM 3811 C C . PHE B 1 208 ? 22.75 12.195 9.125 1 95.06 208 PHE B C 1
ATOM 3813 O O . PHE B 1 208 ? 23.047 12.812 8.102 1 95.06 208 PHE B O 1
ATOM 3820 N N . ASP B 1 209 ? 23 12.609 10.383 1 92.94 209 ASP B N 1
ATOM 3821 C CA . ASP B 1 209 ? 23.859 13.773 10.57 1 92.94 209 ASP B CA 1
ATOM 3822 C C . ASP B 1 209 ? 24.516 13.758 11.953 1 92.94 209 ASP B C 1
ATOM 3824 O O . ASP B 1 209 ? 24.328 12.812 12.719 1 92.94 209 ASP B O 1
ATOM 3828 N N . ASP B 1 210 ? 25.391 14.68 12.219 1 92.75 210 ASP B N 1
ATOM 3829 C CA . ASP B 1 210 ? 26.047 14.781 13.523 1 92.75 210 ASP B CA 1
ATOM 3830 C C . ASP B 1 210 ? 25.516 15.977 14.312 1 92.75 210 ASP B C 1
ATOM 3832 O O . ASP B 1 210 ? 26.203 16.484 15.211 1 92.75 210 ASP B O 1
ATOM 3836 N N . GLY B 1 211 ? 24.312 16.406 13.906 1 87.94 211 GLY B N 1
ATOM 3837 C CA . GLY B 1 211 ? 23.734 17.562 14.57 1 87.94 211 GLY B CA 1
ATOM 3838 C C . GLY B 1 211 ? 24.141 18.875 13.922 1 87.94 211 GLY B C 1
ATOM 3839 O O . GLY B 1 211 ? 23.625 19.938 14.281 1 87.94 211 GLY B O 1
ATOM 3840 N N . THR B 1 212 ? 25.047 18.75 12.938 1 87.12 212 THR B N 1
ATOM 3841 C CA . THR B 1 212 ? 25.484 19.938 12.219 1 87.12 212 THR B CA 1
ATOM 3842 C C . THR B 1 212 ? 25.062 19.875 10.758 1 87.12 212 THR B C 1
ATOM 3844 O O . THR B 1 212 ? 24.578 18.828 10.289 1 87.12 212 THR B O 1
ATOM 3847 N N . GLY B 1 213 ? 25.219 20.953 10.055 1 86.25 213 GLY B N 1
ATOM 3848 C CA . GLY B 1 213 ? 24.891 20.984 8.633 1 86.25 213 GLY B CA 1
ATOM 3849 C C . GLY B 1 213 ? 26.047 20.578 7.746 1 86.25 213 GLY B C 1
ATOM 3850 O O . GLY B 1 213 ? 25.938 20.594 6.52 1 86.25 213 GLY B O 1
ATOM 3851 N N . THR B 1 214 ? 27.141 20.156 8.336 1 88.94 214 THR B N 1
ATOM 3852 C CA . THR B 1 214 ? 28.344 19.938 7.535 1 88.94 214 THR B CA 1
ATOM 3853 C C . THR B 1 214 ? 28.703 18.453 7.488 1 88.94 214 THR B C 1
ATOM 3855 O O . THR B 1 214 ? 29.641 18.062 6.777 1 88.94 214 THR B O 1
ATOM 3858 N N . ASN B 1 215 ? 28.047 17.641 8.195 1 92.88 215 ASN B N 1
ATOM 3859 C CA . ASN B 1 215 ? 28.219 16.188 8.18 1 92.88 215 ASN B CA 1
ATOM 3860 C C . ASN B 1 215 ? 26.875 15.469 8.094 1 92.88 215 ASN B C 1
ATOM 3862 O O . ASN B 1 215 ? 26.266 15.148 9.117 1 92.88 215 ASN B O 1
ATOM 3866 N N . ARG B 1 216 ? 26.469 15.25 6.855 1 92.81 216 ARG B N 1
ATOM 3867 C CA . ARG B 1 216 ? 25.109 14.703 6.758 1 92.81 216 ARG B CA 1
ATOM 3868 C C . ARG B 1 216 ? 24.906 13.984 5.426 1 92.81 216 ARG B C 1
ATOM 3870 O O . ARG B 1 216 ? 25.609 14.266 4.453 1 92.81 216 ARG B O 1
ATOM 3877 N N . ILE B 1 217 ? 24.078 13.016 5.355 1 93.31 217 ILE B N 1
ATOM 3878 C CA . ILE B 1 217 ? 23.422 12.414 4.199 1 93.31 217 ILE B CA 1
ATOM 3879 C C . ILE B 1 217 ? 21.906 12.438 4.398 1 93.31 217 ILE B C 1
ATOM 3881 O O . ILE B 1 217 ? 21.375 11.789 5.309 1 93.31 217 ILE B O 1
ATOM 3885 N N . LEU B 1 218 ? 21.234 13.234 3.574 1 92.25 218 LEU B N 1
ATOM 3886 C CA . LEU B 1 218 ? 19.797 13.438 3.758 1 92.25 218 LEU B CA 1
ATOM 3887 C C . LEU B 1 218 ? 19.031 13.125 2.475 1 92.25 218 LEU B C 1
ATOM 3889 O O . LEU B 1 218 ? 19.469 13.508 1.384 1 92.25 218 LEU B O 1
ATOM 3893 N N . LEU B 1 219 ? 18 12.359 2.641 1 93.69 219 LEU B N 1
ATOM 3894 C CA . LEU B 1 219 ? 16.969 12.281 1.616 1 93.69 219 LEU B CA 1
ATOM 3895 C C . LEU B 1 219 ? 15.922 13.383 1.812 1 93.69 219 LEU B C 1
ATOM 3897 O O . LEU B 1 219 ? 15.461 13.609 2.932 1 93.69 219 LEU B O 1
ATOM 3901 N N . ARG B 1 220 ? 15.609 14 0.712 1 90.69 220 ARG B N 1
ATOM 3902 C CA . ARG B 1 220 ? 14.766 15.188 0.814 1 90.69 220 ARG B CA 1
ATOM 3903 C C . ARG B 1 220 ? 13.609 15.117 -0.177 1 90.69 220 ARG B C 1
ATOM 3905 O O . ARG B 1 220 ? 13.711 14.469 -1.218 1 90.69 220 ARG B O 1
ATOM 3912 N N . VAL B 1 221 ? 12.438 15.719 0.243 1 89.06 221 VAL B N 1
ATOM 3913 C CA . VAL B 1 221 ? 11.352 16.047 -0.672 1 89.06 221 VAL B CA 1
ATOM 3914 C C . VAL B 1 221 ? 10.977 17.516 -0.521 1 89.06 221 VAL B C 1
ATOM 3916 O O . VAL B 1 221 ? 10.773 18 0.596 1 89.06 221 VAL B O 1
ATOM 3919 N N . GLY B 1 222 ? 10.602 18.219 -1.661 1 76.81 222 GLY B N 1
ATOM 3920 C CA . GLY B 1 222 ? 9.969 19.516 -1.464 1 76.81 222 GLY B CA 1
ATOM 3921 C C . GLY B 1 222 ? 10.414 20.547 -2.479 1 76.81 222 GLY B C 1
ATOM 3922 O O . GLY B 1 222 ? 9.586 21.266 -3.055 1 76.81 222 GLY B O 1
ATOM 3923 N N . GLN B 1 223 ? 11.758 20.734 -2.711 1 65.44 223 GLN B N 1
ATOM 3924 C CA . GLN B 1 223 ? 12.125 21.859 -3.564 1 65.44 223 GLN B CA 1
ATOM 3925 C C . GLN B 1 223 ? 11.656 21.625 -5 1 65.44 223 GLN B C 1
ATOM 3927 O O . GLN B 1 223 ? 12.203 20.781 -5.707 1 65.44 223 GLN B O 1
ATOM 3932 N N . GLY B 1 224 ? 10.453 22.359 -5.289 1 67.31 224 GLY B N 1
ATOM 3933 C CA . GLY B 1 224 ? 9.977 22.297 -6.664 1 67.31 224 GLY B CA 1
ATOM 3934 C C . GLY B 1 224 ? 9.297 20.969 -6.988 1 67.31 224 GLY B C 1
ATOM 3935 O O . GLY B 1 224 ? 9.25 20.562 -8.148 1 67.31 224 GLY B O 1
ATOM 3936 N N . GLY B 1 225 ? 8.969 20.172 -5.961 1 81.94 225 GLY B N 1
ATOM 3937 C CA . GLY B 1 225 ? 8.312 18.906 -6.25 1 81.94 225 GLY B CA 1
ATOM 3938 C C . GLY B 1 225 ? 9.281 17.797 -6.621 1 81.94 225 GLY B C 1
ATOM 3939 O O . GLY B 1 225 ? 8.961 16.938 -7.441 1 81.94 225 GLY B O 1
ATOM 3940 N N . VAL B 1 226 ? 10.492 17.938 -6.102 1 89.94 226 VAL B N 1
ATOM 3941 C CA . VAL B 1 226 ? 11.547 17 -6.445 1 89.94 226 VAL B CA 1
ATOM 3942 C C . VAL B 1 226 ? 12 16.25 -5.191 1 89.94 226 VAL B C 1
ATOM 3944 O O . VAL B 1 226 ? 12.094 16.828 -4.113 1 89.94 226 VAL B O 1
ATOM 3947 N N . ALA B 1 227 ? 12.195 14.953 -5.324 1 92.69 227 ALA B N 1
ATOM 3948 C CA . ALA B 1 227 ? 12.891 14.156 -4.316 1 92.69 227 ALA B CA 1
ATOM 3949 C C . ALA B 1 227 ? 14.383 14.062 -4.629 1 92.69 227 ALA B C 1
ATOM 3951 O O . ALA B 1 227 ? 14.766 13.609 -5.711 1 92.69 227 ALA B O 1
ATOM 3952 N N . ASP B 1 228 ? 15.133 14.555 -3.709 1 92.38 228 ASP B N 1
ATOM 3953 C CA . ASP B 1 228 ? 16.578 14.578 -3.953 1 92.38 228 ASP B CA 1
ATOM 3954 C C . ASP B 1 228 ? 17.344 14.156 -2.709 1 92.38 228 ASP B C 1
ATOM 3956 O O . ASP B 1 228 ? 16.75 13.68 -1.737 1 92.38 228 ASP B O 1
ATOM 3960 N N . MET B 1 229 ? 18.688 14.18 -2.834 1 92 229 MET B N 1
ATOM 3961 C CA . MET B 1 229 ? 19.562 13.828 -1.731 1 92 229 MET B CA 1
ATOM 3962 C C . MET B 1 229 ? 20.719 14.82 -1.614 1 92 229 MET B C 1
ATOM 3964 O O . MET B 1 229 ? 21.156 15.398 -2.615 1 92 229 MET B O 1
ATOM 3968 N N . VAL B 1 230 ? 21.094 15.062 -0.418 1 90.81 230 VAL B N 1
ATOM 3969 C CA . VAL B 1 230 ? 22.25 15.922 -0.171 1 90.81 230 VAL B CA 1
ATOM 3970 C C . VAL B 1 230 ? 23.234 15.211 0.756 1 90.81 230 VAL B C 1
ATOM 3972 O O . VAL B 1 230 ? 22.828 14.523 1.692 1 90.81 230 VAL B O 1
ATOM 3975 N N . SER B 1 231 ? 24.422 15.297 0.413 1 90.88 231 SER B N 1
ATOM 3976 C CA . SER B 1 231 ? 25.484 14.875 1.305 1 90.88 231 SER B CA 1
ATOM 3977 C C . SER B 1 231 ? 26.469 16.016 1.572 1 90.88 231 SER B C 1
ATOM 3979 O O . SER B 1 231 ? 26.828 16.766 0.66 1 90.88 231 SER B O 1
ATOM 3981 N N . SER B 1 232 ? 26.766 16.219 2.873 1 87.75 232 SER B N 1
ATOM 3982 C CA . SER B 1 232 ? 27.766 17.188 3.301 1 87.75 232 SER B CA 1
ATOM 3983 C C . SER B 1 232 ? 28.828 16.531 4.172 1 87.75 232 SER B C 1
ATOM 3985 O O . SER B 1 232 ? 28.516 15.68 5.012 1 87.75 232 SER B O 1
ATOM 3987 N N . PRO B 1 233 ? 30.156 16.844 4.164 1 74.06 233 PRO B N 1
ATOM 3988 C CA . PRO B 1 233 ? 30.719 17.734 3.148 1 74.06 233 PRO B CA 1
ATOM 3989 C C . PRO B 1 233 ? 30.766 17.109 1.761 1 74.06 233 PRO B C 1
ATOM 3991 O O . PRO B 1 233 ? 30.422 15.93 1.603 1 74.06 233 PRO B O 1
ATOM 3994 N N . GLY B 1 234 ? 31.125 17.812 0.608 1 64 234 GLY B N 1
ATOM 3995 C CA . GLY B 1 234 ? 31.484 17.266 -0.69 1 64 234 GLY B CA 1
ATOM 3996 C C . GLY B 1 234 ? 30.516 17.641 -1.793 1 64 234 GLY B C 1
ATOM 3997 O O . GLY B 1 234 ? 30.812 17.453 -2.977 1 64 234 GLY B O 1
ATOM 3998 N N . GLY B 1 235 ? 29.453 18.25 -1.306 1 64.31 235 GLY B N 1
ATOM 3999 C CA . GLY B 1 235 ? 28.734 19 -2.307 1 64.31 235 GLY B CA 1
ATOM 4000 C C . GLY B 1 235 ? 27.75 18.156 -3.105 1 64.31 235 GLY B C 1
ATOM 4001 O O . GLY B 1 235 ? 27.5 18.438 -4.277 1 64.31 235 GLY B O 1
ATOM 4002 N N . ILE B 1 236 ? 27.422 16.859 -2.648 1 69.38 236 ILE B N 1
ATOM 4003 C CA . ILE B 1 236 ? 26.422 16.203 -3.48 1 69.38 236 ILE B CA 1
ATOM 4004 C C . ILE B 1 236 ? 25.047 16.812 -3.201 1 69.38 236 ILE B C 1
ATOM 4006 O O . ILE B 1 236 ? 24.562 16.781 -2.062 1 69.38 236 ILE B O 1
ATOM 4010 N N . ASP B 1 237 ? 24.5 17.516 -4.156 1 73.81 237 ASP B N 1
ATOM 4011 C CA . ASP B 1 237 ? 23.094 17.906 -4.258 1 73.81 237 ASP B CA 1
ATOM 4012 C C . ASP B 1 237 ? 22.484 17.453 -5.59 1 73.81 237 ASP B C 1
ATOM 4014 O O . ASP B 1 237 ? 22.719 18.094 -6.621 1 73.81 237 ASP B O 1
ATOM 4018 N N . THR B 1 238 ? 21.844 16.312 -5.406 1 77.75 238 THR B N 1
ATOM 4019 C CA . THR B 1 238 ? 21.375 15.711 -6.648 1 77.75 238 THR B CA 1
ATOM 4020 C C . THR B 1 238 ? 20.25 16.547 -7.266 1 77.75 238 THR B C 1
ATOM 4022 O O . THR B 1 238 ? 19.578 17.297 -6.562 1 77.75 238 THR B O 1
ATOM 4025 N N . SER B 1 239 ? 20.188 16.406 -8.562 1 84.81 239 SER B N 1
ATOM 4026 C CA . SER B 1 239 ? 19.031 17.016 -9.234 1 84.81 239 SER B CA 1
ATOM 4027 C C . SER B 1 239 ? 17.719 16.391 -8.766 1 84.81 239 SER B C 1
ATOM 4029 O O . SER B 1 239 ? 16.703 17.062 -8.664 1 84.81 239 SER B O 1
ATOM 4031 N N . GLY B 1 240 ? 17.859 15.086 -8.43 1 91.31 240 GLY B N 1
ATOM 4032 C CA . GLY B 1 240 ? 16.672 14.359 -7.977 1 91.31 240 GLY B CA 1
ATOM 4033 C C . GLY B 1 240 ? 15.688 14.078 -9.094 1 91.31 240 GLY B C 1
ATOM 4034 O O . GLY B 1 240 ? 16.031 14.148 -10.273 1 91.31 240 GLY B O 1
ATOM 4035 N N . PHE B 1 241 ? 14.539 13.641 -8.766 1 94.44 241 PHE B N 1
ATOM 4036 C CA . PHE B 1 241 ? 13.477 13.289 -9.703 1 94.44 241 PHE B CA 1
ATOM 4037 C C . PHE B 1 241 ? 12.148 13.891 -9.266 1 94.44 241 PHE B C 1
ATOM 4039 O O . PHE B 1 241 ? 11.883 14.008 -8.062 1 94.44 241 PHE B O 1
ATOM 4046 N N . ALA B 1 242 ? 11.367 14.281 -10.234 1 92.31 242 ALA B N 1
ATOM 4047 C CA . ALA B 1 242 ? 10.031 14.812 -9.945 1 92.31 242 ALA B CA 1
ATOM 4048 C C . ALA B 1 242 ? 9.156 13.758 -9.281 1 92.31 242 ALA B C 1
ATOM 4050 O O . ALA B 1 242 ? 9.18 12.586 -9.664 1 92.31 242 ALA B O 1
ATOM 4051 N N . VAL B 1 243 ? 8.469 14.156 -8.25 1 92.5 243 VAL B N 1
ATOM 4052 C CA . VAL B 1 243 ? 7.52 13.289 -7.559 1 92.5 243 VAL B CA 1
ATOM 4053 C C . VAL B 1 243 ? 6.164 13.992 -7.465 1 92.5 243 VAL B C 1
ATOM 4055 O O . VAL B 1 243 ? 6.062 15.195 -7.707 1 92.5 243 VAL B O 1
ATOM 4058 N N . THR B 1 244 ? 5.125 13.242 -7.227 1 89.56 244 THR B N 1
ATOM 4059 C CA . THR B 1 244 ? 3.762 13.75 -7.184 1 89.56 244 THR B CA 1
ATOM 4060 C C . THR B 1 244 ? 3.162 13.57 -5.789 1 89.56 244 THR B C 1
ATOM 4062 O O . THR B 1 244 ? 3.283 12.5 -5.191 1 89.56 244 THR B O 1
ATOM 4065 N N . ALA B 1 245 ? 2.527 14.625 -5.305 1 87.06 245 ALA B N 1
ATOM 4066 C CA . ALA B 1 245 ? 1.806 14.531 -4.039 1 87.06 245 ALA B CA 1
ATOM 4067 C C . ALA B 1 245 ? 0.674 13.508 -4.133 1 87.06 245 ALA B C 1
ATOM 4069 O O . ALA B 1 245 ? 0.086 13.32 -5.199 1 87.06 245 ALA B O 1
ATOM 4070 N N . GLY B 1 246 ? 0.453 12.875 -3.01 1 87.12 246 GLY B N 1
ATOM 4071 C CA . GLY B 1 246 ? -0.646 11.922 -2.953 1 87.12 246 GLY B CA 1
ATOM 4072 C C . GLY B 1 246 ? -0.24 10.516 -3.361 1 87.12 246 GLY B C 1
ATOM 4073 O O . GLY B 1 246 ? -1.049 9.594 -3.297 1 87.12 246 GLY B O 1
ATOM 4074 N N . THR B 1 247 ? 0.968 10.383 -3.812 1 88.12 247 THR B N 1
ATOM 4075 C CA . THR B 1 247 ? 1.473 9.055 -4.164 1 88.12 247 THR B CA 1
ATOM 4076 C C . THR B 1 247 ? 2.621 8.656 -3.244 1 88.12 247 THR B C 1
ATOM 4078 O O . THR B 1 247 ? 3.262 9.516 -2.631 1 88.12 247 THR B O 1
ATOM 4081 N N . ILE B 1 248 ? 2.795 7.387 -3.176 1 90.94 248 ILE B N 1
ATOM 4082 C CA . ILE B 1 248 ? 3.91 6.883 -2.381 1 90.94 248 ILE B CA 1
ATOM 4083 C C . ILE B 1 248 ? 5.23 7.238 -3.061 1 90.94 248 ILE B C 1
ATOM 4085 O O . ILE B 1 248 ? 5.387 7.039 -4.27 1 90.94 248 ILE B O 1
ATOM 4089 N N . ILE B 1 249 ? 6.133 7.781 -2.268 1 93 249 ILE B N 1
ATOM 4090 C CA . ILE B 1 249 ? 7.492 8.086 -2.707 1 93 249 ILE B CA 1
ATOM 4091 C C . ILE B 1 249 ? 8.484 7.172 -1.985 1 93 249 ILE B C 1
ATOM 4093 O O . ILE B 1 249 ? 8.523 7.141 -0.753 1 93 249 ILE B O 1
ATOM 4097 N N . ARG B 1 250 ? 9.203 6.402 -2.795 1 95.56 250 ARG B N 1
ATOM 4098 C CA . ARG B 1 250 ? 10.273 5.566 -2.264 1 95.56 250 ARG B CA 1
ATOM 4099 C C . ARG B 1 250 ? 11.641 6.082 -2.703 1 95.56 250 ARG B C 1
ATOM 4101 O O . ARG B 1 250 ? 11.883 6.273 -3.896 1 95.56 250 ARG B O 1
ATOM 4108 N N . GLN B 1 251 ? 12.477 6.332 -1.685 1 96.25 251 GLN B N 1
ATOM 4109 C CA . GLN B 1 251 ? 13.812 6.844 -1.951 1 96.25 251 GLN B CA 1
ATOM 4110 C C . GLN B 1 251 ? 14.875 5.977 -1.282 1 96.25 251 GLN B C 1
ATOM 4112 O O . GLN B 1 251 ? 14.656 5.441 -0.193 1 96.25 251 GLN B O 1
ATOM 4117 N N . ALA B 1 252 ? 15.977 5.898 -1.977 1 96.81 252 ALA B N 1
ATOM 4118 C CA . ALA B 1 252 ? 17.125 5.215 -1.381 1 96.81 252 ALA B CA 1
ATOM 4119 C C . ALA B 1 252 ? 18.438 5.895 -1.775 1 96.81 252 ALA B C 1
ATOM 4121 O O . ALA B 1 252 ? 18.562 6.398 -2.893 1 96.81 252 ALA B O 1
ATOM 4122 N N . VAL B 1 253 ? 19.359 5.969 -0.884 1 96.62 253 VAL B N 1
ATOM 4123 C CA . VAL B 1 253 ? 20.734 6.367 -1.166 1 96.62 253 VAL B CA 1
ATOM 4124 C C . VAL B 1 253 ? 21.703 5.277 -0.695 1 96.62 253 VAL B C 1
ATOM 4126 O O . VAL B 1 253 ? 21.547 4.738 0.403 1 96.62 253 VAL B O 1
ATOM 4129 N N . ALA B 1 254 ? 22.531 4.871 -1.532 1 96.75 254 ALA B N 1
ATOM 4130 C CA . ALA B 1 254 ? 23.641 3.963 -1.226 1 96.75 254 ALA B CA 1
ATOM 4131 C C . ALA B 1 254 ? 24.984 4.656 -1.402 1 96.75 254 ALA B C 1
ATOM 4133 O O . ALA B 1 254 ? 25.203 5.363 -2.391 1 96.75 254 ALA B O 1
ATOM 4134 N N . TRP B 1 255 ? 25.859 4.465 -0.387 1 95.81 255 TRP B N 1
ATOM 4135 C CA . TRP B 1 255 ? 27.109 5.211 -0.466 1 95.81 255 TRP B CA 1
ATOM 4136 C C . TRP B 1 255 ? 28.297 4.324 -0.108 1 95.81 255 TRP B C 1
ATOM 4138 O O . TRP B 1 255 ? 28.172 3.391 0.688 1 95.81 255 TRP B O 1
ATOM 4148 N N . SER B 1 256 ? 29.328 4.508 -0.688 1 94.31 256 SER B N 1
ATOM 4149 C CA . SER B 1 256 ? 30.703 4.125 -0.38 1 94.31 256 SER B CA 1
ATOM 4150 C C . SER B 1 256 ? 31.688 5.117 -0.975 1 94.31 256 SER B C 1
ATOM 4152 O O . SER B 1 256 ? 31.312 6 -1.744 1 94.31 256 SER B O 1
ATOM 4154 N N . SER B 1 257 ? 32.938 5.051 -0.461 1 88.25 257 SER B N 1
ATOM 4155 C CA . SER B 1 257 ? 33.906 5.992 -1.003 1 88.25 257 SER B CA 1
ATOM 4156 C C . SER B 1 257 ? 33.906 5.957 -2.527 1 88.25 257 SER B C 1
ATOM 4158 O O . SER B 1 257 ? 34.094 4.895 -3.127 1 88.25 257 SER B O 1
ATOM 4160 N N . GLY B 1 258 ? 33.562 7.07 -3.127 1 86.19 258 GLY B N 1
ATOM 4161 C CA . GLY B 1 258 ? 33.625 7.254 -4.566 1 86.19 258 GLY B CA 1
ATOM 4162 C C . GLY B 1 258 ? 32.438 6.672 -5.301 1 86.19 258 GLY B C 1
ATOM 4163 O O . GLY B 1 258 ? 32.406 6.656 -6.531 1 86.19 258 GLY B O 1
ATOM 4164 N N . SER B 1 259 ? 31.531 6.141 -4.617 1 90.75 259 SER B N 1
ATOM 4165 C CA . SER B 1 259 ? 30.375 5.512 -5.262 1 90.75 259 SER B CA 1
ATOM 4166 C C . SER B 1 259 ? 29.078 5.855 -4.535 1 90.75 259 SER B C 1
ATOM 4168 O O . SER B 1 259 ? 28.781 5.281 -3.488 1 90.75 259 SER B O 1
ATOM 4170 N N . TRP B 1 260 ? 28.359 6.75 -5.211 1 91.75 260 TRP B N 1
ATOM 4171 C CA . TRP B 1 260 ? 27.078 7.172 -4.656 1 91.75 260 TRP B CA 1
ATOM 4172 C C . TRP B 1 260 ? 25.938 6.867 -5.617 1 91.75 260 TRP B C 1
ATOM 4174 O O . TRP B 1 260 ? 26.062 7.059 -6.828 1 91.75 260 TRP B O 1
ATOM 4184 N N . GLY B 1 261 ? 24.922 6.234 -5.086 1 95.62 261 GLY B N 1
ATOM 4185 C CA . GLY B 1 261 ? 23.688 6.043 -5.832 1 95.62 261 GLY B CA 1
ATOM 4186 C C . GLY B 1 261 ? 22.469 6.57 -5.117 1 95.62 261 GLY B C 1
ATOM 4187 O O . GLY B 1 261 ? 22.328 6.414 -3.9 1 95.62 261 GLY B O 1
ATOM 4188 N N . HIS B 1 262 ? 21.609 7.312 -5.785 1 96.06 262 HIS B N 1
ATOM 4189 C CA . HIS B 1 262 ? 20.328 7.801 -5.301 1 96.06 262 HIS B CA 1
ATOM 4190 C C . HIS B 1 262 ? 19.188 7.352 -6.207 1 96.06 262 HIS B C 1
ATOM 4192 O O . HIS B 1 262 ? 19.203 7.621 -7.41 1 96.06 262 HIS B O 1
ATOM 4198 N N . ALA B 1 263 ? 18.281 6.629 -5.629 1 97 263 ALA B N 1
ATOM 4199 C CA . ALA B 1 263 ? 17.141 6.125 -6.398 1 97 263 ALA B CA 1
ATOM 4200 C C . ALA B 1 263 ? 15.828 6.68 -5.863 1 97 263 ALA B C 1
ATOM 4202 O O . ALA B 1 263 ? 15.648 6.801 -4.648 1 97 263 ALA B O 1
ATOM 4203 N N . VAL B 1 264 ? 14.945 7.078 -6.832 1 96.81 264 VAL B N 1
ATOM 4204 C CA . VAL B 1 264 ? 13.594 7.535 -6.512 1 96.81 264 VAL B CA 1
ATOM 4205 C C . VAL B 1 264 ? 12.586 6.848 -7.422 1 96.81 264 VAL B C 1
ATOM 4207 O O . VAL B 1 264 ? 12.609 7.031 -8.641 1 96.81 264 VAL B O 1
ATOM 4210 N N . ASN B 1 265 ? 11.711 6.117 -6.816 1 94.62 265 ASN B N 1
ATOM 4211 C CA . ASN B 1 265 ? 10.648 5.445 -7.555 1 94.62 265 ASN B CA 1
ATOM 4212 C C . ASN B 1 265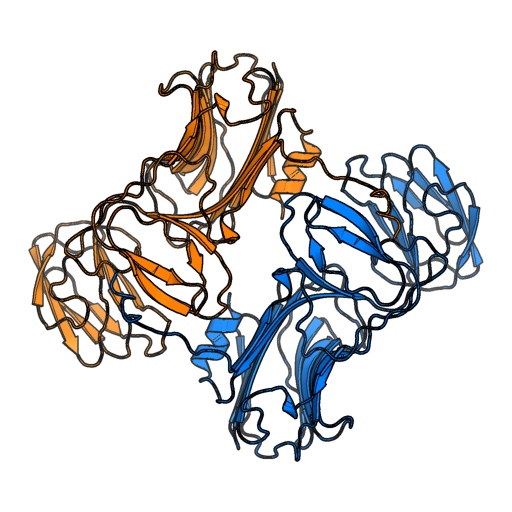 ? 11.188 4.742 -8.797 1 94.62 265 ASN B C 1
ATOM 4214 O O . ASN B 1 265 ? 10.641 4.898 -9.891 1 94.62 265 ASN B O 1
ATOM 4218 N N . GLY B 1 266 ? 12.273 4.098 -8.625 1 93.19 266 GLY B N 1
ATOM 4219 C CA . GLY B 1 266 ? 12.828 3.252 -9.664 1 93.19 266 GLY B CA 1
ATOM 4220 C C . GLY B 1 266 ? 13.789 3.988 -10.586 1 93.19 266 GLY B C 1
ATOM 4221 O O . GLY B 1 266 ? 14.391 3.385 -11.477 1 93.19 266 GLY B O 1
ATOM 4222 N N . GLN B 1 267 ? 13.883 5.25 -10.461 1 95.69 267 GLN B N 1
ATOM 4223 C CA . GLN B 1 267 ? 14.852 6.031 -11.227 1 95.69 267 GLN B CA 1
ATOM 4224 C C . GLN B 1 267 ? 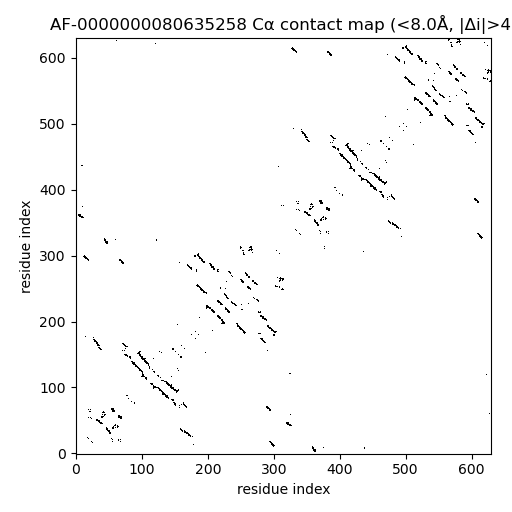16.141 6.23 -10.445 1 95.69 267 GLN B C 1
ATOM 4226 O O . GLN B 1 267 ? 16.109 6.398 -9.227 1 95.69 267 GLN B O 1
ATOM 4231 N N . LEU B 1 268 ? 17.297 6.25 -11.219 1 96 268 LEU B N 1
ATOM 4232 C CA . LEU B 1 268 ? 18.578 6.234 -10.547 1 96 268 LEU B CA 1
ATOM 4233 C C . LEU B 1 268 ? 19.469 7.375 -11.039 1 96 268 LEU B C 1
ATOM 4235 O O . LEU B 1 268 ? 19.516 7.648 -12.234 1 96 268 LEU B O 1
ATOM 4239 N N . GLU B 1 269 ? 20.109 8.031 -10.156 1 95.06 269 GLU B N 1
ATOM 4240 C CA . GLU B 1 269 ? 21.219 8.938 -10.422 1 95.06 269 GLU B CA 1
ATOM 4241 C C . GLU B 1 269 ? 22.453 8.547 -9.609 1 95.06 269 GLU B C 1
ATOM 4243 O O . GLU B 1 269 ? 22.344 8.164 -8.438 1 95.06 269 GLU B O 1
ATOM 4248 N N . THR B 1 270 ? 23.609 8.578 -10.211 1 93.12 270 THR B N 1
ATOM 4249 C CA . THR B 1 270 ? 24.844 8.156 -9.555 1 93.12 270 THR B CA 1
ATOM 4250 C C . THR B 1 270 ? 25.859 9.289 -9.531 1 93.12 270 THR B C 1
ATOM 4252 O O . THR B 1 270 ? 25.734 10.266 -10.281 1 93.12 270 THR B O 1
ATOM 4255 N N . SER B 1 271 ? 26.75 9.25 -8.641 1 87.62 271 SER B N 1
ATOM 4256 C CA . SER B 1 271 ? 27.859 10.195 -8.516 1 87.62 271 SER B CA 1
ATOM 4257 C C . SER B 1 271 ? 29.125 9.492 -8.031 1 87.62 271 SER B C 1
ATOM 4259 O O . SER B 1 271 ? 29.062 8.508 -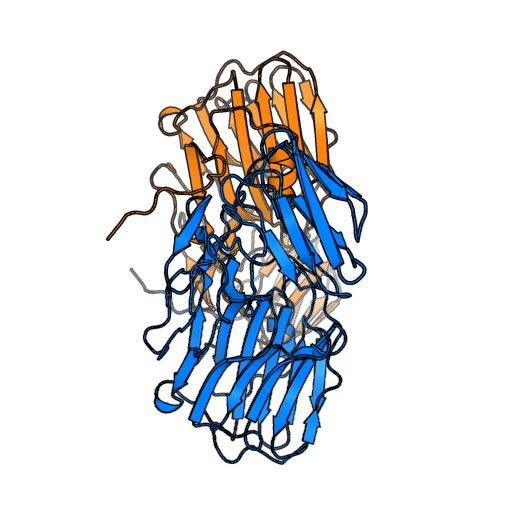7.297 1 87.62 271 SER B O 1
ATOM 4261 N N . SER B 1 272 ? 30.344 10.062 -8.391 1 85 272 SER B N 1
ATOM 4262 C CA . SER B 1 272 ? 31.641 9.492 -8.031 1 85 272 SER B CA 1
ATOM 4263 C C . SER B 1 272 ? 32.375 10.375 -7.031 1 85 272 SER B C 1
ATOM 4265 O O . SER B 1 272 ? 33.594 10.219 -6.824 1 85 272 SER B O 1
ATOM 4267 N N . VAL B 1 273 ? 31.703 11.188 -6.371 1 78.5 273 VAL B N 1
ATOM 4268 C CA . VAL B 1 273 ? 32.312 12.117 -5.434 1 78.5 273 VAL B CA 1
ATOM 4269 C C . VAL B 1 273 ? 32.906 11.344 -4.254 1 78.5 273 VAL B C 1
ATOM 4271 O O . VAL B 1 273 ? 32.281 10.422 -3.732 1 78.5 273 VAL B O 1
ATOM 4274 N N . THR B 1 274 ? 34.031 11.711 -3.723 1 76.38 274 THR B N 1
ATOM 4275 C CA . THR B 1 274 ? 34.812 10.898 -2.783 1 76.38 274 THR B CA 1
ATOM 4276 C C . THR B 1 274 ? 34.656 11.438 -1.362 1 76.38 274 THR B C 1
ATOM 4278 O O . THR B 1 274 ? 34.969 10.742 -0.395 1 76.38 274 THR B O 1
ATOM 4281 N N . THR B 1 275 ? 34.156 12.648 -1.164 1 86.06 275 THR B N 1
ATOM 4282 C CA . THR B 1 275 ? 34.188 13.203 0.182 1 86.06 275 THR B CA 1
ATOM 4283 C C . THR B 1 275 ? 33.031 12.648 1.011 1 86.06 275 THR B C 1
ATOM 4285 O O . THR B 1 275 ? 31.859 12.844 0.662 1 86.06 275 THR B O 1
ATOM 4288 N N . MET B 1 276 ? 33.469 11.992 2.041 1 90.56 276 MET B N 1
ATOM 4289 C CA . MET B 1 276 ? 32.5 11.406 2.955 1 90.56 276 MET B CA 1
ATOM 4290 C C . MET B 1 276 ? 32.281 12.289 4.184 1 90.56 276 MET B C 1
ATOM 4292 O O . MET B 1 276 ? 33.188 13.039 4.559 1 90.56 276 MET B O 1
ATOM 4296 N N . PRO B 1 277 ? 31.094 12.258 4.789 1 92.38 277 PRO B N 1
ATOM 4297 C CA . PRO B 1 277 ? 30.969 12.898 6.098 1 92.38 277 PRO B CA 1
ATOM 4298 C C . PRO B 1 277 ? 31.969 12.359 7.117 1 92.38 277 PRO B C 1
ATOM 4300 O O . PRO B 1 277 ? 32.406 11.203 7.016 1 92.38 277 PRO B O 1
ATOM 4303 N N . ALA B 1 278 ? 32.312 13.164 8.086 1 93.12 278 ALA B N 1
ATOM 4304 C CA . ALA B 1 278 ? 33.281 12.75 9.102 1 93.12 278 ALA B CA 1
ATOM 4305 C C . ALA B 1 278 ? 32.656 11.812 10.117 1 93.12 278 ALA B C 1
ATOM 4307 O O . ALA B 1 278 ? 33.312 10.898 10.625 1 93.12 278 ALA B O 1
ATOM 4308 N N . SER B 1 279 ? 31.375 12.102 10.406 1 93.44 279 SER B N 1
ATOM 4309 C CA . SER B 1 279 ? 30.688 11.281 11.406 1 93.44 279 SER B CA 1
ATOM 4310 C C . SER B 1 279 ? 29.172 11.453 11.32 1 93.44 279 SER B C 1
ATOM 4312 O O . SER B 1 279 ? 28.688 12.43 10.75 1 93.44 279 SER B O 1
ATOM 4314 N N . PHE B 1 280 ? 28.484 10.445 11.906 1 94.5 280 PHE B N 1
ATOM 4315 C CA . PHE B 1 280 ? 27.062 10.523 12.211 1 94.5 280 PHE B CA 1
ATOM 4316 C C . PHE B 1 280 ? 26.812 10.359 13.703 1 94.5 280 PHE B C 1
ATOM 4318 O O . PHE B 1 280 ? 27.406 9.492 14.352 1 94.5 280 PHE B O 1
ATOM 4325 N N . THR B 1 281 ? 25.938 11.148 14.273 1 94.75 281 THR B N 1
ATOM 4326 C CA . THR B 1 281 ? 25.578 10.938 15.672 1 94.75 281 THR B CA 1
ATOM 4327 C C . THR B 1 281 ? 24.109 10.531 15.797 1 94.75 281 THR B C 1
ATOM 4329 O O . THR B 1 281 ? 23.672 10.055 16.844 1 94.75 281 THR B O 1
ATOM 4332 N N . ARG B 1 282 ? 23.344 10.648 14.68 1 92.81 282 ARG B N 1
ATOM 4333 C CA . ARG B 1 282 ? 21.922 10.336 14.781 1 92.81 282 ARG B CA 1
ATOM 4334 C C . ARG B 1 282 ? 21.312 10.055 13.414 1 92.81 282 ARG B C 1
ATOM 4336 O O . ARG B 1 282 ? 21.891 10.438 12.391 1 92.81 282 ARG B O 1
ATOM 4343 N N . LEU B 1 283 ? 20.281 9.312 13.406 1 93.81 283 LEU B N 1
ATOM 4344 C CA . LEU B 1 283 ? 19.281 9.273 12.352 1 93.81 283 LEU B CA 1
ATOM 4345 C C . LEU B 1 283 ? 18.141 10.242 12.648 1 93.81 283 LEU B C 1
ATOM 4347 O O . LEU B 1 283 ? 17.516 10.156 13.711 1 93.81 283 LEU B O 1
ATOM 4351 N N . LEU B 1 284 ? 17.922 11.125 11.82 1 90.69 284 LEU B N 1
ATOM 4352 C CA . LEU B 1 284 ? 16.828 12.094 11.945 1 90.69 284 LEU B CA 1
ATOM 4353 C C . LEU B 1 284 ? 15.633 11.664 11.109 1 90.69 284 LEU B C 1
ATOM 4355 O O . LEU B 1 284 ? 15.766 11.375 9.914 1 90.69 284 LEU B O 1
ATOM 4359 N N . LEU B 1 285 ? 14.445 11.508 11.891 1 87.19 285 LEU B N 1
ATOM 4360 C CA . LEU B 1 285 ? 13.203 11.188 11.195 1 87.19 285 LEU B CA 1
ATOM 4361 C C . LEU B 1 285 ? 12.336 12.43 11.023 1 87.19 285 LEU B C 1
ATOM 4363 O O . LEU B 1 285 ? 11.805 12.961 12.008 1 87.19 285 LEU B O 1
ATOM 4367 N N . GLY B 1 286 ? 12.164 13.086 10 1 74.69 286 GLY B N 1
ATOM 4368 C CA . GLY B 1 286 ? 11.141 14.086 9.75 1 74.69 286 GLY B CA 1
ATOM 4369 C C . GLY B 1 286 ? 11.539 15.477 10.219 1 74.69 286 GLY B C 1
ATOM 4370 O O . GLY B 1 286 ? 11.055 15.953 11.25 1 74.69 286 GLY B O 1
ATOM 4371 N N . ALA B 1 287 ? 12.664 15.969 9.734 1 63.59 287 ALA B N 1
ATOM 4372 C CA . ALA B 1 287 ? 12.945 17.375 9.961 1 63.59 287 ALA B CA 1
ATOM 4373 C C . ALA B 1 287 ? 12.484 18.234 8.789 1 63.59 287 ALA B C 1
ATOM 4375 O O . ALA B 1 287 ? 12.289 17.719 7.68 1 63.59 287 ALA B O 1
ATOM 4376 N N . GLY B 1 288 ? 11.984 19.328 9.133 1 61.19 288 GLY B N 1
ATOM 4377 C CA . GLY B 1 288 ? 11.594 20.266 8.086 1 61.19 288 GLY B CA 1
ATOM 4378 C C . GLY B 1 288 ? 10.102 20.562 8.078 1 61.19 288 GLY B C 1
ATOM 4379 O O . GLY B 1 288 ? 9.414 20.344 9.078 1 61.19 288 GLY B O 1
ATOM 4380 N N . LEU B 1 289 ? 9.711 21.031 6.957 1 65.44 289 LEU B N 1
ATOM 4381 C CA . LEU B 1 289 ? 8.359 21.531 6.766 1 65.44 289 LEU B CA 1
ATOM 4382 C C . LEU B 1 289 ? 7.547 20.562 5.895 1 65.44 289 LEU B C 1
ATOM 4384 O O . LEU B 1 289 ? 8.109 19.812 5.105 1 65.44 289 LEU B O 1
ATOM 4388 N N . GLY B 1 290 ? 6.32 20.375 6.266 1 77.44 290 GLY B N 1
ATOM 4389 C CA . GLY B 1 290 ? 5.375 19.641 5.43 1 77.44 290 GLY B CA 1
ATOM 4390 C C . GLY B 1 290 ? 4.523 18.656 6.211 1 77.44 290 GLY B C 1
ATOM 4391 O O . GLY B 1 290 ? 4.598 18.609 7.441 1 77.44 290 GLY B O 1
ATOM 4392 N N . SER B 1 291 ? 3.646 18.109 5.52 1 87.69 291 SER B N 1
ATOM 4393 C CA . SER B 1 291 ? 2.756 17.078 6.047 1 87.69 291 SER B CA 1
ATOM 4394 C C . SER B 1 291 ? 2.906 15.773 5.281 1 87.69 291 SER B C 1
ATOM 4396 O O . SER B 1 291 ? 2.725 15.734 4.062 1 87.69 291 SER B O 1
ATOM 4398 N N . TYR B 1 292 ? 3.404 14.766 5.992 1 91.25 292 TYR B N 1
ATOM 4399 C CA . TYR B 1 292 ? 3.588 13.5 5.305 1 91.25 292 TYR B CA 1
ATOM 4400 C C . TYR B 1 292 ? 3.412 12.328 6.262 1 91.25 292 TYR B C 1
ATOM 4402 O O . TYR B 1 292 ? 3.492 12.492 7.48 1 91.25 292 TYR B O 1
ATOM 4410 N N . TRP B 1 293 ? 3.074 11.219 5.711 1 93.69 293 TRP B N 1
ATOM 4411 C CA . TRP B 1 293 ? 3.135 9.938 6.406 1 93.69 293 TRP B CA 1
ATOM 4412 C C . TRP B 1 293 ? 4.457 9.227 6.133 1 93.69 293 TRP B C 1
ATOM 4414 O O . TRP B 1 293 ? 4.898 9.148 4.98 1 93.69 293 TRP B O 1
ATOM 4424 N N . LEU B 1 294 ? 5.074 8.82 7.168 1 92.75 294 LEU B N 1
ATOM 4425 C CA . LEU B 1 294 ? 6.27 7.988 7.082 1 92.75 294 LEU B CA 1
ATOM 4426 C C . LEU B 1 294 ? 5.934 6.527 7.359 1 92.75 294 LEU B C 1
ATOM 4428 O O . LEU B 1 294 ? 5.492 6.184 8.453 1 92.75 294 LEU B O 1
ATOM 4432 N N . SER B 1 295 ? 6.188 5.668 6.383 1 92.88 295 SER B N 1
ATOM 4433 C CA . SER B 1 295 ? 5.781 4.277 6.555 1 92.88 295 SER B CA 1
ATOM 4434 C C . SER B 1 295 ? 6.965 3.404 6.965 1 92.88 295 SER B C 1
ATOM 4436 O O . SER B 1 295 ? 6.824 2.516 7.805 1 92.88 295 SER B O 1
ATOM 4438 N N . LYS B 1 296 ? 8.133 3.701 6.328 1 92.81 296 LYS B N 1
ATOM 4439 C CA . LYS B 1 296 ? 9.289 2.84 6.574 1 92.81 296 LYS B CA 1
ATOM 4440 C C . LYS B 1 296 ? 10.594 3.625 6.473 1 92.81 296 LYS B C 1
ATOM 4442 O O . LYS B 1 296 ? 10.719 4.527 5.641 1 92.81 296 LYS B O 1
ATOM 4447 N N . VAL B 1 297 ? 11.492 3.234 7.262 1 93.56 297 VAL B N 1
ATOM 4448 C CA . VAL B 1 297 ? 12.891 3.641 7.164 1 93.56 297 VAL B CA 1
ATOM 4449 C C . VAL B 1 297 ? 13.797 2.438 7.406 1 93.56 297 VAL B C 1
ATOM 4451 O O . VAL B 1 297 ? 13.672 1.754 8.422 1 93.56 297 VAL B O 1
ATOM 4454 N N . ARG B 1 298 ? 14.648 2.191 6.438 1 94.94 298 ARG B N 1
ATOM 4455 C CA . ARG B 1 298 ? 15.555 1.058 6.574 1 94.94 298 ARG B CA 1
ATOM 4456 C C . ARG B 1 298 ? 17 1.482 6.34 1 94.94 298 ARG B C 1
ATOM 4458 O O . ARG B 1 298 ? 17.281 2.285 5.449 1 94.94 298 ARG B O 1
ATOM 4465 N N . HIS B 1 299 ? 17.812 0.939 7.16 1 96.62 299 HIS B N 1
ATOM 4466 C CA . HIS B 1 299 ? 19.25 1.136 7.035 1 96.62 299 HIS B CA 1
ATOM 4467 C C . HIS B 1 299 ? 19.969 -0.193 6.844 1 96.62 299 HIS B C 1
ATOM 4469 O O . HIS B 1 299 ? 19.688 -1.168 7.539 1 96.62 299 HIS B O 1
ATOM 4475 N N . TYR B 1 300 ? 20.797 -0.238 5.82 1 96.25 300 TYR B N 1
ATOM 4476 C CA . TYR B 1 300 ? 21.719 -1.336 5.566 1 96.25 300 TYR B CA 1
ATOM 4477 C C . TYR B 1 300 ? 23.156 -0.9 5.805 1 96.25 300 TYR B C 1
ATOM 4479 O O . TYR B 1 300 ? 23.578 0.153 5.32 1 96.25 300 TYR B O 1
ATOM 4487 N N . ALA B 1 301 ? 23.906 -1.707 6.457 1 96.5 301 ALA B N 1
ATOM 4488 C CA . ALA B 1 301 ? 25.281 -1.354 6.793 1 96.5 301 ALA B CA 1
ATOM 4489 C C . ALA B 1 301 ? 26.188 -1.437 5.57 1 96.5 301 ALA B C 1
ATOM 4491 O O . ALA B 1 301 ? 27.328 -0.954 5.594 1 96.5 301 ALA B O 1
ATOM 4492 N N . ILE B 1 302 ? 25.703 -1.982 4.523 1 95.12 302 ILE B N 1
ATOM 4493 C CA . ILE B 1 302 ? 26.5 -2.133 3.307 1 95.12 302 ILE B CA 1
ATOM 4494 C C . ILE B 1 302 ? 25.922 -1.249 2.205 1 95.12 302 ILE B C 1
ATOM 4496 O O . ILE B 1 302 ? 24.75 -0.869 2.256 1 95.12 302 ILE B O 1
ATOM 4500 N N . ARG B 1 303 ? 26.812 -0.96 1.294 1 96.38 303 ARG B N 1
ATOM 4501 C CA . ARG B 1 303 ? 26.359 -0.29 0.084 1 96.38 303 ARG B CA 1
ATOM 4502 C C . ARG B 1 303 ? 25.656 -1.27 -0.852 1 96.38 303 ARG B C 1
ATOM 4504 O O . ARG B 1 303 ? 26.312 -2.027 -1.57 1 96.38 303 ARG B O 1
ATOM 4511 N N . LEU B 1 304 ? 24.391 -1.191 -0.908 1 93.62 304 LEU B N 1
ATOM 4512 C CA . LEU B 1 304 ? 23.656 -2.047 -1.843 1 93.62 304 LEU B CA 1
ATOM 4513 C C . LEU B 1 304 ? 23.938 -1.632 -3.283 1 93.62 304 LEU B C 1
ATOM 4515 O O . LEU B 1 304 ? 24.094 -0.444 -3.574 1 93.62 304 LEU B O 1
ATOM 4519 N N . PRO B 1 305 ? 23.984 -2.611 -4.148 1 91.81 305 PRO B N 1
ATOM 4520 C CA . PRO B 1 305 ? 24.219 -2.281 -5.555 1 91.81 305 PRO B CA 1
ATOM 4521 C C . PRO B 1 305 ? 23.125 -1.385 -6.137 1 91.81 305 PRO B C 1
ATOM 4523 O O . PRO B 1 305 ? 21.969 -1.445 -5.695 1 91.81 305 PRO B O 1
ATOM 4526 N N . ASP B 1 306 ? 23.562 -0.645 -7.145 1 92.75 306 ASP B N 1
ATOM 4527 C CA . ASP B 1 306 ? 22.641 0.298 -7.789 1 92.75 306 ASP B CA 1
ATOM 4528 C C . ASP B 1 306 ? 21.391 -0.409 -8.297 1 92.75 306 ASP B C 1
ATOM 4530 O O . ASP B 1 306 ? 20.281 0.116 -8.172 1 92.75 306 ASP B O 1
ATOM 4534 N N . ALA B 1 307 ? 21.531 -1.539 -8.789 1 87.44 307 ALA B N 1
ATOM 4535 C CA . ALA B 1 307 ? 20.406 -2.285 -9.32 1 87.44 307 ALA B CA 1
ATOM 4536 C C . ALA B 1 307 ? 19.406 -2.641 -8.211 1 87.44 307 ALA B C 1
ATOM 4538 O O . ALA B 1 307 ? 18.203 -2.674 -8.438 1 87.44 307 ALA B O 1
ATOM 4539 N N . VAL B 1 308 ? 19.922 -2.867 -7.027 1 89.25 308 VAL B N 1
ATOM 4540 C CA . VAL B 1 308 ? 19.094 -3.252 -5.895 1 89.25 308 VAL B CA 1
ATOM 4541 C C . VAL B 1 308 ? 18.312 -2.041 -5.395 1 89.25 308 VAL B C 1
ATOM 4543 O O . VAL B 1 308 ? 17.094 -2.127 -5.176 1 89.25 308 VAL B O 1
ATOM 4546 N N . ILE B 1 309 ? 18.969 -0.882 -5.262 1 93.19 309 ILE B N 1
ATOM 4547 C CA . ILE B 1 309 ? 18.25 0.262 -4.711 1 93.19 309 ILE B CA 1
ATOM 4548 C C . ILE B 1 309 ? 17.25 0.783 -5.738 1 93.19 309 ILE B C 1
ATOM 4550 O O . ILE B 1 309 ? 16.172 1.278 -5.375 1 93.19 309 ILE B O 1
ATOM 4554 N N . ARG B 1 310 ? 17.562 0.601 -7.031 1 91.25 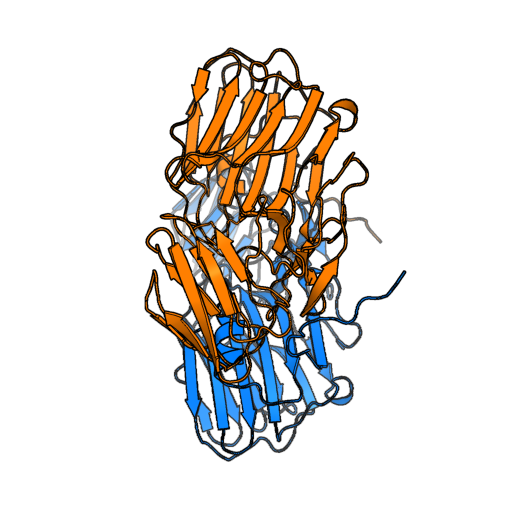310 ARG B N 1
ATOM 4555 C CA . ARG B 1 310 ? 16.594 0.942 -8.07 1 91.25 310 ARG B CA 1
ATOM 4556 C C . ARG B 1 310 ? 15.344 0.068 -7.961 1 91.25 310 ARG B C 1
ATOM 4558 O O . ARG B 1 310 ? 14.219 0.572 -8.016 1 91.25 310 ARG B O 1
ATOM 4565 N N . THR B 1 311 ? 15.523 -1.152 -7.715 1 85.81 311 THR B N 1
ATOM 4566 C CA . THR B 1 311 ? 14.414 -2.096 -7.637 1 85.81 311 THR B CA 1
ATOM 4567 C C . THR B 1 311 ? 13.602 -1.869 -6.363 1 85.81 311 THR B C 1
ATOM 4569 O O . THR B 1 311 ? 12.367 -1.895 -6.395 1 85.81 311 THR B O 1
ATOM 4572 N N . MET B 1 312 ? 14.258 -1.631 -5.32 1 88.69 312 MET B N 1
ATOM 4573 C CA . MET B 1 312 ? 13.57 -1.483 -4.039 1 88.69 312 MET B CA 1
ATOM 4574 C C . MET B 1 312 ? 12.703 -0.233 -4.031 1 88.69 312 MET B C 1
ATOM 4576 O O . MET B 1 312 ? 11.695 -0.177 -3.322 1 88.69 312 MET B O 1
ATOM 4580 N N . THR B 1 313 ? 13.086 0.792 -4.844 1 93.19 313 THR B N 1
ATOM 4581 C CA . THR B 1 313 ? 12.312 2.027 -4.844 1 93.19 313 THR B CA 1
ATOM 4582 C C . THR B 1 313 ? 11.219 1.973 -5.906 1 93.19 313 THR B C 1
ATOM 4584 O O . THR B 1 313 ? 10.359 2.859 -5.969 1 93.19 313 THR B O 1
ATOM 4587 N N . ASN B 1 314 ? 11.203 1.017 -6.785 1 84.31 314 ASN B N 1
ATOM 4588 C CA . ASN B 1 314 ? 10.188 0.875 -7.828 1 84.31 314 ASN B CA 1
ATOM 4589 C C . ASN B 1 314 ? 8.93 0.196 -7.301 1 84.31 314 ASN B C 1
ATOM 4591 O O . ASN B 1 314 ? 7.875 0.251 -7.938 1 84.31 314 ASN B O 1
ATOM 4595 N N . GLY B 1 315 ? 8.82 -0.208 -6.074 1 70.62 315 GLY B N 1
ATOM 4596 C CA . GLY B 1 315 ? 7.637 -0.781 -5.453 1 70.62 315 GLY B CA 1
ATOM 4597 C C . GLY B 1 315 ? 7.543 -2.285 -5.621 1 70.62 315 GLY B C 1
ATOM 4598 O O . GLY B 1 315 ? 8.156 -2.855 -6.527 1 70.62 315 GLY B O 1
#

Nearest PDB structures (foldseek):
  1mz5-assembly1_A  TM=7.593E-01  e=2.085E-04  Trypanosoma rangeli
  1ms5-assembly2_B  TM=7.708E-01  e=4.490E-04  Trypanosoma cruzi
  1n1y-assembly1_A  TM=7.429E-01  e=2.085E-04  Trypanosoma rangeli
  2a75-assembly1_A  TM=7.283E-01  e=2.085E-04  Trypanosoma rangeli
  2ags-assembly1_A  TM=7.335E-01  e=5.184E-04  Trypanosoma rangeli

Sequence (630 aa):
MRIGSSILRSPRPDTNLQFLSGLLDPRVSSWTRSGVCSYWDAAGALQAPGANVARFDHAPLTLNPLGLLFEEARANLIASPDTPATQSVSVTAQAYTLSFYGSGTVTLSGTATATVAGTGVVPNRRTYTFTPTAGTLTLTISGTVRYANLEAGAYATSYIPGASRGADTGITLAASTLPGLSVSQGTLFVEWLFPGILPSGQVSFIGFDDGTGTNRILLRVGQGGVADMVSSPGGIDTSGFAVTAGTIIRQAVAWSSGSWGHAVNGQLETSSVTTMPASFTRLLLGAGLGSYWLSKVRHYAIRLPDAVIRTMTNGMRIGSSILRSPRPDTNLQFLSGLLDPRVSSWTRSGVCSYWDAAGALQAPGANVARFDHAPLTLNPLGLLFEEARANLIASPDTPATQSVSVTAQAYTLSFYGSGTVTLSGTATATVAGTGVVPNRRTYTFTPTAGTLTLTISGTVRYANLEAGAYATSYIPGASRGADTGITLAASTLPGLSVSQGTLFVEWLFPGILPSGQVSFIGFDDGTGTNRILLRVGQGGVADMVSSPGGIDTSGFAVTAGTIIRQAVAWSSGSWGHAVNGQLETSSVTTMPASFTRLLLGAGLGSYWLSKVRHYAIRLPDAVIRTMTNG

Solvent-accessible surface area (backbone atoms only — not comparable to full-atom values): 30824 Å² total; per-residue (Å²): 130,81,80,70,75,58,79,43,64,27,82,66,60,57,36,77,48,54,24,57,76,63,51,79,59,85,66,51,72,43,58,42,28,50,43,32,40,38,42,23,30,79,75,11,27,33,39,69,51,57,55,50,58,88,44,46,28,21,39,45,72,72,36,44,62,51,4,35,59,36,38,48,58,46,46,26,69,45,65,62,13,62,62,46,64,64,46,70,40,81,46,54,72,44,44,28,12,39,32,29,32,33,57,11,34,42,34,38,34,76,36,38,78,48,76,48,65,33,67,53,40,76,79,42,68,29,75,50,68,48,66,31,45,61,39,56,34,32,39,42,61,41,80,48,50,29,52,32,32,36,26,81,30,82,48,77,73,64,48,35,73,42,60,39,28,42,37,50,36,60,34,34,29,53,36,91,76,39,60,60,72,53,65,62,24,17,23,44,37,40,34,36,31,26,66,64,55,58,26,72,88,32,44,25,32,36,34,38,20,53,89,51,89,57,16,29,43,34,42,32,40,6,61,84,33,21,39,29,40,39,35,19,42,70,70,46,66,52,86,51,45,83,58,60,58,60,38,82,44,26,35,26,41,23,32,35,78,39,41,36,35,40,16,48,57,42,39,74,50,73,47,64,63,59,57,57,34,88,48,61,48,26,39,40,52,57,46,69,46,45,45,33,25,39,31,35,41,33,33,27,43,49,53,58,52,64,70,52,42,21,48,47,18,52,109,131,81,79,68,74,56,81,43,64,26,83,66,61,56,35,77,48,56,23,56,76,64,51,79,60,85,66,51,73,43,58,41,28,50,43,32,41,39,41,23,30,77,75,12,28,33,39,67,48,57,54,49,58,87,43,46,27,20,40,45,74,70,34,43,62,50,4,35,58,38,38,48,59,45,46,26,69,46,65,60,13,62,63,47,64,64,45,72,40,81,47,55,70,44,44,28,12,39,31,28,31,32,55,12,34,41,34,38,33,78,36,38,78,50,76,49,66,33,66,51,41,76,78,43,67,29,73,49,67,48,66,30,45,63,39,56,34,32,40,42,60,42,80,48,48,28,52,32,31,38,27,81,29,82,47,76,71,63,47,34,74,42,60,40,28,41,37,48,35,62,35,33,28,50,37,91,77,40,59,61,71,51,66,62,23,17,24,43,36,39,32,33,31,25,66,65,54,56,24,69,86,32,44,25,34,37,34,37,20,54,88,51,90,57,17,29,42,34,42,34,39,6,60,85,35,20,39,30,41,38,34,19,42,72,70,48,65,52,85,51,44,81,58,59,56,62,38,82,44,24,37,27,41,23,33,35,80,38,38,36,33,40,16,47,57,42,40,75,49,72,47,64,64,58,57,56,35,88,49,62,49,27,39,40,53,54,46,70,45,42,45,33,26,39,29,37,40,33,33,28,44,48,53,57,54,65,69,52,42,22,49,47,17,51,108